Protein AF-I7JB20-F1 (afdb_monomer_lite)

Sequence (602 aa):
MRIFLTYCSWQKNDSFKKSNEAVTPDKLYTSERIQKFIKACKEAGAFWAIFSDEYGVWFPGERRGWYDKPPDEVTPAEFEQLVSRAEKSLEKYEIFFYGDTGDSKFHPLHQNLIERLKDAGLKITLFNDLGDIASLAHGIDDVYNPQSGVLFLTICSFGKAEEGFPYYNEDNTICARYLPDRRDQIVSRRKEVLKALHQGDILFDKADQRNHPYNQNLVRGRDFGGFEEGFYLPALWRYEGRFYQNLKVRGKRVVLNSGHHFLILSGLYGAIIPVDPVQLYSIPLYDDDPVQRIWRDDDFLTEVLFDYVKSLSIRRIFDFTGIYYYRD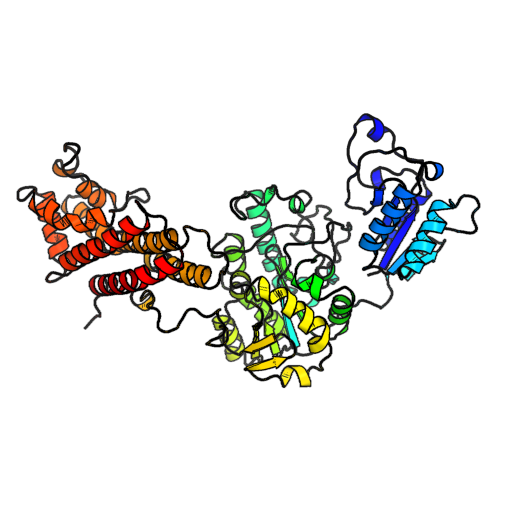LINWQCFKGMVAENGVECDVLHVFSPVGAGDNALPAFGESIAQQLIHYTEEQLCSINPEDSIGNVYFRAIHGAREGLVSDFPTDEPMIALEKITDPDAKKILASADRATIHSYRNPNNPPDAGSSLIWQYGKGLEKLLHQEITRKVGGQLRRAYGGGIPQSVRYRPREEGRLWKSFWYSHQVSAKQITLGQWARLSDDLIKYPENPFAIKLRQLLGQGSSGRYIEVMEKCGLVEEIRNEAVHPKVISFEIGMEERKKIVPTINATIDLIYPESS

Secondary structure (DSSP, 8-state):
-EEEEEE--S-B-THHHHH---B-HHHHB--HHHHHHHHHHHHTT-EEEEEETTTEEE-TT--B------GGG--HHHHHHHHHHHHHHHTTSEEEEE--TTSTTS-HHHHHHHHHHHHTT--EEEE--TTHHHHHHT-STT-----SSEEEEEE--SSB----BS---GGGSHHHHT-GGGHHHHHHHHHHHHHHHHHT--EETTEEGGGSGGGTT----GGGTS-S---EEEHHHHB-SHHHHHHHHHHHHHHHHSS-EEEEEETTTEEE-TT-EEE-------TT-HHHHHHHGGGHHHHHHHHHHHHTT--EEEE---SHHHHTTS-HHHHHHHHHHTT---EEEEEE-TT-SGGGTHHHHHHHHHHTGGGS-HHHHHTPPTT-EETTEEEESSSS--TTSS-SPPTTS----GGG---HHHHHHHHHHHHHHHHHHT-TT--TTHHHHHHHHHHHHHHHHHIIIIIHHHHHHHHHHTTTSPPHHHHS--TTS-HHHHHHHHTTSTTPPPPPHHHHHTHHHHHHS-TT-HHHHHHHHHHHTTSTTHHHHHHHHHHHHHHHHHHHHTT----HHHHHHHHHHHHHHHHHHHHHHS----

pLDDT: mean 88.2, std 10.9, range [34.19, 98.75]

Structure (mmCIF, N/CA/C/O backbone):
data_AF-I7JB20-F1
#
_entry.id   AF-I7JB20-F1
#
loop_
_atom_site.group_PDB
_atom_site.id
_atom_site.type_symbol
_atom_site.label_atom_id
_atom_site.label_alt_id
_atom_site.label_comp_id
_atom_site.label_asym_id
_atom_site.label_entity_id
_atom_site.label_seq_id
_atom_site.pdbx_PDB_ins_code
_atom_site.Cartn_x
_atom_site.Cartn_y
_atom_site.Cartn_z
_atom_site.occupancy
_atom_site.B_iso_or_equiv
_atom_site.auth_seq_id
_atom_site.auth_comp_id
_atom_site.auth_asym_id
_atom_site.auth_atom_id
_atom_site.pdbx_PDB_model_num
ATOM 1 N N . MET A 1 1 ? -16.513 1.531 10.791 1.00 86.81 1 MET A N 1
ATOM 2 C CA . MET A 1 1 ? -15.932 0.683 11.853 1.00 86.81 1 MET A CA 1
ATOM 3 C C . MET A 1 1 ? -16.564 1.051 13.180 1.00 86.81 1 MET A C 1
ATOM 5 O O . MET A 1 1 ? -16.816 2.232 13.387 1.00 86.81 1 MET A O 1
ATOM 9 N N . ARG A 1 2 ? -16.773 0.088 14.080 1.00 91.75 2 ARG A N 1
ATOM 10 C CA . ARG A 1 2 ? -17.261 0.331 15.447 1.00 91.75 2 ARG A CA 1
ATOM 11 C C . ARG A 1 2 ? -16.129 0.154 16.448 1.00 91.75 2 ARG A C 1
ATOM 13 O O . ARG A 1 2 ? -15.327 -0.756 16.267 1.00 91.75 2 ARG A O 1
ATOM 20 N N . ILE A 1 3 ? -16.055 1.001 17.468 1.00 94.94 3 ILE A N 1
ATOM 21 C CA . ILE A 1 3 ? -15.070 0.895 18.548 1.00 94.94 3 ILE A CA 1
ATOM 22 C C . ILE A 1 3 ? -15.742 1.036 19.907 1.00 94.94 3 ILE A C 1
ATOM 24 O O . ILE A 1 3 ? -16.621 1.875 20.096 1.00 94.94 3 ILE A O 1
ATOM 28 N N . PHE A 1 4 ? -15.296 0.227 20.857 1.00 97.25 4 PHE A N 1
ATOM 29 C CA . PHE A 1 4 ? -15.743 0.258 22.236 1.00 97.25 4 PHE A CA 1
ATOM 30 C C . PHE A 1 4 ? -14.724 1.015 23.082 1.00 97.25 4 PHE A C 1
ATOM 32 O O . PHE A 1 4 ? -13.530 0.723 23.053 1.00 97.25 4 PHE A O 1
ATOM 39 N N . LEU A 1 5 ? -15.174 2.000 23.847 1.00 97.06 5 LEU A N 1
ATOM 40 C CA . LEU A 1 5 ? -14.318 2.787 24.725 1.00 97.06 5 LEU A CA 1
ATOM 41 C C . LEU A 1 5 ? -14.748 2.623 26.169 1.00 97.06 5 LEU A C 1
ATOM 43 O O . LEU A 1 5 ? -15.924 2.470 26.463 1.00 97.06 5 LEU A O 1
ATOM 47 N N . THR A 1 6 ? -13.790 2.708 27.079 1.00 95.94 6 THR A N 1
ATOM 48 C CA . THR A 1 6 ? -14.058 2.879 28.505 1.00 95.94 6 THR A CA 1
ATOM 49 C C . THR A 1 6 ? -13.049 3.857 29.089 1.00 95.94 6 THR A C 1
ATOM 51 O O . THR A 1 6 ? -11.962 4.026 28.541 1.00 95.94 6 THR A O 1
ATOM 54 N N . TYR A 1 7 ? -13.380 4.518 30.191 1.00 94.19 7 TYR A N 1
ATOM 55 C CA . TYR A 1 7 ? -12.480 5.467 30.852 1.00 94.19 7 TYR A CA 1
ATOM 56 C C . TYR A 1 7 ? -11.468 4.754 31.759 1.00 94.19 7 TYR A C 1
ATOM 58 O O . TYR A 1 7 ? -11.728 3.646 32.245 1.00 94.19 7 TYR A O 1
ATOM 66 N N . CYS A 1 8 ? -10.314 5.379 32.000 1.00 93.62 8 CYS A N 1
ATOM 67 C CA . CYS A 1 8 ? -9.231 4.814 32.799 1.00 93.62 8 CYS A CA 1
ATOM 68 C C . CYS A 1 8 ? -9.579 4.643 34.290 1.00 93.62 8 CYS A C 1
ATOM 70 O O . CYS A 1 8 ? -10.665 4.986 34.760 1.00 93.62 8 CYS A O 1
ATOM 72 N N . SER A 1 9 ? -8.654 4.057 35.054 1.00 91.50 9 SER A N 1
ATOM 73 C CA . SER A 1 9 ? -8.769 3.906 36.507 1.00 91.50 9 SER A CA 1
ATOM 74 C C . SER A 1 9 ? -7.457 4.232 37.209 1.00 91.50 9 SER A C 1
ATOM 76 O O . SER A 1 9 ? -6.380 4.012 36.653 1.00 91.50 9 SER A O 1
ATOM 78 N N . TRP A 1 10 ? -7.547 4.662 38.468 1.00 91.00 10 TRP A N 1
ATOM 79 C CA . TRP A 1 10 ? -6.377 4.846 39.331 1.00 91.00 10 TRP A CA 1
ATOM 80 C C . TRP A 1 10 ? -5.659 3.520 39.644 1.00 91.00 10 TRP A C 1
ATOM 82 O O . TRP A 1 10 ? -4.449 3.511 39.836 1.00 91.00 10 TRP A O 1
ATOM 92 N N . GLN A 1 11 ? -6.384 2.393 39.641 1.00 93.69 11 GLN A N 1
ATOM 93 C CA . GLN A 1 11 ? -5.822 1.058 39.870 1.00 93.69 11 GLN A CA 1
ATOM 94 C C . GLN A 1 11 ? -4.949 0.624 38.685 1.00 93.69 11 GLN A C 1
ATOM 96 O O . GLN A 1 11 ? -5.460 0.287 37.609 1.00 93.69 11 GLN A O 1
ATOM 101 N N . LYS A 1 12 ? -3.632 0.651 38.896 1.00 94.94 12 LYS A N 1
ATOM 102 C CA . LYS A 1 12 ? -2.595 0.280 37.929 1.00 94.94 12 LYS A CA 1
ATOM 103 C C . LYS A 1 12 ? -1.594 -0.677 38.569 1.00 94.94 12 LYS A C 1
ATOM 105 O O . LYS A 1 12 ? -1.499 -0.769 39.791 1.00 94.94 12 LYS A O 1
ATOM 110 N N . ASN A 1 13 ? -0.832 -1.389 37.750 1.00 94.44 13 ASN A N 1
ATOM 111 C CA . ASN A 1 13 ? 0.257 -2.220 38.235 1.00 94.44 13 ASN A CA 1
ATOM 112 C C . ASN A 1 13 ? 1.502 -1.368 38.546 1.00 94.44 13 ASN A C 1
ATOM 114 O O . ASN A 1 13 ? 2.249 -0.968 37.650 1.00 94.44 13 ASN A O 1
ATOM 118 N N . ASP A 1 14 ? 1.741 -1.123 39.834 1.00 93.81 14 ASP A N 1
ATOM 119 C CA . ASP A 1 14 ? 2.852 -0.302 40.329 1.00 93.81 14 ASP A CA 1
ATOM 120 C C . ASP A 1 14 ? 4.241 -0.926 40.135 1.00 93.81 14 ASP A C 1
ATOM 122 O O . ASP A 1 14 ? 5.248 -0.234 40.316 1.00 93.81 14 ASP A O 1
ATOM 126 N N . SER A 1 15 ? 4.348 -2.194 39.709 1.00 92.44 15 SER A N 1
ATOM 127 C CA . SER A 1 15 ? 5.649 -2.750 39.309 1.00 92.44 15 SER A CA 1
ATOM 128 C C . SER A 1 15 ? 6.276 -1.947 38.165 1.00 92.44 15 SER A C 1
ATOM 130 O O . SER A 1 15 ? 7.493 -1.762 38.142 1.00 92.44 15 SER A O 1
ATOM 132 N N . PHE A 1 16 ? 5.449 -1.404 37.261 1.00 92.69 16 PHE A N 1
ATOM 133 C CA . PHE A 1 16 ? 5.905 -0.603 36.121 1.00 92.69 16 PHE A CA 1
ATOM 134 C C . PHE A 1 16 ? 6.273 0.838 36.491 1.00 92.69 16 PHE A C 1
ATOM 136 O O . PHE A 1 16 ? 7.082 1.458 35.803 1.00 92.69 16 PHE A O 1
ATOM 143 N N . LYS A 1 17 ? 5.767 1.354 37.623 1.00 91.00 17 LYS A N 1
ATOM 144 C CA . LYS A 1 17 ? 6.135 2.681 38.149 1.00 91.00 17 LYS A CA 1
ATOM 145 C C . LYS A 1 17 ? 7.635 2.785 38.425 1.00 91.00 17 LYS A C 1
ATOM 147 O O . LYS A 1 17 ? 8.231 3.836 38.228 1.00 91.00 17 LYS A O 1
ATOM 152 N N . LYS A 1 18 ? 8.246 1.688 38.887 1.00 85.38 18 LYS A N 1
ATOM 153 C CA . LYS A 1 18 ? 9.676 1.635 39.231 1.00 85.38 18 LYS A CA 1
ATOM 154 C C . LYS A 1 18 ? 10.568 1.276 38.047 1.00 85.38 18 LYS A C 1
ATOM 156 O O . LYS A 1 18 ? 11.692 1.759 37.986 1.00 85.38 18 LYS A O 1
ATOM 161 N N . SER A 1 19 ? 10.100 0.416 37.140 1.00 87.12 19 SER A N 1
ATOM 162 C CA . SER A 1 19 ? 10.907 -0.041 36.002 1.00 87.12 19 SER A CA 1
ATOM 163 C C . SER A 1 19 ? 10.968 0.967 34.853 1.00 87.12 19 SER A C 1
ATOM 165 O O . SER A 1 19 ? 11.855 0.854 34.012 1.00 87.12 19 SER A O 1
ATOM 167 N N . ASN A 1 20 ? 10.042 1.935 34.810 1.00 83.50 20 ASN A N 1
ATOM 168 C CA . ASN A 1 20 ? 9.845 2.853 33.684 1.00 83.50 20 ASN A CA 1
ATOM 169 C C . ASN A 1 20 ? 9.634 2.122 32.341 1.00 83.50 20 ASN A C 1
ATOM 171 O O . ASN A 1 20 ? 9.945 2.637 31.267 1.00 83.50 20 ASN A O 1
ATOM 175 N N . GLU A 1 21 ? 9.130 0.889 32.404 1.00 92.25 21 GLU A N 1
ATOM 176 C CA . GLU A 1 21 ? 8.841 0.082 31.227 1.00 92.25 21 GLU A CA 1
ATOM 177 C C . GLU A 1 21 ? 7.534 0.547 30.578 1.00 92.25 21 GLU A C 1
ATOM 179 O O . GLU A 1 21 ? 6.505 0.674 31.244 1.00 92.25 21 GLU A O 1
ATOM 184 N N . ALA A 1 22 ? 7.560 0.763 29.261 1.00 92.94 22 ALA A N 1
ATOM 185 C CA . ALA A 1 22 ? 6.350 1.029 28.499 1.00 92.94 22 ALA A CA 1
ATOM 186 C C . ALA A 1 22 ? 5.561 -0.272 28.274 1.00 92.94 22 ALA A C 1
ATOM 188 O O . ALA A 1 22 ? 6.085 -1.244 27.720 1.00 92.94 22 ALA A O 1
ATOM 189 N N . VAL A 1 23 ? 4.287 -0.294 28.655 1.00 94.06 23 VAL A N 1
ATOM 190 C CA . VAL A 1 23 ? 3.417 -1.482 28.589 1.00 94.06 23 VAL A CA 1
ATOM 191 C C . VAL A 1 23 ? 2.106 -1.168 27.878 1.00 94.06 23 VAL A C 1
ATOM 193 O O . VAL A 1 23 ? 1.782 -0.004 27.682 1.00 94.06 23 VAL A O 1
ATOM 196 N N . THR A 1 24 ? 1.372 -2.196 27.460 1.00 93.81 24 THR A N 1
ATOM 197 C CA . THR A 1 24 ? 0.036 -2.082 26.855 1.00 93.81 24 THR A CA 1
ATOM 198 C C . THR A 1 24 ? -1.035 -1.807 27.922 1.00 93.81 24 THR A C 1
ATOM 200 O O . THR A 1 24 ? -0.821 -2.121 29.103 1.00 93.81 24 THR A O 1
ATOM 203 N N . PRO A 1 25 ? -2.202 -1.242 27.555 1.00 95.00 25 PRO A N 1
ATOM 204 C CA . PRO A 1 25 ? -3.210 -0.842 28.538 1.00 95.00 25 PRO A CA 1
ATOM 205 C C . PRO A 1 25 ? -3.788 -2.033 29.317 1.00 95.00 25 PRO A C 1
ATOM 207 O O . PRO A 1 25 ? -4.099 -1.896 30.500 1.00 95.00 25 PRO A O 1
ATOM 210 N N . ASP A 1 26 ? -3.869 -3.217 28.703 1.00 94.50 26 ASP A N 1
ATOM 211 C CA . ASP A 1 26 ? -4.337 -4.445 29.355 1.00 94.50 26 ASP A CA 1
ATOM 212 C C . ASP A 1 26 ? -3.370 -4.985 30.420 1.00 94.50 26 ASP A C 1
ATOM 214 O O . ASP A 1 26 ? -3.801 -5.684 31.336 1.00 94.50 26 ASP A O 1
ATOM 218 N N . LYS A 1 27 ? -2.084 -4.620 30.338 1.00 95.25 27 LYS A N 1
ATOM 219 C CA . LYS A 1 27 ? -1.071 -4.918 31.361 1.00 95.25 27 LYS A CA 1
ATOM 220 C C . LYS A 1 27 ? -0.984 -3.838 32.436 1.00 95.25 27 LYS A C 1
ATOM 222 O O . LYS A 1 27 ? -0.657 -4.157 33.579 1.00 95.25 27 LYS A O 1
ATOM 227 N N . LEU A 1 28 ? -1.233 -2.573 32.083 1.00 96.81 28 LEU A N 1
ATOM 228 C CA . LEU A 1 28 ? -1.124 -1.467 33.034 1.00 96.81 28 LEU A CA 1
ATOM 229 C C . LEU A 1 28 ? -2.304 -1.421 34.006 1.00 96.81 28 LEU A C 1
ATOM 231 O O . LEU A 1 28 ? -2.080 -1.369 35.214 1.00 96.81 28 LEU A O 1
ATOM 235 N N . TYR A 1 29 ? -3.541 -1.376 33.506 1.00 96.81 29 TYR A N 1
ATOM 236 C CA . TYR A 1 29 ? -4.717 -1.173 34.356 1.00 96.81 29 TYR A CA 1
ATOM 237 C C . TYR A 1 29 ? -5.134 -2.474 35.031 1.00 96.81 29 TYR A C 1
ATOM 239 O O . TYR A 1 29 ? -5.353 -3.474 34.362 1.00 96.81 29 TYR A O 1
ATOM 247 N N . THR A 1 30 ? -5.312 -2.460 36.349 1.00 96.50 30 THR A N 1
ATOM 248 C CA . THR A 1 30 ? -5.651 -3.665 37.129 1.00 96.50 30 THR A CA 1
ATOM 249 C C . THR A 1 30 ? -7.088 -3.671 37.641 1.00 96.50 30 THR A C 1
ATOM 251 O O . THR A 1 30 ? -7.507 -4.648 38.260 1.00 96.50 30 THR A O 1
ATOM 254 N N . SER A 1 31 ? -7.865 -2.612 37.380 1.00 95.19 31 SER A N 1
ATOM 255 C CA . SER A 1 31 ? -9.253 -2.553 37.840 1.00 95.19 31 SER A CA 1
ATOM 256 C C . SER A 1 31 ? -10.126 -3.625 37.202 1.00 95.19 31 SER A C 1
ATOM 258 O O . SER A 1 31 ? -10.076 -3.873 35.995 1.00 95.19 31 SER A O 1
ATOM 260 N N . GLU A 1 32 ? -10.998 -4.218 38.017 1.00 95.00 32 GLU A N 1
ATOM 261 C CA . GLU A 1 32 ? -11.917 -5.269 37.579 1.00 95.00 32 GLU A CA 1
ATOM 262 C C . GLU A 1 32 ? -12.827 -4.792 36.436 1.00 95.00 32 GLU A C 1
ATOM 264 O O . GLU A 1 32 ? -13.062 -5.535 35.486 1.00 95.00 32 GLU A O 1
ATOM 269 N N . ARG A 1 33 ? -13.279 -3.530 36.481 1.00 94.06 33 ARG A N 1
ATOM 270 C CA . ARG A 1 33 ? -14.088 -2.904 35.422 1.00 94.06 33 ARG A CA 1
ATOM 271 C C . ARG A 1 33 ? -13.371 -2.927 34.071 1.00 94.06 33 ARG A C 1
ATOM 273 O O . ARG A 1 33 ? -13.951 -3.380 33.088 1.00 94.06 33 ARG A O 1
ATOM 280 N N . ILE A 1 34 ? -12.127 -2.446 34.022 1.00 95.75 34 ILE A N 1
ATOM 281 C CA . ILE A 1 34 ? -11.353 -2.372 32.776 1.00 95.75 34 ILE A CA 1
ATOM 282 C C . ILE A 1 34 ? -10.991 -3.777 32.293 1.00 95.75 34 ILE A C 1
ATOM 284 O O . ILE A 1 34 ? -11.152 -4.071 31.114 1.00 95.75 34 ILE A O 1
ATOM 288 N N . GLN A 1 35 ? -10.577 -4.670 33.193 1.00 97.44 35 GLN A N 1
ATOM 289 C CA . GLN A 1 35 ? -10.216 -6.041 32.828 1.00 97.44 35 GLN A CA 1
ATOM 290 C C . GLN A 1 35 ? -11.414 -6.834 32.279 1.00 97.44 35 GLN A C 1
ATOM 292 O O . GLN A 1 35 ? -11.281 -7.508 31.257 1.00 97.44 35 GLN A O 1
ATOM 297 N N . LYS A 1 36 ? -12.607 -6.704 32.881 1.00 96.88 36 LYS A N 1
ATOM 298 C CA . LYS A 1 36 ? -13.844 -7.302 32.346 1.00 96.88 36 LYS A CA 1
ATOM 299 C C . LYS A 1 36 ? -14.228 -6.716 30.990 1.00 96.88 36 LYS A C 1
ATOM 301 O O . LYS A 1 36 ? -14.580 -7.475 30.094 1.00 96.88 36 LYS A O 1
ATOM 306 N N . PHE A 1 37 ? -14.122 -5.397 30.827 1.00 97.06 37 PHE A N 1
ATOM 307 C CA . PHE A 1 37 ? -14.379 -4.727 29.551 1.00 97.06 37 PHE A CA 1
ATOM 308 C C . PHE A 1 37 ? -13.444 -5.231 28.442 1.00 97.06 37 PHE A C 1
ATOM 310 O O . PHE A 1 37 ? -13.910 -5.649 27.385 1.00 97.06 37 PHE A O 1
ATOM 317 N N . ILE A 1 38 ? -12.131 -5.267 28.697 1.00 96.38 38 ILE A N 1
ATOM 318 C CA . ILE A 1 38 ? -11.136 -5.761 27.735 1.00 96.38 38 ILE A CA 1
ATOM 319 C C . ILE A 1 38 ? -11.415 -7.223 27.385 1.00 96.38 38 ILE A C 1
ATOM 321 O O . ILE A 1 38 ? -11.368 -7.587 26.212 1.00 96.38 38 ILE A O 1
ATOM 325 N N . LYS A 1 39 ? -11.724 -8.058 28.384 1.00 96.06 39 LYS A N 1
ATOM 326 C CA . LYS A 1 39 ? -12.064 -9.466 28.167 1.00 96.06 39 LYS A CA 1
ATOM 327 C C . LYS A 1 39 ? -13.284 -9.617 27.253 1.00 96.06 39 LYS A C 1
ATOM 329 O O . LYS A 1 39 ? -13.187 -10.339 26.267 1.00 96.06 39 LYS A O 1
ATOM 334 N N . ALA A 1 40 ? -14.374 -8.900 27.529 1.00 96.12 40 ALA A N 1
ATOM 335 C CA . ALA A 1 40 ? -15.587 -8.944 26.713 1.00 96.12 40 ALA A CA 1
ATOM 336 C C . ALA A 1 40 ? -15.323 -8.490 25.264 1.00 96.12 40 ALA A C 1
ATOM 338 O O . ALA A 1 40 ? -15.747 -9.149 24.318 1.00 96.12 40 ALA A O 1
ATOM 339 N N . CYS A 1 41 ? -14.542 -7.421 25.072 1.00 95.38 41 CYS A N 1
ATOM 340 C CA . CYS A 1 41 ? -14.129 -6.980 23.739 1.00 95.38 41 CYS A CA 1
ATOM 341 C C . CYS A 1 41 ? -13.259 -8.022 23.016 1.00 95.38 41 CYS A C 1
ATOM 343 O O . CYS A 1 41 ? -13.447 -8.237 21.820 1.00 95.38 41 CYS A O 1
ATOM 345 N N . LYS A 1 42 ? -12.325 -8.681 23.722 1.00 92.50 42 LYS A N 1
ATOM 346 C CA . LYS A 1 42 ? -11.477 -9.748 23.161 1.00 92.50 42 LYS A CA 1
ATOM 347 C C . LYS A 1 42 ? -12.299 -10.964 22.734 1.00 92.50 42 LYS A C 1
ATOM 349 O O . LYS A 1 42 ? -12.079 -11.475 21.641 1.00 92.50 42 LYS A O 1
ATOM 354 N N . GLU A 1 43 ? -13.258 -11.386 23.552 1.00 92.44 43 GLU A N 1
ATOM 355 C CA . GLU A 1 43 ? -14.161 -12.505 23.248 1.00 92.44 43 GLU A CA 1
ATOM 356 C C . GLU A 1 43 ? -15.079 -12.204 22.053 1.00 92.44 43 GLU A C 1
ATOM 358 O O . GLU A 1 43 ? -15.339 -13.092 21.245 1.00 92.44 43 GLU A O 1
ATOM 363 N N . ALA A 1 44 ? -15.506 -10.948 21.892 1.00 90.75 44 ALA A N 1
ATOM 364 C CA . ALA A 1 44 ? -16.316 -10.501 20.759 1.00 90.75 44 ALA A CA 1
ATOM 365 C C . ALA A 1 44 ? -15.504 -10.160 19.490 1.00 90.75 44 ALA A C 1
ATOM 367 O O . ALA A 1 44 ? -16.090 -9.830 18.460 1.00 90.75 44 ALA A O 1
ATOM 368 N N . GLY A 1 45 ? -14.165 -10.162 19.548 1.00 89.12 45 GLY A N 1
ATOM 369 C CA . GLY A 1 45 ? -13.317 -9.662 18.455 1.00 89.12 45 GLY A CA 1
ATOM 370 C C . GLY A 1 45 ? -13.543 -8.177 18.133 1.00 89.12 45 GLY A C 1
ATOM 371 O O . GLY A 1 45 ? -13.321 -7.736 17.005 1.00 89.12 45 GLY A O 1
ATOM 372 N N . ALA A 1 46 ? -14.024 -7.404 19.108 1.00 91.56 46 ALA A N 1
ATOM 373 C CA . ALA A 1 46 ? -14.422 -6.017 18.938 1.00 91.56 46 ALA A CA 1
ATOM 374 C C . ALA A 1 46 ? -13.221 -5.070 19.056 1.00 91.56 46 ALA A C 1
ATOM 376 O O . ALA A 1 46 ? -12.363 -5.248 19.924 1.00 91.56 46 ALA A O 1
ATOM 377 N N . PHE A 1 47 ? -13.171 -4.021 18.232 1.00 94.12 47 PHE A N 1
ATOM 378 C CA . PHE A 1 47 ? -12.179 -2.956 18.395 1.00 94.12 47 PHE A CA 1
ATOM 379 C C . PHE A 1 47 ? -12.435 -2.204 19.699 1.00 94.12 47 PHE A C 1
ATOM 381 O O . PHE A 1 47 ? -13.569 -1.819 19.972 1.00 94.12 47 PHE A O 1
ATOM 388 N N . TRP A 1 48 ? -11.395 -1.970 20.499 1.00 96.38 48 TRP A N 1
ATOM 389 C CA . TRP A 1 48 ? -11.536 -1.298 21.789 1.00 96.38 48 TRP A CA 1
ATOM 390 C C . TRP A 1 48 ? -10.368 -0.379 22.130 1.00 96.38 48 TRP A C 1
ATOM 392 O O . TRP A 1 48 ? -9.245 -0.601 21.690 1.00 96.38 48 TRP A O 1
ATOM 402 N N . ALA A 1 49 ? -10.616 0.628 22.959 1.00 97.56 49 ALA A N 1
ATOM 403 C CA . ALA A 1 49 ? -9.581 1.497 23.508 1.00 97.56 49 ALA A CA 1
ATOM 404 C C . ALA A 1 49 ? -9.931 1.946 24.934 1.00 97.56 49 ALA A C 1
ATOM 406 O O . ALA A 1 49 ? -11.082 1.856 25.368 1.00 97.56 49 ALA A O 1
ATOM 407 N N . ILE A 1 50 ? -8.932 2.445 25.663 1.00 97.06 50 ILE A N 1
ATOM 408 C CA . ILE A 1 50 ? -9.126 3.093 26.965 1.00 97.06 50 ILE A CA 1
ATOM 409 C C . ILE A 1 50 ? -8.953 4.599 26.789 1.00 97.06 50 ILE A C 1
ATOM 411 O O . ILE A 1 50 ? -7.954 5.039 26.230 1.00 97.06 50 ILE A O 1
ATOM 415 N N . PHE A 1 51 ? -9.891 5.403 27.282 1.00 96.31 51 PHE A N 1
ATOM 416 C CA . PHE A 1 51 ? -9.683 6.839 27.410 1.00 96.31 51 PHE A CA 1
ATOM 417 C C . PHE A 1 51 ? -8.884 7.130 28.685 1.00 96.31 51 PHE A C 1
ATOM 419 O O . PHE A 1 51 ? -9.353 6.873 29.794 1.00 96.31 51 PHE A O 1
ATOM 426 N N . SER A 1 52 ? -7.667 7.635 28.517 1.00 95.25 52 SER A N 1
ATOM 427 C CA . SER A 1 52 ? -6.743 8.013 29.578 1.00 95.25 52 SER A CA 1
ATOM 428 C C . SER A 1 52 ? -6.732 9.523 29.795 1.00 95.25 52 SER A C 1
ATOM 430 O O . SER A 1 52 ? -6.525 10.277 28.849 1.00 95.25 52 SER A O 1
ATOM 432 N N . ASP A 1 53 ? -6.748 9.935 31.062 1.00 93.69 53 ASP A N 1
ATOM 433 C CA . ASP A 1 53 ? -6.680 11.349 31.465 1.00 93.69 53 ASP A CA 1
ATOM 434 C C . ASP A 1 53 ? -5.347 12.040 31.087 1.00 93.69 53 ASP A C 1
ATOM 436 O O . ASP A 1 53 ? -5.315 13.244 30.877 1.00 93.69 53 ASP A O 1
ATOM 440 N N . GLU A 1 54 ? -4.247 11.288 30.946 1.00 93.88 54 GLU A N 1
ATOM 441 C CA . GLU A 1 54 ? -2.950 11.799 30.447 1.00 93.88 54 GLU A CA 1
ATOM 442 C C . GLU A 1 54 ? -2.816 11.698 28.915 1.00 93.88 54 GLU A C 1
ATOM 444 O O . GLU A 1 54 ? -2.380 12.605 28.205 1.00 93.88 54 GLU A O 1
ATOM 449 N N . TYR A 1 55 ? -3.157 10.523 28.395 1.00 93.25 55 TYR A N 1
ATOM 450 C CA . TYR A 1 55 ? -2.737 10.058 27.082 1.00 93.25 55 TYR A CA 1
ATOM 451 C C . TYR A 1 55 ? -3.801 10.181 25.988 1.00 93.25 55 TYR A C 1
ATOM 453 O O . TYR A 1 55 ? -3.462 10.019 24.811 1.00 93.25 55 TYR A O 1
ATOM 461 N N . GLY A 1 56 ? -5.047 10.490 26.353 1.00 95.06 56 GLY A N 1
ATOM 462 C CA . GLY A 1 56 ? -6.197 10.455 25.455 1.00 95.06 56 GLY A CA 1
ATOM 463 C C . GLY A 1 56 ? -6.608 9.021 25.133 1.00 95.06 56 GLY A C 1
ATOM 464 O O . GLY A 1 56 ? -6.585 8.147 25.998 1.00 95.06 56 GLY A O 1
ATOM 465 N N . VAL A 1 57 ? -6.992 8.764 23.885 1.00 96.50 57 VAL A N 1
ATOM 466 C CA . VAL A 1 57 ? -7.364 7.417 23.432 1.00 96.50 57 VAL A CA 1
ATOM 467 C C . VAL A 1 57 ? -6.121 6.531 23.385 1.00 96.50 57 VAL A C 1
ATOM 469 O O . VAL A 1 57 ? -5.161 6.834 22.681 1.00 96.50 57 VAL A O 1
ATOM 472 N N . TRP A 1 58 ? -6.150 5.437 24.141 1.00 96.19 58 TRP A N 1
ATOM 473 C CA . TRP A 1 58 ? -5.069 4.470 24.241 1.00 96.19 58 TRP A CA 1
ATOM 474 C C . TRP A 1 58 ? -5.503 3.123 23.654 1.00 96.19 58 TRP A C 1
ATOM 476 O O . TRP A 1 58 ? -6.326 2.405 24.233 1.00 96.19 58 TRP A O 1
ATOM 486 N N . PHE A 1 59 ? -4.943 2.793 22.489 1.00 95.88 59 PHE A N 1
ATOM 487 C CA . PHE A 1 59 ? -5.246 1.568 21.750 1.00 95.88 59 PHE A CA 1
ATOM 488 C C . PHE A 1 59 ? -4.470 0.339 22.268 1.00 95.88 59 PHE A C 1
ATOM 490 O O . PHE A 1 59 ? -3.422 0.487 22.898 1.00 95.88 59 PHE A O 1
ATOM 497 N N . PRO A 1 60 ? -4.932 -0.894 21.975 1.00 94.00 60 PRO A N 1
ATOM 498 C CA . PRO A 1 60 ? -4.398 -2.118 22.581 1.00 94.00 60 PRO A CA 1
ATOM 499 C C . PRO A 1 60 ? -2.921 -2.389 22.289 1.00 94.00 60 PRO A C 1
ATOM 501 O O . PRO A 1 60 ? -2.216 -2.904 23.152 1.00 94.00 60 PRO A O 1
ATOM 504 N N . GLY A 1 61 ? -2.455 -2.049 21.083 1.00 89.31 61 GLY A N 1
ATOM 505 C CA . GLY A 1 61 ? -1.063 -2.254 20.667 1.00 89.31 61 GLY A CA 1
ATOM 506 C C . GLY A 1 61 ? -0.092 -1.154 21.086 1.00 89.31 61 GLY A C 1
ATOM 507 O O . GLY A 1 61 ? 1.116 -1.308 20.918 1.00 89.31 61 GLY A O 1
ATOM 508 N N . GLU A 1 62 ? -0.583 -0.045 21.637 1.00 91.62 62 GLU A N 1
ATOM 509 C CA . GLU A 1 62 ? 0.276 1.065 22.036 1.00 91.62 62 GLU A CA 1
ATOM 510 C C . GLU A 1 62 ? 0.926 0.796 23.391 1.00 91.62 62 GLU A C 1
ATOM 512 O O . GLU A 1 62 ? 0.255 0.465 24.373 1.00 91.62 62 GLU A O 1
ATOM 517 N N . ARG A 1 63 ? 2.238 1.020 23.471 1.00 91.62 63 ARG A N 1
ATOM 518 C CA . ARG A 1 63 ? 3.000 0.914 24.717 1.00 91.62 63 ARG A CA 1
ATOM 519 C C . ARG A 1 63 ? 3.270 2.303 25.277 1.00 91.62 63 ARG A C 1
ATOM 521 O O . ARG A 1 63 ? 3.880 3.124 24.599 1.00 91.62 63 ARG A O 1
ATOM 528 N N . ARG A 1 64 ? 2.861 2.556 26.520 1.00 93.56 64 ARG A N 1
ATOM 529 C CA . ARG A 1 64 ? 3.117 3.826 27.221 1.00 93.56 64 ARG A CA 1
ATOM 530 C C . ARG A 1 64 ? 3.657 3.569 28.623 1.00 93.56 64 ARG A C 1
ATOM 532 O O . ARG A 1 64 ? 3.480 2.479 29.169 1.00 93.56 64 ARG A O 1
ATOM 539 N N . GLY A 1 65 ? 4.365 4.553 29.170 1.00 94.12 65 GLY A N 1
ATOM 540 C CA . GLY A 1 65 ? 4.905 4.488 30.527 1.00 94.12 65 GLY A CA 1
ATOM 541 C C . GLY A 1 65 ? 3.807 4.519 31.591 1.00 94.12 65 GLY A C 1
ATOM 542 O O . GLY A 1 65 ? 2.666 4.910 31.333 1.00 94.12 65 GLY A O 1
ATOM 543 N N . TRP A 1 66 ? 4.158 4.106 32.807 1.00 95.25 66 TRP A N 1
ATOM 544 C CA . TRP A 1 66 ? 3.288 4.284 33.968 1.00 95.25 66 TRP A CA 1
ATOM 545 C C . TRP A 1 66 ? 3.097 5.787 34.248 1.00 95.25 66 TRP A C 1
ATOM 547 O O . TRP A 1 66 ? 4.056 6.552 34.164 1.00 95.25 66 TRP A O 1
ATOM 557 N N . TYR A 1 67 ? 1.881 6.211 34.604 1.00 94.25 67 TYR A N 1
ATOM 558 C CA . TYR A 1 67 ? 1.554 7.621 34.849 1.00 94.25 67 TYR A CA 1
ATOM 559 C C . TYR A 1 67 ? 0.598 7.803 36.042 1.00 94.25 67 TYR A C 1
ATOM 561 O O . TYR A 1 67 ? -0.245 6.938 36.320 1.00 94.25 67 TYR A O 1
ATOM 569 N N . ASP A 1 68 ? 0.692 8.963 36.697 1.00 93.31 68 ASP A N 1
ATOM 570 C CA . ASP A 1 68 ? -0.197 9.412 37.778 1.00 93.31 68 ASP A CA 1
ATOM 571 C C . ASP A 1 68 ? -0.815 10.757 37.392 1.00 93.31 68 ASP A C 1
ATOM 573 O O . ASP A 1 68 ? -0.241 11.810 37.642 1.00 93.31 68 ASP A O 1
ATOM 577 N N . LYS A 1 69 ? -1.950 10.710 36.695 1.00 93.06 69 LYS A N 1
ATOM 578 C CA . LYS A 1 69 ? -2.722 11.897 36.322 1.00 93.06 69 LYS A CA 1
ATOM 579 C C . LYS A 1 69 ? -4.173 11.645 36.720 1.00 93.06 69 LYS A C 1
ATOM 581 O O . LYS A 1 69 ? -4.835 10.855 36.038 1.00 93.06 69 LYS A O 1
ATOM 586 N N . PRO A 1 70 ? -4.645 12.200 37.848 1.00 90.88 70 PRO A N 1
ATOM 587 C CA . PRO A 1 70 ? -6.049 12.132 38.215 1.00 90.88 70 PRO A CA 1
ATOM 588 C C . PRO A 1 70 ? -6.863 13.124 37.368 1.00 90.88 70 PRO A C 1
ATOM 590 O O . PRO A 1 70 ? -6.335 14.155 36.941 1.00 90.88 70 PRO A O 1
ATOM 593 N N . PRO A 1 71 ? -8.155 12.850 37.137 1.00 91.38 71 PRO A N 1
ATOM 594 C CA . PRO A 1 71 ? -8.982 13.687 36.273 1.00 91.38 71 PRO A CA 1
ATOM 595 C C . PRO A 1 71 ? -9.194 15.105 36.837 1.00 91.38 71 PRO A C 1
ATOM 597 O O . PRO A 1 71 ? -9.347 16.042 36.060 1.00 91.38 71 PRO A O 1
ATOM 600 N N . ASP A 1 72 ? -9.128 15.288 38.160 1.00 92.69 72 ASP A N 1
ATOM 601 C CA . ASP A 1 72 ? -9.204 16.602 38.824 1.00 92.69 72 ASP A CA 1
ATOM 602 C C . ASP A 1 72 ? -7.981 17.501 38.564 1.00 92.69 72 ASP A C 1
ATOM 604 O O . ASP A 1 72 ? -8.054 18.718 38.728 1.00 92.69 72 ASP A O 1
ATOM 608 N N . GLU A 1 73 ? -6.848 16.926 38.150 1.00 94.69 73 GLU A N 1
ATOM 609 C CA . GLU A 1 73 ? -5.620 17.672 37.842 1.00 94.69 73 GLU A CA 1
ATOM 610 C C . GLU A 1 73 ? -5.494 18.022 36.355 1.00 94.69 73 GLU A C 1
ATOM 612 O O . GLU A 1 73 ? -4.500 18.625 35.938 1.00 94.69 73 GLU A O 1
ATOM 617 N N . VAL A 1 74 ? -6.470 17.638 35.529 1.00 95.06 74 VAL A N 1
ATOM 618 C CA . VAL A 1 74 ? -6.485 18.002 34.113 1.00 95.06 74 VAL A CA 1
ATOM 619 C C . VAL A 1 74 ? -6.899 19.464 33.983 1.00 95.06 74 VAL A C 1
ATOM 621 O O . VAL A 1 74 ? -8.031 19.857 34.262 1.00 95.06 74 VAL A O 1
ATOM 624 N N . THR A 1 75 ? -5.962 20.289 33.537 1.00 96.12 75 THR A N 1
ATOM 625 C CA . THR A 1 75 ? -6.201 21.708 33.276 1.00 96.12 75 THR A CA 1
ATOM 626 C C . THR A 1 75 ? -7.099 21.900 32.046 1.00 96.12 75 THR A C 1
ATOM 628 O O . THR A 1 75 ? -7.137 21.036 31.168 1.00 96.12 75 THR A O 1
ATOM 631 N N . PRO A 1 76 ? -7.765 23.060 31.891 1.00 96.12 76 PRO A N 1
ATOM 632 C CA . PRO A 1 76 ? -8.569 23.339 30.697 1.00 96.12 76 PRO A CA 1
ATOM 633 C C . PRO A 1 76 ? -7.787 23.207 29.380 1.00 96.12 76 PRO A C 1
ATOM 635 O O . PRO A 1 76 ? -8.315 22.714 28.389 1.00 96.12 76 PRO A O 1
ATOM 638 N N . ALA A 1 77 ? -6.509 23.602 29.369 1.00 96.31 77 ALA A N 1
ATOM 639 C CA . ALA A 1 77 ? -5.659 23.482 28.185 1.00 96.31 77 ALA A CA 1
ATOM 640 C C . ALA A 1 77 ? -5.327 22.018 27.852 1.00 96.31 77 ALA A C 1
ATOM 642 O O . ALA A 1 77 ? -5.344 21.638 26.683 1.00 96.31 77 ALA A O 1
ATOM 643 N N . GLU A 1 78 ? -5.043 21.192 28.863 1.00 96.62 78 GLU A N 1
ATOM 644 C CA . GLU A 1 78 ? -4.840 19.750 28.678 1.00 96.62 78 GLU A CA 1
ATOM 645 C C . GLU A 1 78 ? -6.130 19.072 28.207 1.00 96.62 78 GLU A C 1
ATOM 647 O O . GLU A 1 78 ? -6.087 18.245 27.299 1.00 96.62 78 GLU A O 1
ATOM 652 N N . PHE A 1 79 ? -7.283 19.465 28.752 1.00 97.00 79 PHE A N 1
ATOM 653 C CA . PHE A 1 79 ? -8.578 18.942 28.327 1.00 97.00 79 PHE A CA 1
ATOM 654 C C . PHE A 1 79 ? -8.848 19.201 26.838 1.00 97.00 79 PHE A C 1
ATOM 656 O O . PHE A 1 79 ? -9.188 18.268 26.114 1.00 97.00 79 PHE A O 1
ATOM 663 N N . GLU A 1 80 ? -8.614 20.417 26.336 1.00 96.44 80 GLU A N 1
ATOM 664 C CA . GLU A 1 80 ? -8.768 20.701 24.899 1.00 96.44 80 GLU A CA 1
ATOM 665 C C . GLU A 1 80 ? -7.779 19.894 24.034 1.00 96.44 80 GLU A C 1
ATOM 667 O O . GLU A 1 80 ? -8.117 19.475 22.925 1.00 96.44 80 GLU A O 1
ATOM 672 N N . GLN A 1 81 ? -6.577 19.592 24.542 1.00 95.88 81 GLN A N 1
ATOM 673 C CA . GLN A 1 81 ? -5.662 18.672 23.855 1.00 95.88 81 GLN A CA 1
ATOM 674 C C . GLN A 1 81 ? -6.197 17.236 23.827 1.00 95.88 81 GLN A C 1
ATOM 676 O O . GLN A 1 81 ? -6.053 16.560 22.805 1.00 95.88 81 GLN A O 1
ATOM 681 N N . LEU A 1 82 ? -6.809 16.757 24.916 1.00 96.12 82 LEU A N 1
ATOM 682 C CA . LEU A 1 82 ? -7.441 15.437 24.961 1.00 96.12 82 LEU A CA 1
ATOM 683 C C . LEU A 1 82 ? -8.607 15.349 23.973 1.00 96.12 82 LEU A C 1
ATOM 685 O O . LEU A 1 82 ? -8.688 14.361 23.246 1.00 96.12 82 LEU A O 1
ATOM 689 N N . VAL A 1 83 ? -9.453 16.384 23.906 1.00 96.25 83 VAL A N 1
ATOM 690 C CA . VAL A 1 83 ? -10.559 16.489 22.940 1.00 96.25 83 VAL A CA 1
ATOM 691 C C . VAL A 1 83 ? -10.012 16.431 21.516 1.00 96.25 83 VAL A C 1
ATOM 693 O O . VAL A 1 83 ? -10.358 15.516 20.777 1.00 96.25 83 VAL A O 1
ATOM 696 N N . SER A 1 84 ? -9.074 17.312 21.155 1.00 94.81 84 SER A N 1
ATOM 697 C CA . SER A 1 84 ? -8.511 17.365 19.797 1.00 94.81 84 SER A CA 1
ATOM 698 C C . SER A 1 84 ? -7.850 16.045 19.369 1.00 94.81 84 SER A C 1
ATOM 700 O O . SER A 1 84 ? -8.021 15.590 18.234 1.00 94.81 84 SER A O 1
ATOM 702 N N . ARG A 1 85 ? -7.115 15.387 20.277 1.00 93.88 85 ARG A N 1
ATOM 703 C CA . ARG A 1 85 ? -6.523 14.066 20.008 1.00 93.88 85 ARG A CA 1
ATOM 704 C C . ARG A 1 85 ? -7.598 12.995 19.843 1.00 93.88 85 ARG A C 1
ATOM 706 O O . ARG A 1 85 ? -7.502 12.194 18.918 1.00 93.88 85 ARG A O 1
ATOM 713 N N . ALA A 1 86 ? -8.609 12.980 20.711 1.00 95.50 86 ALA A N 1
ATOM 714 C CA . ALA A 1 86 ? -9.693 12.009 20.651 1.00 95.50 86 ALA A CA 1
ATOM 715 C C . ALA A 1 86 ? -10.543 12.171 19.384 1.00 95.50 86 ALA A C 1
ATOM 717 O O . ALA A 1 86 ? -10.824 11.165 18.741 1.00 95.50 86 ALA A O 1
ATOM 718 N N . GLU A 1 87 ? -10.876 13.398 18.974 1.00 94.81 87 GLU A N 1
ATOM 719 C CA . GLU A 1 87 ? -11.562 13.678 17.704 1.00 94.81 87 GLU A CA 1
ATOM 720 C C . GLU A 1 87 ? -10.807 13.047 16.534 1.00 94.81 87 GLU A C 1
ATOM 722 O O . GLU A 1 87 ? -11.359 12.223 15.805 1.00 94.81 87 GLU A O 1
ATOM 727 N N . LYS A 1 88 ? -9.508 13.349 16.417 1.00 90.69 88 LYS A N 1
ATOM 728 C CA . LYS A 1 88 ? -8.661 12.821 15.344 1.00 90.69 88 LYS A CA 1
ATOM 729 C C . LYS A 1 88 ? -8.543 11.294 15.381 1.00 90.69 88 LYS A C 1
ATOM 731 O O . LYS A 1 88 ? -8.602 10.649 14.340 1.00 90.69 88 LYS A O 1
ATOM 736 N N . SER A 1 89 ? -8.361 10.699 16.559 1.00 92.31 89 SER A N 1
ATOM 737 C CA . SER A 1 89 ? -8.222 9.243 16.698 1.00 92.31 89 SER A CA 1
ATOM 738 C C . SER A 1 89 ? -9.532 8.490 16.459 1.00 92.31 89 SER A C 1
ATOM 740 O O . SER A 1 89 ? -9.499 7.320 16.073 1.00 92.31 89 SER A O 1
ATOM 742 N N . LEU A 1 90 ? -10.679 9.131 16.702 1.00 94.38 90 LEU A N 1
ATOM 743 C CA . LEU A 1 90 ? -11.984 8.476 16.699 1.00 94.38 90 LEU A CA 1
ATOM 744 C C . LEU A 1 90 ? -12.863 8.818 15.488 1.00 94.38 90 LEU A C 1
ATOM 746 O O . LEU A 1 90 ? -13.851 8.121 15.278 1.00 94.38 90 LEU A O 1
ATOM 750 N N . GLU A 1 91 ? -12.506 9.801 14.651 1.00 91.06 91 GLU A N 1
ATOM 751 C CA . GLU A 1 91 ? -13.337 10.282 13.526 1.00 91.06 91 GLU A CA 1
ATOM 752 C C . GLU A 1 91 ? -13.809 9.182 12.556 1.00 91.06 91 GLU A C 1
ATOM 754 O O . GLU A 1 91 ? -14.876 9.277 11.943 1.00 91.06 91 GLU A O 1
ATOM 759 N N . LYS A 1 92 ? -13.024 8.108 12.405 1.00 89.75 92 LYS A N 1
ATOM 760 C CA . LYS A 1 92 ? -13.347 6.990 11.506 1.00 89.75 92 LYS A CA 1
ATOM 761 C C . LYS A 1 92 ? -14.288 5.956 12.121 1.00 89.75 92 LYS A C 1
ATOM 763 O O . LYS A 1 92 ? -14.855 5.138 11.385 1.00 89.75 92 LYS A O 1
ATOM 768 N N . TYR A 1 93 ? -14.492 6.008 13.433 1.00 92.38 93 TYR A N 1
ATOM 769 C CA . TYR A 1 93 ? -15.271 5.033 14.175 1.00 92.38 93 TYR A CA 1
ATOM 770 C C . TYR A 1 93 ? -16.669 5.551 14.542 1.00 92.38 93 TYR A C 1
ATOM 772 O O . TYR A 1 93 ? -16.900 6.733 14.769 1.00 92.38 93 TYR A O 1
ATOM 780 N N . GLU A 1 94 ? -17.620 4.629 14.616 1.00 93.06 94 GLU A N 1
ATOM 781 C CA . GLU A 1 94 ? -18.796 4.757 15.471 1.00 93.06 94 GLU A CA 1
ATOM 782 C C . GLU A 1 94 ? -18.415 4.265 16.871 1.00 93.06 94 GLU A C 1
ATOM 784 O O . GLU A 1 94 ? -17.792 3.210 17.006 1.00 93.06 94 GLU A O 1
ATOM 789 N N . ILE A 1 95 ? -18.739 5.038 17.903 1.00 96.00 95 ILE A N 1
ATOM 790 C CA . ILE A 1 95 ? -18.182 4.856 19.242 1.00 96.00 95 ILE A CA 1
ATOM 791 C C . ILE A 1 95 ? -19.264 4.360 20.193 1.00 96.00 95 ILE A C 1
ATOM 793 O O . ILE A 1 95 ? -20.299 5.001 20.365 1.00 96.00 95 ILE A O 1
ATOM 797 N N . PHE A 1 96 ? -18.976 3.257 20.870 1.00 96.56 96 PHE A N 1
ATOM 798 C CA . PHE A 1 96 ? -19.764 2.733 21.976 1.00 96.56 96 PHE A CA 1
ATOM 799 C C . PHE A 1 96 ? -18.982 2.959 23.263 1.00 96.56 96 PHE A C 1
ATOM 801 O O . PHE A 1 96 ? -17.944 2.340 23.485 1.00 96.56 96 PHE A O 1
ATOM 808 N N . PHE A 1 97 ? -19.435 3.884 24.102 1.00 96.38 97 PHE A N 1
ATOM 809 C CA . PHE A 1 97 ? -18.728 4.262 25.319 1.00 96.38 97 PHE A CA 1
ATOM 810 C C . PHE A 1 97 ? -19.345 3.555 26.529 1.00 96.38 97 PHE A C 1
ATOM 812 O O . PHE A 1 97 ? -20.503 3.787 26.873 1.00 96.38 97 PHE A O 1
ATOM 819 N N . TYR A 1 98 ? -18.558 2.696 27.168 1.00 95.19 98 TYR A N 1
ATOM 820 C CA . TYR A 1 98 ? -18.925 1.961 28.367 1.00 95.19 98 TYR A CA 1
ATOM 821 C C . TYR A 1 98 ? -18.796 2.855 29.597 1.00 95.19 98 TYR A C 1
ATOM 823 O O . TYR A 1 98 ? -17.693 3.209 30.033 1.00 95.19 98 TYR A O 1
ATOM 831 N N . GLY A 1 99 ? -19.938 3.216 30.163 1.00 87.25 99 GLY A N 1
ATOM 832 C CA . GLY A 1 99 ? -20.027 4.072 31.331 1.00 87.25 99 GLY A CA 1
ATOM 833 C C . GLY A 1 99 ? -21.475 4.385 31.667 1.00 87.25 99 GLY A C 1
ATOM 834 O O . GLY A 1 99 ? -22.344 4.366 30.799 1.00 87.25 99 GLY A O 1
ATOM 835 N N . ASP A 1 100 ? -21.719 4.682 32.936 1.00 82.00 100 ASP A N 1
ATOM 836 C CA . ASP A 1 100 ? -23.026 5.102 33.419 1.00 82.00 100 ASP A CA 1
ATOM 837 C C . ASP A 1 100 ? -22.931 6.553 33.888 1.00 82.00 100 ASP A C 1
ATOM 839 O O . ASP A 1 100 ? -22.362 6.831 34.939 1.00 82.00 100 ASP A O 1
ATOM 843 N N . THR A 1 101 ? -23.474 7.490 33.108 1.00 74.69 101 THR A N 1
ATOM 844 C CA . THR A 1 101 ? -23.508 8.916 33.479 1.00 74.69 101 THR A CA 1
ATOM 845 C C . THR A 1 101 ? -24.430 9.192 34.671 1.00 74.69 101 THR A C 1
ATOM 847 O O . THR A 1 101 ? -24.392 10.286 35.224 1.00 74.69 101 THR A O 1
ATOM 850 N N . GLY A 1 102 ? -25.276 8.231 35.058 1.00 72.56 102 GLY A N 1
ATOM 851 C CA . GLY A 1 102 ? -26.068 8.271 36.285 1.00 72.56 102 GLY A CA 1
ATOM 852 C C . GLY A 1 102 ? -25.308 7.781 37.523 1.00 72.56 102 GLY A C 1
ATOM 853 O O . GLY A 1 102 ? -25.778 7.998 38.642 1.00 72.56 102 GLY A O 1
ATOM 854 N N . ASP A 1 103 ? -24.138 7.152 37.359 1.00 77.19 103 ASP A N 1
ATOM 855 C CA . ASP A 1 103 ? -23.282 6.762 38.477 1.00 77.19 103 ASP A CA 1
ATOM 856 C C . ASP A 1 103 ? -22.553 7.994 39.027 1.00 77.19 103 ASP A C 1
ATOM 858 O O . ASP A 1 103 ? -21.771 8.646 38.340 1.00 77.19 103 ASP A O 1
ATOM 862 N N . SER A 1 104 ? -22.741 8.261 40.319 1.00 72.75 104 SER A N 1
ATOM 863 C CA . SER A 1 104 ? -22.002 9.273 41.090 1.00 72.75 104 SER A CA 1
ATOM 864 C C . SER A 1 104 ? -20.470 9.189 40.980 1.00 72.75 104 SER A C 1
ATOM 866 O O . SER A 1 104 ? -19.778 10.146 41.318 1.00 72.75 104 SER A O 1
ATOM 868 N N . LYS A 1 105 ? -19.927 8.043 40.550 1.00 74.19 105 LYS A N 1
ATOM 869 C CA . LYS A 1 105 ? -18.492 7.807 40.340 1.00 74.19 105 LYS A CA 1
ATOM 870 C C . LYS A 1 105 ? -18.031 8.111 38.913 1.00 74.19 105 LYS A C 1
ATOM 872 O O . LYS A 1 105 ? -16.832 8.010 38.642 1.00 74.19 105 LYS A O 1
ATOM 877 N N . PHE A 1 106 ? -18.942 8.433 37.997 1.00 85.81 106 PHE A N 1
ATOM 878 C CA . PHE A 1 106 ? -18.597 8.849 36.645 1.00 85.81 106 PHE A CA 1
ATOM 879 C C . PHE A 1 106 ? -18.111 10.297 36.674 1.00 85.81 106 PHE A C 1
ATOM 881 O O . PHE A 1 106 ? -18.839 11.212 37.053 1.00 85.81 106 PHE A O 1
ATOM 888 N N . HIS A 1 107 ? -16.838 10.501 36.342 1.00 91.19 107 HIS A N 1
ATOM 889 C CA . HIS A 1 107 ? -16.199 11.790 36.557 1.00 91.19 107 HIS A CA 1
ATOM 890 C C . HIS A 1 107 ? -16.711 12.846 35.555 1.00 91.19 107 HIS A C 1
ATOM 892 O O . HIS A 1 107 ? -16.787 12.543 34.359 1.00 91.19 107 HIS A O 1
ATOM 898 N N . PRO A 1 108 ? -16.961 14.104 35.980 1.00 91.81 108 PRO A N 1
ATOM 899 C CA . PRO A 1 108 ? -17.412 15.176 35.084 1.00 91.81 108 PRO A CA 1
ATOM 900 C C . PRO A 1 108 ? -16.504 15.395 33.868 1.00 91.81 108 PRO A C 1
ATOM 902 O O . PRO A 1 108 ? -16.982 15.699 32.783 1.00 91.81 108 PRO A O 1
ATOM 905 N N . LEU A 1 109 ? -15.193 15.179 34.020 1.00 93.44 109 LEU A N 1
ATOM 906 C CA . LEU A 1 109 ? -14.234 15.231 32.909 1.00 93.44 109 LEU A CA 1
ATOM 907 C C . LEU A 1 109 ? -14.611 14.288 31.752 1.00 93.44 109 LEU A C 1
ATOM 909 O O . LEU A 1 109 ? -14.561 14.693 30.593 1.00 93.44 109 LEU A O 1
ATOM 913 N N . HIS A 1 110 ? -15.004 13.045 32.049 1.00 93.12 110 HIS A N 1
ATOM 914 C CA . HIS A 1 110 ? -15.381 12.066 31.022 1.00 93.12 110 HIS A CA 1
ATOM 915 C C . HIS A 1 110 ? -16.731 12.412 30.393 1.00 93.12 110 HIS A C 1
ATOM 917 O O . HIS A 1 110 ? -16.893 12.249 29.186 1.00 93.12 110 HIS A O 1
ATOM 923 N N . GLN A 1 111 ? -17.672 12.945 31.179 1.00 92.38 111 GLN A N 1
ATOM 924 C CA . GLN A 1 111 ? -18.945 13.445 30.658 1.00 92.38 111 GLN A CA 1
ATOM 925 C C . GLN A 1 111 ? -18.729 14.619 29.693 1.00 92.38 111 GLN A C 1
ATOM 927 O O . GLN A 1 111 ? -19.187 14.562 28.553 1.00 92.38 111 GLN A O 1
ATOM 932 N N . ASN A 1 112 ? -17.959 15.625 30.113 1.00 94.31 112 ASN A N 1
ATOM 933 C CA . ASN A 1 112 ? -17.633 16.791 29.296 1.00 94.31 112 ASN A CA 1
ATOM 934 C C . ASN A 1 112 ? -16.909 16.386 28.008 1.00 94.31 112 ASN A C 1
ATOM 936 O O . ASN A 1 112 ? -17.198 16.929 26.947 1.00 94.31 112 ASN A O 1
ATOM 940 N N . LEU A 1 113 ? -15.987 15.417 28.069 1.00 95.06 113 LEU A N 1
ATOM 941 C CA . LEU A 1 113 ? -15.342 14.875 26.872 1.00 95.06 113 LEU A CA 1
ATOM 942 C C . LEU A 1 113 ? -16.383 14.306 25.900 1.00 95.06 113 LEU A C 1
ATOM 944 O O . LEU A 1 113 ? -16.362 14.644 24.722 1.00 95.06 113 LEU A O 1
ATOM 948 N N . ILE A 1 114 ? -17.281 13.437 26.374 1.00 95.00 114 ILE A N 1
ATOM 949 C CA . ILE A 1 114 ? -18.302 12.807 25.525 1.00 95.00 114 ILE A CA 1
ATOM 950 C C . ILE A 1 114 ? -19.199 13.866 24.881 1.00 95.00 114 ILE A C 1
ATOM 952 O O . ILE A 1 114 ? -19.494 13.761 23.692 1.00 95.00 114 ILE A O 1
ATOM 956 N N . GLU A 1 115 ? -19.618 14.875 25.644 1.00 95.06 115 GLU A N 1
ATOM 957 C CA . GLU A 1 115 ? -20.418 15.995 25.141 1.00 95.06 115 GLU A CA 1
ATOM 958 C C . GLU A 1 115 ? -19.657 16.774 24.060 1.00 95.06 115 GLU A C 1
ATOM 960 O O . GLU A 1 115 ? -20.167 16.926 22.953 1.00 95.06 115 GLU A O 1
ATOM 965 N N . ARG A 1 116 ? -18.391 17.136 24.306 1.00 96.44 116 ARG A N 1
ATOM 966 C CA . ARG A 1 116 ? -17.545 17.842 23.327 1.00 96.44 116 ARG A CA 1
ATOM 967 C C . ARG A 1 116 ? -17.337 17.045 22.043 1.00 96.44 116 ARG A C 1
ATOM 969 O O . ARG A 1 116 ? -17.442 17.599 20.954 1.00 96.44 116 ARG A O 1
ATOM 976 N N . LEU A 1 117 ? -17.090 15.740 22.148 1.00 96.19 117 LEU A N 1
ATOM 977 C CA . LEU A 1 117 ? -16.930 14.879 20.975 1.00 96.19 117 LEU A CA 1
ATOM 978 C C . LEU A 1 117 ? -18.245 14.727 20.191 1.00 96.19 117 LEU A C 1
ATOM 980 O O . LEU A 1 117 ? -18.224 14.689 18.961 1.00 96.19 117 LEU A O 1
ATOM 984 N N . LYS A 1 118 ? -19.396 14.671 20.876 1.00 95.75 118 LYS A N 1
ATOM 985 C CA . LYS A 1 118 ? -20.714 14.701 20.219 1.00 95.75 118 LYS A CA 1
ATOM 986 C C . LYS A 1 118 ? -20.953 16.031 19.505 1.00 95.75 118 LYS A C 1
ATOM 988 O O . LYS A 1 118 ? -21.414 16.011 18.365 1.00 95.75 118 LYS A O 1
ATOM 993 N N . ASP A 1 119 ? -20.592 17.153 20.126 1.00 95.81 119 ASP A N 1
ATOM 994 C CA . ASP A 1 119 ? -20.682 18.489 19.523 1.00 95.81 119 ASP A CA 1
ATOM 995 C C . ASP A 1 119 ? -19.790 18.617 18.277 1.00 95.81 119 ASP A C 1
ATOM 997 O O . ASP A 1 119 ? -20.172 19.259 17.299 1.00 95.81 119 ASP A O 1
ATOM 1001 N N . ALA A 1 120 ? -18.638 17.938 18.267 1.00 93.75 120 ALA A N 1
ATOM 1002 C CA . ALA A 1 120 ? -17.757 17.811 17.104 1.00 93.75 120 ALA A CA 1
ATOM 1003 C C . ALA A 1 120 ? -18.296 16.862 16.009 1.00 93.75 120 ALA A C 1
ATOM 1005 O O . ALA A 1 120 ? -17.673 16.693 14.959 1.00 93.75 120 ALA A O 1
ATOM 1006 N N . GLY A 1 121 ? -19.465 16.250 16.219 1.00 94.00 121 GLY A N 1
ATOM 1007 C CA . GLY A 1 121 ? -20.158 15.413 15.241 1.00 94.00 121 GLY A CA 1
ATOM 1008 C C . GLY A 1 121 ? -19.822 13.921 15.309 1.00 94.00 121 GLY A C 1
ATOM 1009 O O . GLY A 1 121 ? -20.230 13.170 14.416 1.00 94.00 121 GLY A O 1
ATOM 1010 N N . LEU A 1 122 ? -19.107 13.459 16.341 1.00 94.69 122 LEU A N 1
ATOM 1011 C CA . LEU A 1 122 ? -18.822 12.034 16.513 1.00 94.69 122 LEU A CA 1
ATOM 1012 C C . LEU A 1 122 ? -20.078 11.291 16.992 1.00 94.69 122 LEU A C 1
ATOM 1014 O O . LEU A 1 122 ? -20.800 11.723 17.893 1.00 94.69 122 LEU A O 1
ATOM 1018 N N . LYS A 1 123 ? -20.325 10.116 16.404 1.00 93.75 123 LYS A N 1
ATOM 1019 C CA . LYS A 1 123 ? -21.439 9.241 16.789 1.00 93.75 123 LYS A CA 1
ATOM 1020 C C . LYS A 1 123 ? -21.057 8.437 18.029 1.00 93.75 123 LYS A C 1
ATOM 1022 O O . LYS A 1 123 ? -20.351 7.438 17.904 1.00 93.75 123 LYS A O 1
ATOM 1027 N N . ILE A 1 124 ? -21.515 8.884 19.200 1.00 95.75 124 ILE A N 1
ATOM 1028 C CA . ILE A 1 124 ? -21.244 8.235 20.489 1.00 95.75 124 ILE A CA 1
ATOM 1029 C C . ILE A 1 124 ? -22.537 7.711 21.117 1.00 95.75 124 ILE A C 1
ATOM 1031 O O . ILE A 1 124 ? -23.420 8.492 21.485 1.00 95.75 124 ILE A O 1
ATOM 1035 N N . THR A 1 125 ? -22.589 6.399 21.321 1.00 95.06 125 THR A N 1
ATOM 1036 C CA . THR A 1 125 ? -23.649 5.690 22.044 1.00 95.06 125 THR A CA 1
ATOM 1037 C C . THR A 1 125 ? -23.117 5.242 23.401 1.00 95.06 125 THR A C 1
ATOM 1039 O O . THR A 1 125 ? -22.084 4.581 23.472 1.00 95.06 125 THR A O 1
ATOM 1042 N N . LEU A 1 126 ? -23.801 5.607 24.486 1.00 93.94 126 LEU A N 1
ATOM 1043 C CA . LEU A 1 126 ? -23.471 5.118 25.828 1.00 93.94 126 LEU A CA 1
ATOM 1044 C C . LEU A 1 126 ? -24.101 3.742 26.049 1.00 93.94 126 LEU A C 1
ATOM 1046 O O . LEU A 1 126 ? -25.230 3.513 25.617 1.00 93.94 126 LEU A O 1
ATOM 1050 N N . PHE A 1 127 ? -23.393 2.856 26.742 1.00 94.19 127 PHE A N 1
ATOM 1051 C CA . PHE A 1 127 ? -23.926 1.569 27.186 1.00 94.19 127 PHE A CA 1
ATOM 1052 C C . PHE A 1 127 ? -23.309 1.167 28.533 1.00 94.19 127 PHE A C 1
ATOM 1054 O O . PHE A 1 127 ? -22.217 1.619 28.884 1.00 94.19 127 PHE A O 1
ATOM 1061 N N . ASN A 1 128 ? -24.008 0.331 29.300 1.00 92.19 128 ASN A N 1
ATOM 1062 C CA . ASN A 1 128 ? -23.618 -0.042 30.664 1.00 92.19 128 ASN A CA 1
ATOM 1063 C C . ASN A 1 128 ? -23.651 -1.557 30.940 1.00 92.19 128 ASN A C 1
ATOM 1065 O O . ASN A 1 128 ? -23.227 -1.968 32.019 1.00 92.19 128 ASN A O 1
ATOM 1069 N N . ASP A 1 129 ? -24.064 -2.385 29.976 1.00 93.38 129 ASP A N 1
ATOM 1070 C CA . ASP A 1 129 ? -23.958 -3.844 30.056 1.00 93.38 129 ASP A CA 1
ATOM 1071 C C . ASP A 1 129 ? -22.853 -4.367 29.124 1.00 93.38 129 ASP A C 1
ATOM 1073 O O . ASP A 1 129 ? -22.878 -4.182 27.909 1.00 93.38 129 ASP A O 1
ATOM 1077 N N . LEU A 1 130 ? -21.861 -5.055 29.694 1.00 94.56 130 LEU A N 1
ATOM 1078 C CA . LEU A 1 130 ? -20.795 -5.691 28.914 1.00 94.56 130 LEU A CA 1
ATOM 1079 C C . LEU A 1 130 ? -21.316 -6.838 28.032 1.00 94.56 130 LEU A C 1
ATOM 1081 O O . LEU A 1 130 ? -20.673 -7.156 27.031 1.00 94.56 130 LEU A O 1
ATOM 1085 N N . GLY A 1 131 ? -22.462 -7.439 28.374 1.00 93.81 131 GLY A N 1
ATOM 1086 C CA . GLY A 1 131 ? -23.123 -8.465 27.566 1.00 93.81 131 GLY A CA 1
ATOM 1087 C C . GLY A 1 131 ? -23.563 -7.962 26.189 1.00 93.81 131 GLY A C 1
ATOM 1088 O O . GLY A 1 131 ? -23.589 -8.738 25.231 1.00 93.81 131 GLY A O 1
ATOM 1089 N N . ASP A 1 132 ? -23.804 -6.657 26.051 1.00 93.62 132 ASP A N 1
ATOM 1090 C CA . ASP A 1 132 ? -24.245 -6.058 24.792 1.00 93.62 132 ASP A CA 1
ATOM 1091 C C . ASP A 1 132 ? -23.128 -5.992 23.743 1.00 93.62 132 ASP A C 1
ATOM 1093 O O . ASP A 1 132 ? -23.424 -5.952 22.547 1.00 93.62 132 ASP A O 1
ATOM 1097 N N . ILE A 1 133 ? -21.850 -6.027 24.154 1.00 94.62 133 ILE A N 1
ATOM 1098 C CA . ILE A 1 133 ? -20.688 -5.818 23.268 1.00 94.62 133 ILE A CA 1
ATOM 1099 C C . ILE A 1 133 ? -20.727 -6.751 22.059 1.00 94.62 133 ILE A C 1
ATOM 1101 O O . ILE A 1 133 ? -20.537 -6.288 20.937 1.00 94.62 133 ILE A O 1
ATOM 1105 N N . ALA A 1 134 ? -21.016 -8.039 22.258 1.00 91.19 134 ALA A N 1
ATOM 1106 C CA . ALA A 1 134 ? -21.075 -9.001 21.159 1.00 91.19 134 ALA A CA 1
ATOM 1107 C C . ALA A 1 134 ? -22.155 -8.623 20.129 1.00 91.19 134 ALA A C 1
ATOM 1109 O O . ALA A 1 134 ? -21.889 -8.583 18.929 1.00 91.19 134 ALA A O 1
ATOM 1110 N N . SER A 1 135 ? -23.360 -8.269 20.585 1.00 90.19 135 SER A N 1
ATOM 1111 C CA . SER A 1 135 ? -24.455 -7.867 19.691 1.00 90.19 135 SER A CA 1
ATOM 1112 C C . SER A 1 135 ? -24.166 -6.546 18.966 1.00 90.19 135 SER A C 1
ATOM 1114 O O . SER A 1 135 ? -24.437 -6.410 17.772 1.00 90.19 135 SER A O 1
ATOM 1116 N N . LEU A 1 136 ? -23.545 -5.590 19.662 1.00 89.88 136 LEU A N 1
ATOM 1117 C CA . LEU A 1 136 ? -23.200 -4.273 19.133 1.00 89.88 136 LEU A CA 1
ATOM 1118 C C . LEU A 1 136 ? -22.005 -4.327 18.170 1.00 89.88 136 LEU A C 1
ATOM 1120 O O . LEU A 1 136 ? -21.927 -3.515 17.246 1.00 89.88 136 LEU A O 1
ATOM 1124 N N . ALA A 1 137 ? -21.085 -5.276 18.344 1.00 85.50 137 ALA A N 1
ATOM 1125 C CA . ALA A 1 137 ? -19.917 -5.434 17.482 1.00 85.50 137 ALA A CA 1
ATOM 1126 C C . ALA A 1 137 ? -20.284 -5.951 16.080 1.00 85.50 137 ALA A C 1
ATOM 1128 O O . ALA A 1 137 ? -19.636 -5.575 15.105 1.00 85.50 137 ALA A O 1
ATOM 1129 N N . HIS A 1 138 ? -21.342 -6.760 15.962 1.00 73.44 138 HIS A N 1
ATOM 1130 C CA . HIS A 1 138 ? -21.722 -7.459 14.727 1.00 73.44 138 HIS A CA 1
ATOM 1131 C C . HIS A 1 138 ? -22.798 -6.757 13.875 1.00 73.44 138 HIS A C 1
ATOM 1133 O O . HIS A 1 138 ? -23.450 -7.405 13.057 1.00 73.44 138 HIS A O 1
ATOM 1139 N N . GLY A 1 139 ? -23.022 -5.448 14.032 1.00 62.59 139 GLY A N 1
ATOM 1140 C CA . GLY A 1 139 ? -23.986 -4.753 13.167 1.00 62.59 139 GLY A CA 1
ATOM 1141 C C . GLY A 1 139 ? -23.521 -4.577 11.716 1.00 62.59 139 GLY A C 1
ATOM 1142 O O . GLY A 1 139 ? -22.337 -4.637 11.400 1.00 62.59 139 GLY A O 1
ATOM 1143 N N . ILE A 1 140 ? -24.500 -4.353 10.841 1.00 54.06 140 ILE A N 1
ATOM 1144 C CA . ILE A 1 140 ? -24.487 -4.648 9.395 1.00 54.06 140 ILE A CA 1
ATOM 1145 C C . ILE A 1 140 ? -23.646 -3.673 8.530 1.00 54.06 140 ILE A C 1
ATOM 1147 O O . ILE A 1 140 ? -23.454 -3.913 7.343 1.00 54.06 140 ILE A O 1
ATOM 1151 N N . ASP A 1 141 ? -23.093 -2.589 9.074 1.00 55.78 141 ASP A N 1
ATOM 1152 C CA . ASP A 1 141 ? -22.877 -1.375 8.262 1.00 55.78 141 ASP A CA 1
ATOM 1153 C C . ASP A 1 141 ? -21.589 -1.286 7.406 1.00 55.78 141 ASP A C 1
ATOM 1155 O O . ASP A 1 141 ? -21.444 -0.324 6.653 1.00 55.78 141 ASP A O 1
ATOM 1159 N N . ASP A 1 142 ? -20.666 -2.257 7.455 1.00 62.97 142 ASP A N 1
ATOM 1160 C CA . ASP A 1 142 ? -19.394 -2.211 6.695 1.00 62.97 142 ASP A CA 1
ATOM 1161 C C . ASP A 1 142 ? -18.990 -3.583 6.093 1.00 62.97 142 ASP A C 1
ATOM 1163 O O . ASP A 1 142 ? -17.829 -4.004 6.169 1.00 62.97 142 ASP A O 1
ATOM 1167 N N . VAL A 1 143 ? -19.936 -4.328 5.508 1.00 78.00 143 VAL A N 1
ATOM 1168 C CA . VAL A 1 143 ? -19.633 -5.626 4.875 1.00 78.00 143 VAL A CA 1
ATOM 1169 C C . VAL A 1 143 ? -19.150 -5.422 3.439 1.00 78.00 143 VAL A C 1
ATOM 1171 O O . VAL A 1 143 ? -19.939 -5.171 2.534 1.00 78.00 143 VAL A O 1
ATOM 1174 N N . TYR A 1 144 ? -17.848 -5.606 3.209 1.00 91.81 144 TYR A N 1
ATOM 1175 C CA . TYR A 1 144 ? -17.301 -5.645 1.853 1.00 91.81 144 TYR A CA 1
ATOM 1176 C C . TYR A 1 144 ? -17.777 -6.898 1.110 1.00 91.81 144 TYR A C 1
ATOM 1178 O O . TYR A 1 144 ? -17.280 -7.996 1.372 1.00 91.81 144 TYR A O 1
ATOM 1186 N N . ASN A 1 145 ? -18.737 -6.725 0.202 1.00 92.56 145 ASN A N 1
ATOM 1187 C CA . ASN A 1 145 ? -19.321 -7.794 -0.607 1.00 92.56 145 ASN A CA 1
ATOM 1188 C C . ASN A 1 145 ? -19.541 -7.326 -2.060 1.00 92.56 145 ASN A C 1
ATOM 1190 O O . ASN A 1 145 ? -20.675 -7.039 -2.450 1.00 92.56 145 ASN A O 1
ATOM 1194 N N . PRO A 1 146 ? -18.468 -7.174 -2.849 1.00 96.06 146 PRO A N 1
ATOM 1195 C CA . PRO A 1 146 ? -18.576 -6.776 -4.244 1.00 96.06 146 PRO A CA 1
ATOM 1196 C C . PRO A 1 146 ? -19.237 -7.871 -5.094 1.00 96.06 146 PRO A C 1
ATOM 1198 O O . PRO A 1 146 ? -19.065 -9.056 -4.821 1.00 96.06 146 PRO A O 1
ATOM 1201 N N . GLN A 1 147 ? -20.017 -7.459 -6.093 1.00 95.06 147 GLN A N 1
ATOM 1202 C CA . GLN A 1 147 ? -20.798 -8.335 -6.979 1.00 95.06 147 GLN A CA 1
ATOM 1203 C C . GLN A 1 147 ? -20.760 -7.900 -8.454 1.00 95.06 147 GLN A C 1
ATOM 1205 O O . GLN A 1 147 ? -21.182 -8.658 -9.320 1.00 95.06 147 GLN A O 1
ATOM 1210 N N . SER A 1 148 ? -20.306 -6.679 -8.753 1.00 97.00 148 SER A N 1
ATOM 1211 C CA . SER A 1 148 ? -20.232 -6.187 -10.134 1.00 97.00 148 SER A CA 1
ATOM 1212 C C . SER A 1 148 ? -19.027 -6.763 -10.878 1.00 97.00 148 SER A C 1
ATOM 1214 O O . SER A 1 148 ? -17.987 -6.972 -10.265 1.00 97.00 148 SER A O 1
ATOM 1216 N N . GLY A 1 149 ? -19.057 -6.809 -12.203 1.00 98.00 149 GLY A N 1
ATOM 1217 C CA . GLY A 1 149 ? -17.887 -7.093 -13.041 1.00 98.00 149 GLY A CA 1
ATOM 1218 C C . GLY A 1 149 ? -16.856 -5.954 -13.149 1.00 98.00 149 GLY A C 1
ATOM 1219 O O . GLY A 1 149 ? -16.091 -5.928 -14.109 1.00 98.00 149 GLY A O 1
ATOM 1220 N N . VAL A 1 150 ? -16.805 -4.989 -12.224 1.00 98.56 150 VAL A N 1
ATOM 1221 C CA . VAL A 1 150 ? -15.831 -3.877 -12.249 1.00 98.56 150 VAL A CA 1
ATOM 1222 C C . VAL A 1 150 ? -14.826 -3.993 -11.109 1.00 98.56 150 VAL A C 1
ATOM 1224 O O . VAL A 1 150 ? -15.209 -4.183 -9.954 1.00 98.56 150 VAL A O 1
ATOM 1227 N N . LEU A 1 151 ? -13.544 -3.803 -11.435 1.00 98.75 151 LEU A N 1
ATOM 1228 C CA . LEU A 1 151 ? -12.426 -3.767 -10.499 1.00 98.75 151 LEU A CA 1
ATOM 1229 C C . LEU A 1 151 ? -11.692 -2.420 -10.537 1.00 98.75 151 LEU A C 1
ATOM 1231 O O . LEU A 1 151 ? -11.137 -2.021 -11.560 1.00 98.75 151 LEU A O 1
ATOM 1235 N N . PHE A 1 152 ? -11.590 -1.771 -9.380 1.00 98.62 152 PHE A N 1
ATOM 1236 C CA . PHE A 1 152 ? -10.645 -0.686 -9.132 1.00 98.62 152 PHE A CA 1
ATOM 1237 C C . PHE A 1 152 ? -9.341 -1.255 -8.560 1.00 98.62 152 PHE A C 1
ATOM 1239 O O . PHE A 1 152 ? -9.322 -1.792 -7.452 1.00 98.62 152 PHE A O 1
ATOM 1246 N N . LEU A 1 153 ? -8.240 -1.134 -9.300 1.00 98.56 153 LEU A N 1
ATOM 1247 C CA . LEU A 1 153 ? -6.914 -1.558 -8.855 1.00 98.56 153 LEU A CA 1
ATOM 1248 C C . LEU A 1 153 ? -6.109 -0.340 -8.402 1.00 98.56 153 LEU A C 1
ATOM 1250 O O . LEU A 1 153 ? -5.882 0.579 -9.180 1.00 98.56 153 LEU A O 1
ATOM 1254 N N . THR A 1 154 ? -5.650 -0.326 -7.156 1.00 97.56 154 THR A N 1
ATOM 1255 C CA . THR A 1 154 ? -4.827 0.758 -6.604 1.00 97.56 154 THR A CA 1
ATOM 1256 C C . THR A 1 154 ? -3.640 0.204 -5.816 1.00 97.56 154 THR A C 1
ATOM 1258 O O . THR A 1 154 ? -3.336 -0.986 -5.874 1.00 97.56 154 THR A O 1
ATOM 1261 N N . ILE A 1 155 ? -2.940 1.068 -5.089 1.00 97.06 155 ILE A N 1
ATOM 1262 C CA . ILE A 1 155 ? -1.725 0.745 -4.346 1.00 97.06 155 ILE A CA 1
ATOM 1263 C C . ILE A 1 155 ? -1.884 1.025 -2.858 1.00 97.06 155 ILE A C 1
ATOM 1265 O O . ILE A 1 155 ? -2.736 1.804 -2.420 1.00 97.06 155 ILE A O 1
ATOM 1269 N N . CYS A 1 156 ? -1.043 0.377 -2.062 1.00 96.50 156 CYS A N 1
ATOM 1270 C CA . CYS A 1 156 ? -0.930 0.639 -0.642 1.00 96.50 156 CYS A CA 1
ATOM 1271 C C . CYS A 1 156 ? -0.395 2.058 -0.387 1.00 96.50 156 CYS A C 1
ATOM 1273 O O . CYS A 1 156 ? -0.195 2.864 -1.295 1.00 96.50 156 CYS A O 1
ATOM 1275 N N . SER A 1 157 ? -0.179 2.391 0.879 1.00 94.31 157 SER A N 1
ATOM 1276 C CA . SER A 1 157 ? 0.256 3.727 1.271 1.00 94.31 157 SER A CA 1
ATOM 1277 C C . SER A 1 157 ? 1.555 3.697 2.056 1.00 94.31 157 SER A C 1
ATOM 1279 O O . SER A 1 157 ? 1.755 2.802 2.875 1.00 94.31 157 SER A O 1
ATOM 1281 N N . PHE A 1 158 ? 2.393 4.722 1.879 1.00 90.19 158 PHE A N 1
ATOM 1282 C CA . PHE A 1 158 ? 3.474 5.021 2.815 1.00 90.19 158 PHE A CA 1
ATOM 1283 C C . PHE A 1 158 ? 2.903 5.385 4.195 1.00 90.19 158 PHE A C 1
ATOM 1285 O O . PHE A 1 158 ? 3.098 4.628 5.145 1.00 90.19 158 PHE A O 1
ATOM 1292 N N . GLY A 1 159 ? 2.115 6.467 4.272 1.00 93.06 159 GLY A N 1
ATOM 1293 C CA . GLY A 1 159 ? 1.439 6.904 5.499 1.00 93.06 159 GLY A CA 1
ATOM 1294 C C . GLY A 1 159 ? 0.383 5.899 5.955 1.00 93.06 159 GLY A C 1
ATOM 1295 O O . GLY A 1 159 ? -0.445 5.454 5.147 1.00 93.06 159 GLY A O 1
ATOM 1296 N N . LYS A 1 160 ? 0.426 5.518 7.230 1.00 94.94 160 LYS A N 1
ATOM 1297 C CA . LYS A 1 160 ? -0.473 4.525 7.813 1.00 94.94 160 LYS A CA 1
ATOM 1298 C C . LYS A 1 160 ? -0.938 4.974 9.188 1.00 94.94 160 LYS A C 1
ATOM 1300 O O . LYS A 1 160 ? -0.153 5.542 9.938 1.00 94.94 160 LYS A O 1
ATOM 1305 N N . ALA A 1 161 ? -2.182 4.638 9.503 1.00 93.56 161 ALA A N 1
ATOM 1306 C CA . ALA A 1 161 ? -2.696 4.665 10.861 1.00 93.56 161 ALA A CA 1
ATOM 1307 C C . ALA A 1 161 ? -1.797 3.779 11.735 1.00 93.56 161 ALA A C 1
ATOM 1309 O O . ALA A 1 161 ? -1.420 2.696 11.281 1.00 93.56 161 ALA A O 1
ATOM 1310 N N . GLU A 1 162 ? -1.424 4.217 12.933 1.00 92.06 162 GLU A N 1
ATOM 1311 C CA . GLU A 1 162 ? -0.459 3.501 13.782 1.00 92.06 162 GLU A CA 1
ATOM 1312 C C . GLU A 1 162 ? -1.129 2.527 14.755 1.00 92.06 162 GLU A C 1
ATOM 1314 O O . GLU A 1 162 ? -0.511 1.547 15.172 1.00 92.06 162 GLU A O 1
ATOM 1319 N N . GLU A 1 163 ? -2.406 2.734 15.074 1.00 91.25 163 GLU A N 1
ATOM 1320 C CA . GLU A 1 163 ? -3.131 1.876 15.999 1.00 91.25 163 GLU A CA 1
ATOM 1321 C C . GLU A 1 163 ? -3.354 0.467 15.440 1.00 91.25 163 GLU A C 1
ATOM 1323 O O . GLU A 1 163 ? -3.272 0.208 14.240 1.00 91.25 163 GLU A O 1
ATOM 1328 N N . GLY A 1 164 ? -3.685 -0.489 16.296 1.00 91.62 164 GLY A N 1
ATOM 1329 C CA . GLY A 1 164 ? -4.036 -1.820 15.831 1.00 91.62 164 GLY A CA 1
ATOM 1330 C C . GLY A 1 164 ? -4.596 -2.687 16.936 1.00 91.62 164 GLY A C 1
ATOM 1331 O O . GLY A 1 164 ? -4.483 -2.377 18.124 1.00 91.62 164 GLY A O 1
ATOM 1332 N N . PHE A 1 165 ? -5.209 -3.786 16.513 1.00 92.69 165 PHE A N 1
ATOM 1333 C CA . PHE A 1 165 ? -5.945 -4.682 17.391 1.00 92.69 165 PHE A CA 1
ATOM 1334 C C . PHE A 1 165 ? -5.440 -6.117 17.225 1.00 92.69 165 PHE A C 1
ATOM 1336 O O . PHE A 1 165 ? -5.106 -6.505 16.104 1.00 92.69 165 PHE A O 1
ATOM 1343 N N . PRO A 1 166 ? -5.407 -6.926 18.295 1.00 90.31 166 PRO A N 1
ATOM 1344 C CA . PRO A 1 166 ? -4.852 -8.282 18.272 1.00 90.31 166 PRO A CA 1
ATOM 1345 C C . PRO A 1 166 ? -5.784 -9.302 17.586 1.00 90.31 166 PRO A C 1
ATOM 1347 O O . PRO A 1 166 ? -5.822 -10.475 17.948 1.00 90.31 166 PRO A O 1
ATOM 1350 N N . TYR A 1 167 ? -6.583 -8.862 16.611 1.00 85.31 167 TYR A N 1
ATOM 1351 C CA . TYR A 1 167 ? -7.591 -9.677 15.942 1.00 85.31 167 TYR A CA 1
ATOM 1352 C C . TYR A 1 167 ? -7.227 -9.865 14.478 1.00 85.31 167 TYR A C 1
ATOM 1354 O O . TYR A 1 167 ? -7.183 -8.912 13.699 1.00 85.31 167 TYR A O 1
ATOM 1362 N N . TYR A 1 168 ? -7.010 -11.121 14.107 1.00 90.69 168 TYR A N 1
ATOM 1363 C CA . TYR A 1 168 ? -6.828 -11.543 12.729 1.00 90.69 168 TYR A CA 1
ATOM 1364 C C . TYR A 1 168 ? -8.035 -12.379 12.312 1.00 90.69 168 TYR A C 1
ATOM 1366 O O . TYR A 1 168 ? -8.172 -13.525 12.743 1.00 90.69 168 TYR A O 1
ATOM 1374 N N . ASN A 1 169 ? -8.914 -11.798 11.497 1.00 89.38 169 ASN A N 1
ATOM 1375 C CA . ASN A 1 169 ? -10.037 -12.524 10.917 1.00 89.38 169 ASN A CA 1
ATOM 1376 C C . ASN A 1 169 ? -9.629 -13.085 9.550 1.00 89.38 169 ASN A C 1
ATOM 1378 O O . ASN A 1 169 ? -9.498 -12.340 8.579 1.00 89.38 169 ASN A O 1
ATOM 1382 N N . GLU A 1 170 ? -9.424 -14.398 9.495 1.00 90.75 170 GLU A N 1
ATOM 1383 C CA . GLU A 1 170 ? -9.007 -15.108 8.287 1.00 90.75 170 GLU A CA 1
ATOM 1384 C C . GLU A 1 170 ? -10.074 -15.060 7.188 1.00 90.75 170 GLU A C 1
ATOM 1386 O O . GLU A 1 170 ? -9.729 -14.878 6.020 1.00 90.75 170 GLU A O 1
ATOM 1391 N N . ASP A 1 171 ? -11.355 -15.085 7.564 1.00 91.06 171 ASP A N 1
ATOM 1392 C CA . ASP A 1 171 ? -12.493 -15.016 6.640 1.00 91.06 171 ASP A CA 1
ATOM 1393 C C . ASP A 1 171 ? -12.584 -13.661 5.931 1.00 91.06 171 ASP A C 1
ATOM 1395 O O . ASP A 1 171 ? -13.282 -13.524 4.931 1.00 91.06 171 ASP A O 1
ATOM 1399 N N . ASN A 1 172 ? -11.878 -12.638 6.422 1.00 90.56 172 ASN A N 1
ATOM 1400 C CA . ASN A 1 172 ? -11.789 -11.328 5.778 1.00 90.56 172 ASN A CA 1
ATOM 1401 C C . ASN A 1 172 ? -10.640 -11.224 4.771 1.00 90.56 172 ASN A C 1
ATOM 1403 O O . ASN A 1 172 ? -10.456 -10.160 4.183 1.00 90.56 172 ASN A O 1
ATOM 1407 N N . THR A 1 173 ? -9.863 -12.286 4.568 1.00 95.69 173 THR A N 1
ATOM 1408 C CA . THR A 1 173 ? -8.706 -12.229 3.676 1.00 95.69 173 THR A CA 1
ATOM 1409 C C . THR A 1 173 ? -9.076 -12.475 2.220 1.00 95.69 173 THR A C 1
ATOM 1411 O O . THR A 1 173 ? -9.996 -13.242 1.923 1.00 95.69 173 THR A O 1
ATOM 1414 N N . ILE A 1 174 ? -8.319 -11.886 1.287 1.00 96.75 174 ILE A N 1
ATOM 1415 C CA . ILE A 1 174 ? -8.454 -12.203 -0.145 1.00 96.75 174 ILE A CA 1
ATOM 1416 C C . ILE A 1 174 ? -8.308 -13.709 -0.410 1.00 96.75 174 ILE A C 1
ATOM 1418 O O . ILE A 1 174 ? -9.056 -14.272 -1.210 1.00 96.75 174 ILE A O 1
ATOM 1422 N N . CYS A 1 175 ? -7.387 -14.368 0.300 1.00 96.38 175 CYS A N 1
ATOM 1423 C CA . CYS A 1 175 ? -7.142 -15.797 0.162 1.00 96.38 175 CYS A CA 1
ATOM 1424 C C . CYS A 1 175 ? -8.365 -16.609 0.598 1.00 96.38 175 CYS A C 1
ATOM 1426 O O . CYS A 1 175 ? -8.789 -17.485 -0.136 1.00 96.38 175 CYS A O 1
ATOM 1428 N N . ALA A 1 176 ? -8.971 -16.314 1.750 1.00 95.31 176 ALA A N 1
ATOM 1429 C CA . ALA A 1 176 ? -10.138 -17.072 2.203 1.00 95.31 176 ALA A CA 1
ATOM 1430 C C . ALA A 1 176 ? -11.369 -16.848 1.314 1.00 95.31 176 ALA A C 1
ATOM 1432 O O . ALA A 1 176 ? -12.119 -17.785 1.056 1.00 95.31 176 ALA A O 1
ATOM 1433 N N . ARG A 1 177 ? -11.581 -15.612 0.843 1.00 94.62 177 ARG A N 1
ATOM 1434 C CA . ARG A 1 177 ? -12.812 -15.244 0.129 1.00 94.62 177 ARG A CA 1
ATOM 1435 C C . ARG A 1 177 ? -12.794 -15.563 -1.357 1.00 94.62 177 ARG A C 1
ATOM 1437 O O . ARG A 1 177 ? -13.819 -15.964 -1.896 1.00 94.62 177 ARG A O 1
ATOM 1444 N N . TYR A 1 178 ? -11.667 -15.318 -2.021 1.00 96.19 178 TYR A N 1
ATOM 1445 C CA . TYR A 1 178 ? -11.627 -15.246 -3.484 1.00 96.19 178 TYR A CA 1
ATOM 1446 C C . TYR A 1 178 ? -10.512 -16.081 -4.109 1.00 96.19 178 TYR A C 1
ATOM 1448 O O . TYR A 1 178 ? -10.630 -16.463 -5.268 1.00 96.19 178 TYR A O 1
ATOM 1456 N N . LEU A 1 179 ? -9.436 -16.358 -3.367 1.00 96.62 179 LEU A N 1
ATOM 1457 C CA . LEU A 1 179 ? -8.251 -17.051 -3.880 1.00 96.62 179 LEU A CA 1
ATOM 1458 C C . LEU A 1 179 ? -7.732 -18.142 -2.917 1.00 96.62 179 LEU A C 1
ATOM 1460 O O . LEU A 1 179 ? -6.554 -18.103 -2.536 1.00 96.62 179 LEU A O 1
ATOM 1464 N N . PRO A 1 180 ? -8.567 -19.117 -2.503 1.00 96.38 180 PRO A N 1
ATOM 1465 C CA . PRO A 1 180 ? -8.162 -20.130 -1.524 1.00 96.38 180 PRO A CA 1
ATOM 1466 C C . PRO A 1 180 ? -7.000 -20.985 -2.033 1.00 96.38 180 PRO A C 1
ATOM 1468 O O . PRO A 1 180 ? -6.061 -21.252 -1.283 1.00 96.38 180 PRO A O 1
ATOM 1471 N N . ASP A 1 181 ? -6.996 -21.306 -3.327 1.00 96.62 181 ASP A N 1
ATOM 1472 C CA . ASP A 1 181 ? -5.969 -22.143 -3.959 1.00 96.62 181 ASP A CA 1
ATOM 1473 C C . ASP A 1 181 ? -4.598 -21.450 -4.048 1.00 96.62 181 ASP A C 1
ATOM 1475 O O . ASP A 1 181 ? -3.559 -22.107 -4.100 1.00 96.62 181 ASP A O 1
ATOM 1479 N N . ARG A 1 182 ? -4.564 -20.110 -4.004 1.00 96.25 182 ARG A N 1
ATOM 1480 C CA . ARG A 1 182 ? -3.322 -19.314 -4.018 1.00 96.25 182 ARG A CA 1
ATOM 1481 C C . ARG A 1 182 ? -2.787 -19.018 -2.617 1.00 96.25 182 ARG A C 1
ATOM 1483 O O . ARG A 1 182 ? -1.713 -18.422 -2.497 1.00 96.25 182 ARG A O 1
ATOM 1490 N N . ARG A 1 183 ? -3.501 -19.410 -1.552 1.00 96.06 183 ARG A N 1
ATOM 1491 C CA . ARG A 1 183 ? -3.184 -19.031 -0.164 1.00 96.06 183 ARG A CA 1
ATOM 1492 C C . ARG A 1 183 ? -1.726 -19.300 0.194 1.00 96.06 183 ARG A C 1
ATOM 1494 O O . ARG A 1 183 ? -1.037 -18.390 0.653 1.00 96.06 183 ARG A O 1
ATOM 1501 N N . ASP A 1 184 ? -1.264 -20.530 -0.006 1.00 97.12 184 ASP A N 1
ATOM 1502 C CA . ASP A 1 184 ? 0.071 -20.944 0.429 1.00 97.12 184 ASP A CA 1
ATOM 1503 C C . ASP A 1 184 ? 1.173 -20.218 -0.344 1.00 97.12 184 ASP A C 1
ATOM 1505 O O . ASP A 1 184 ? 2.171 -19.804 0.248 1.00 97.12 184 ASP A O 1
ATOM 1509 N N . GLN A 1 185 ? 0.963 -19.984 -1.642 1.00 97.88 185 GLN A N 1
ATOM 1510 C CA . GLN A 1 185 ? 1.900 -19.251 -2.492 1.00 97.88 185 GLN A CA 1
ATOM 1511 C C . GLN A 1 185 ? 1.986 -17.776 -2.077 1.00 97.88 185 GLN A C 1
ATOM 1513 O O . GLN A 1 185 ? 3.084 -17.263 -1.860 1.00 97.88 185 GLN A O 1
ATOM 1518 N N . ILE A 1 186 ? 0.842 -17.109 -1.870 1.00 98.06 186 ILE A N 1
ATOM 1519 C CA . ILE A 1 186 ? 0.796 -15.713 -1.404 1.00 98.06 186 ILE A CA 1
ATOM 1520 C C . ILE A 1 186 ? 1.477 -15.594 -0.037 1.00 98.06 186 ILE A C 1
ATOM 1522 O O . ILE A 1 186 ? 2.344 -14.742 0.155 1.00 98.06 186 ILE A O 1
ATOM 1526 N N . VAL A 1 187 ? 1.136 -16.468 0.914 1.00 97.75 187 VAL A N 1
ATOM 1527 C CA . VAL A 1 187 ? 1.745 -16.467 2.252 1.00 97.75 187 VAL A CA 1
ATOM 1528 C C . VAL A 1 187 ? 3.247 -16.768 2.182 1.00 97.75 187 VAL A C 1
ATOM 1530 O O . VAL A 1 187 ? 4.014 -16.182 2.947 1.00 97.75 187 VAL A O 1
ATOM 1533 N N . SER A 1 188 ? 3.698 -17.630 1.265 1.00 97.81 188 SER A N 1
ATOM 1534 C CA . SER A 1 188 ? 5.128 -17.878 1.038 1.00 97.81 188 SER A CA 1
ATOM 1535 C C . SER A 1 188 ? 5.857 -16.614 0.584 1.00 97.81 188 SER A C 1
ATOM 1537 O O . SER A 1 188 ? 6.843 -16.228 1.212 1.00 97.81 188 SER A O 1
ATOM 1539 N N . ARG A 1 189 ? 5.332 -15.900 -0.419 1.00 98.19 189 ARG A N 1
ATOM 1540 C CA . ARG A 1 189 ? 5.931 -14.641 -0.893 1.00 98.19 189 ARG A CA 1
ATOM 1541 C C . ARG A 1 189 ? 5.943 -13.564 0.194 1.00 98.19 189 ARG A C 1
ATOM 1543 O O . ARG A 1 189 ? 6.954 -12.896 0.389 1.00 98.19 189 ARG A O 1
ATOM 1550 N N . ARG A 1 190 ? 4.884 -13.464 1.008 1.00 98.19 190 ARG A N 1
ATOM 1551 C CA . ARG A 1 190 ? 4.868 -12.579 2.192 1.00 98.19 190 ARG A CA 1
ATOM 1552 C C . ARG A 1 190 ? 5.987 -12.919 3.184 1.00 98.19 190 ARG A C 1
ATOM 1554 O O . ARG A 1 190 ? 6.643 -12.015 3.700 1.00 98.19 190 ARG A O 1
ATOM 1561 N N . LYS A 1 191 ? 6.242 -14.211 3.440 1.00 97.88 191 LYS A N 1
ATOM 1562 C CA . LYS A 1 191 ? 7.362 -14.664 4.291 1.00 97.88 191 LYS A CA 1
ATOM 1563 C C . LYS A 1 191 ? 8.718 -14.299 3.687 1.00 97.88 191 LYS A C 1
ATOM 1565 O O . LYS A 1 191 ? 9.620 -13.939 4.438 1.00 97.88 191 LYS A O 1
ATOM 1570 N N . GLU A 1 192 ? 8.873 -14.392 2.369 1.00 97.88 192 GLU A N 1
ATOM 1571 C CA . GLU A 1 192 ? 10.099 -13.990 1.668 1.00 97.88 192 GLU A CA 1
ATOM 1572 C C . GLU A 1 192 ? 10.368 -12.492 1.827 1.00 97.88 192 GLU A C 1
ATOM 1574 O O . GLU A 1 192 ? 11.479 -12.118 2.206 1.00 97.88 192 GLU A O 1
ATOM 1579 N N . VAL A 1 193 ? 9.348 -11.642 1.652 1.00 98.00 193 VAL A N 1
ATOM 1580 C CA . VAL A 1 193 ? 9.480 -10.194 1.881 1.00 98.00 193 VAL A CA 1
ATOM 1581 C C . VAL A 1 193 ? 9.821 -9.897 3.342 1.00 98.00 193 VAL A C 1
ATOM 1583 O O . VAL A 1 193 ? 10.748 -9.136 3.616 1.00 98.00 193 VAL A O 1
ATOM 1586 N N . LEU A 1 194 ? 9.131 -10.530 4.298 1.00 97.38 194 LEU A N 1
ATOM 1587 C CA . LEU A 1 194 ? 9.415 -10.357 5.728 1.00 97.38 194 LEU A CA 1
ATOM 1588 C C . LEU A 1 194 ? 10.839 -10.814 6.090 1.00 97.38 194 LEU A C 1
ATOM 1590 O O . LEU A 1 194 ? 11.514 -10.200 6.915 1.00 97.38 194 LEU A O 1
ATOM 1594 N N . LYS A 1 195 ? 11.325 -11.887 5.461 1.00 96.81 195 LYS A N 1
ATOM 1595 C CA . LYS A 1 195 ? 12.699 -12.363 5.631 1.00 96.81 195 LYS A CA 1
ATOM 1596 C C . LYS A 1 195 ? 13.708 -11.352 5.079 1.00 96.81 195 LYS A C 1
ATOM 1598 O O . LYS A 1 195 ? 14.645 -11.017 5.799 1.00 96.81 195 LYS A O 1
ATOM 1603 N N . ALA A 1 196 ? 13.498 -10.847 3.863 1.00 96.38 196 ALA A N 1
ATOM 1604 C CA . ALA A 1 196 ? 14.350 -9.824 3.256 1.00 96.38 196 ALA A CA 1
ATOM 1605 C C . ALA A 1 196 ? 14.384 -8.542 4.105 1.00 96.38 196 ALA A C 1
ATOM 1607 O O . ALA A 1 196 ? 15.451 -7.957 4.301 1.00 96.38 196 ALA A O 1
ATOM 1608 N N . LEU A 1 197 ? 13.240 -8.157 4.695 1.00 96.50 197 LEU A N 1
ATOM 1609 C CA . LEU A 1 197 ? 13.186 -7.089 5.688 1.00 96.50 197 LEU A CA 1
ATOM 1610 C C . LEU A 1 197 ? 14.137 -7.405 6.837 1.00 96.50 197 LEU A C 1
ATOM 1612 O O . LEU A 1 197 ? 15.086 -6.664 7.022 1.00 96.50 197 LEU A O 1
ATOM 1616 N N . HIS A 1 198 ? 13.954 -8.510 7.565 1.00 94.81 198 HIS A N 1
ATOM 1617 C CA . HIS A 1 198 ? 14.781 -8.850 8.734 1.00 94.81 198 HIS A CA 1
ATOM 1618 C C . HIS A 1 198 ? 16.281 -9.019 8.431 1.00 94.81 198 HIS A C 1
ATOM 1620 O O . HIS A 1 198 ? 17.120 -8.790 9.310 1.00 94.81 198 HIS A O 1
ATOM 1626 N N . GLN A 1 199 ? 16.642 -9.362 7.195 1.00 95.12 199 GLN A N 1
ATOM 1627 C CA . GLN A 1 199 ? 18.034 -9.441 6.746 1.00 95.12 199 GLN A CA 1
ATOM 1628 C C . GLN A 1 199 ? 18.669 -8.063 6.488 1.00 95.12 199 GLN A C 1
ATOM 1630 O O . GLN A 1 199 ? 19.892 -7.947 6.543 1.00 95.12 199 GLN A O 1
ATOM 1635 N N . GLY A 1 200 ? 17.862 -7.005 6.354 1.00 92.69 200 GLY A N 1
ATOM 1636 C CA . GLY A 1 200 ? 18.325 -5.645 6.057 1.00 92.69 200 GLY A CA 1
ATOM 1637 C C . GLY A 1 200 ? 18.521 -5.394 4.568 1.00 92.69 200 GLY A C 1
ATOM 1638 O O . GLY A 1 200 ? 19.222 -4.458 4.193 1.00 92.69 200 GLY A O 1
ATOM 1639 N N . ASP A 1 201 ? 17.913 -6.230 3.725 1.00 91.50 201 ASP A N 1
ATOM 1640 C CA . ASP A 1 201 ? 18.061 -6.163 2.270 1.00 91.50 201 ASP A CA 1
ATOM 1641 C C . ASP A 1 201 ? 17.134 -5.107 1.645 1.00 91.50 201 ASP A C 1
ATOM 1643 O O . ASP A 1 201 ? 17.317 -4.710 0.495 1.00 91.50 201 ASP A O 1
ATOM 1647 N N . ILE A 1 202 ? 16.135 -4.635 2.401 1.00 92.06 202 ILE A N 1
ATOM 1648 C CA . ILE A 1 202 ? 15.155 -3.645 1.950 1.00 92.06 202 ILE A CA 1
ATOM 1649 C C . ILE A 1 202 ? 15.586 -2.255 2.423 1.00 92.06 202 ILE A C 1
ATOM 1651 O O . ILE A 1 202 ? 15.546 -1.942 3.616 1.00 92.06 202 ILE A O 1
ATOM 1655 N N . LEU A 1 203 ? 15.969 -1.408 1.467 1.00 86.06 203 LEU A N 1
ATOM 1656 C CA . LEU A 1 203 ? 16.416 -0.037 1.704 1.00 86.06 203 LEU A CA 1
ATOM 1657 C C . LEU A 1 203 ? 15.436 0.975 1.099 1.00 86.06 203 LEU A C 1
ATOM 1659 O O . LEU A 1 203 ? 14.879 0.751 0.028 1.00 86.06 203 LEU A O 1
ATOM 1663 N N . PHE A 1 204 ? 15.293 2.126 1.752 1.00 81.38 204 PHE A N 1
ATOM 1664 C CA . PHE A 1 204 ? 14.610 3.303 1.212 1.00 81.38 204 PHE A CA 1
ATOM 1665 C C . PHE A 1 204 ? 15.531 4.504 1.325 1.00 81.38 204 PHE A C 1
ATOM 1667 O O . PHE A 1 204 ? 15.927 4.846 2.435 1.00 81.38 204 PHE A O 1
ATOM 1674 N N . ASP A 1 205 ? 15.935 5.106 0.209 1.00 76.44 205 ASP A N 1
ATOM 1675 C CA . ASP A 1 205 ? 16.879 6.234 0.198 1.00 76.44 205 ASP A CA 1
ATOM 1676 C C . ASP A 1 205 ? 18.135 5.969 1.049 1.00 76.44 205 ASP A C 1
ATOM 1678 O O . ASP A 1 205 ? 18.632 6.830 1.774 1.00 76.44 205 ASP A O 1
ATOM 1682 N N . LYS A 1 206 ? 18.657 4.735 0.951 1.00 78.31 206 LYS A N 1
ATOM 1683 C CA . LYS A 1 206 ? 19.796 4.189 1.722 1.00 78.31 206 LYS A CA 1
ATOM 1684 C C . LYS A 1 206 ? 19.516 3.920 3.209 1.00 78.31 206 LYS A C 1
ATOM 1686 O O . LYS A 1 206 ? 20.404 3.416 3.893 1.00 78.31 206 LYS A O 1
ATOM 1691 N N . ALA A 1 207 ? 18.313 4.193 3.709 1.00 82.69 207 ALA A N 1
ATOM 1692 C CA . ALA A 1 207 ? 17.893 3.833 5.058 1.00 82.69 207 ALA A CA 1
ATOM 1693 C C . ALA A 1 207 ? 17.373 2.389 5.117 1.00 82.69 207 ALA A C 1
ATOM 1695 O O . ALA A 1 207 ? 16.459 2.007 4.381 1.00 82.69 207 ALA A O 1
ATOM 1696 N N . ASP A 1 208 ? 17.937 1.602 6.032 1.00 91.12 208 ASP A N 1
ATOM 1697 C CA . ASP A 1 208 ? 17.507 0.232 6.321 1.00 91.12 208 ASP A CA 1
ATOM 1698 C C . ASP A 1 208 ? 16.089 0.220 6.903 1.00 91.12 208 ASP A C 1
ATOM 1700 O O . ASP A 1 208 ? 15.840 0.764 7.986 1.00 91.12 208 ASP A O 1
ATOM 1704 N N . GLN A 1 209 ? 15.159 -0.416 6.185 1.00 92.88 209 GLN A N 1
ATOM 1705 C CA . GLN A 1 209 ? 13.754 -0.441 6.575 1.00 92.88 209 GLN A CA 1
ATOM 1706 C C . GLN A 1 209 ? 13.492 -1.217 7.862 1.00 92.88 209 GLN A C 1
ATOM 1708 O O . GLN A 1 209 ? 12.478 -0.953 8.505 1.00 92.88 209 GLN A O 1
ATOM 1713 N N . ARG A 1 210 ? 14.397 -2.087 8.327 1.00 94.25 210 ARG A N 1
ATOM 1714 C CA . ARG A 1 210 ? 14.252 -2.730 9.648 1.00 94.25 210 ARG A CA 1
ATOM 1715 C C . ARG A 1 210 ? 14.129 -1.730 10.784 1.00 94.25 210 ARG A C 1
ATOM 1717 O O . ARG A 1 210 ? 13.423 -1.981 11.752 1.00 94.25 210 ARG A O 1
ATOM 1724 N N . ASN A 1 211 ? 14.814 -0.597 10.652 1.00 94.00 211 ASN A N 1
ATOM 1725 C CA . ASN A 1 211 ? 14.872 0.429 11.686 1.00 94.00 211 ASN A CA 1
ATOM 1726 C C . ASN A 1 211 ? 13.718 1.435 11.579 1.00 94.00 211 ASN A C 1
ATOM 1728 O O . ASN A 1 211 ? 13.616 2.340 12.408 1.00 94.00 211 ASN A O 1
ATOM 1732 N N . HIS A 1 212 ? 12.854 1.306 10.568 1.00 94.62 212 HIS A N 1
ATOM 1733 C CA . HIS A 1 212 ? 11.708 2.188 10.415 1.00 94.62 212 HIS A CA 1
ATOM 1734 C C . HIS A 1 212 ? 10.731 1.986 11.590 1.00 94.62 212 HIS A C 1
ATOM 1736 O O . HIS A 1 212 ? 10.390 0.838 11.886 1.00 94.62 212 HIS A O 1
ATOM 1742 N N . PRO A 1 213 ? 10.210 3.056 12.227 1.00 93.44 213 PRO A N 1
ATOM 1743 C CA . PRO A 1 213 ? 9.300 2.944 13.373 1.00 93.44 213 PRO A CA 1
ATOM 1744 C C . PRO A 1 213 ? 8.118 1.992 13.141 1.00 93.44 213 PRO A C 1
ATOM 1746 O O . PRO A 1 213 ? 7.811 1.158 13.985 1.00 93.44 213 PRO A O 1
ATOM 1749 N N . TYR A 1 214 ? 7.520 2.039 11.948 1.00 94.94 214 TYR A N 1
ATOM 1750 C CA . TYR A 1 214 ? 6.406 1.157 11.570 1.00 94.94 214 TYR A CA 1
ATOM 1751 C C . TYR A 1 214 ? 6.735 -0.339 11.556 1.00 94.94 214 TYR A C 1
ATOM 1753 O O . TYR A 1 214 ? 5.815 -1.141 11.640 1.00 94.94 214 TYR A O 1
ATOM 1761 N N . ASN A 1 215 ? 8.006 -0.726 11.443 1.00 95.75 215 ASN A N 1
ATOM 1762 C CA . ASN A 1 215 ? 8.412 -2.130 11.394 1.00 95.75 215 ASN A CA 1
ATOM 1763 C C . ASN A 1 215 ? 8.835 -2.678 12.767 1.00 95.75 215 ASN A C 1
ATOM 1765 O O . ASN A 1 215 ? 9.050 -3.878 12.887 1.00 95.75 215 ASN A O 1
ATOM 1769 N N . GLN A 1 216 ? 8.926 -1.841 13.811 1.00 90.25 216 GLN A N 1
ATOM 1770 C CA . GLN A 1 216 ? 9.435 -2.257 15.130 1.00 90.25 216 GLN A CA 1
ATOM 1771 C C . GLN A 1 216 ? 8.582 -3.337 15.806 1.00 90.25 216 GLN A C 1
ATOM 1773 O O . GLN A 1 216 ? 9.117 -4.176 16.524 1.00 90.25 216 GLN A O 1
ATOM 1778 N N . ASN A 1 217 ? 7.268 -3.312 15.571 1.00 89.94 217 ASN A N 1
ATOM 1779 C CA . ASN A 1 217 ? 6.311 -4.270 16.129 1.00 89.94 217 ASN A CA 1
ATOM 1780 C C . ASN A 1 217 ? 5.731 -5.207 15.055 1.00 89.94 217 ASN A C 1
ATOM 1782 O O . ASN A 1 217 ? 4.710 -5.848 15.297 1.00 89.94 217 ASN A O 1
ATOM 1786 N N . LEU A 1 218 ? 6.333 -5.255 13.861 1.00 95.56 218 LEU A N 1
ATOM 1787 C CA . LEU A 1 218 ? 5.915 -6.181 12.814 1.00 95.56 218 LEU A CA 1
ATOM 1788 C C . LEU A 1 218 ? 6.381 -7.587 13.196 1.00 95.56 218 LEU A C 1
ATOM 1790 O O . LEU A 1 218 ? 7.578 -7.840 13.312 1.00 95.56 218 LEU A O 1
ATOM 1794 N N . VAL A 1 219 ? 5.433 -8.499 13.383 1.00 95.62 219 VAL A N 1
ATOM 1795 C CA . VAL A 1 219 ? 5.712 -9.864 13.843 1.00 95.62 219 VAL A CA 1
ATOM 1796 C C . VAL A 1 219 ? 5.304 -10.894 12.803 1.00 95.62 219 VAL A C 1
ATOM 1798 O O . VAL A 1 219 ? 4.482 -10.629 11.920 1.00 95.62 219 VAL A O 1
ATOM 1801 N N . ARG A 1 220 ? 5.831 -12.117 12.929 1.00 96.62 220 ARG A N 1
ATOM 1802 C CA . ARG A 1 220 ? 5.425 -13.246 12.085 1.00 96.62 220 ARG A CA 1
ATOM 1803 C C . ARG A 1 220 ? 4.088 -13.827 12.566 1.00 96.62 220 ARG A C 1
ATOM 1805 O O . ARG A 1 220 ? 4.018 -14.924 13.128 1.00 96.62 220 ARG A O 1
ATOM 1812 N N . GLY A 1 221 ? 3.028 -13.062 12.336 1.00 96.12 221 GLY A N 1
ATOM 1813 C CA . GLY A 1 221 ? 1.652 -13.429 12.635 1.00 96.12 221 GLY A CA 1
ATOM 1814 C C . GLY A 1 221 ? 1.042 -14.416 11.642 1.00 96.12 221 GLY A C 1
ATOM 1815 O O . GLY A 1 221 ? 1.721 -14.987 10.780 1.00 96.12 221 GLY A O 1
ATOM 1816 N N . ARG A 1 222 ? -0.270 -14.642 11.779 1.00 94.50 222 ARG A N 1
ATOM 1817 C CA . ARG A 1 222 ? -1.037 -15.588 10.944 1.00 94.50 222 ARG A CA 1
ATOM 1818 C C . ARG A 1 222 ? -1.056 -15.194 9.465 1.00 94.50 222 ARG A C 1
ATOM 1820 O O . ARG A 1 222 ? -1.039 -16.066 8.600 1.00 94.50 222 ARG A O 1
ATOM 1827 N N . ASP A 1 223 ? -1.004 -13.899 9.183 1.00 95.50 223 ASP A N 1
ATOM 1828 C CA . ASP A 1 223 ? -0.827 -13.302 7.855 1.00 95.50 223 ASP A CA 1
ATOM 1829 C C . ASP A 1 223 ? 0.454 -13.744 7.129 1.00 95.50 223 ASP A C 1
ATOM 1831 O O . ASP A 1 223 ? 0.475 -13.806 5.896 1.00 95.50 223 ASP A O 1
ATOM 1835 N N . PHE A 1 224 ? 1.487 -14.102 7.893 1.00 96.56 224 PHE A N 1
ATOM 1836 C CA . PHE A 1 224 ? 2.749 -14.681 7.426 1.00 96.56 224 PHE A CA 1
ATOM 1837 C C . PHE A 1 224 ? 2.853 -16.181 7.729 1.00 96.56 224 PHE A C 1
ATOM 1839 O O . PHE A 1 224 ? 3.957 -16.731 7.769 1.00 96.56 224 PHE A O 1
ATOM 1846 N N . GLY A 1 225 ? 1.735 -16.865 7.999 1.00 93.31 225 GLY A N 1
ATOM 1847 C CA . GLY A 1 225 ? 1.710 -18.281 8.379 1.00 93.31 225 GLY A CA 1
ATOM 1848 C C . GLY A 1 225 ? 2.552 -18.599 9.621 1.00 93.31 225 GLY A C 1
ATOM 1849 O O . GLY A 1 225 ? 3.219 -19.635 9.655 1.00 93.31 225 GLY A O 1
ATOM 1850 N N . GLY A 1 226 ? 2.616 -17.671 10.576 1.00 94.88 226 GLY A N 1
ATOM 1851 C CA . GLY A 1 226 ? 3.175 -17.862 11.912 1.00 94.88 226 GLY A CA 1
ATOM 1852 C C . GLY A 1 226 ? 2.103 -17.768 13.001 1.00 94.88 226 GLY A C 1
ATOM 1853 O O . GLY A 1 226 ? 0.905 -17.813 12.722 1.00 94.88 226 GLY A O 1
ATOM 1854 N N . PHE A 1 227 ? 2.548 -17.668 14.254 1.00 93.94 227 PHE A N 1
ATOM 1855 C CA . PHE A 1 227 ? 1.686 -17.748 15.442 1.00 93.94 227 PHE A CA 1
ATOM 1856 C C . PHE A 1 227 ? 1.843 -16.552 16.388 1.00 93.94 227 PHE A C 1
ATOM 1858 O O . PHE A 1 227 ? 1.209 -16.529 17.440 1.00 93.94 227 PHE A O 1
ATOM 1865 N N . GLU A 1 228 ? 2.690 -15.580 16.041 1.00 94.56 228 GLU A N 1
ATOM 1866 C CA . GLU A 1 228 ? 2.903 -14.396 16.873 1.00 94.56 228 GLU A CA 1
ATOM 1867 C C . GLU A 1 228 ? 1.662 -13.487 16.852 1.00 94.56 228 GLU A C 1
ATOM 1869 O O . GLU A 1 228 ? 0.961 -13.372 15.841 1.00 94.56 228 GLU A O 1
ATOM 1874 N N . GLU A 1 229 ? 1.365 -12.851 17.985 1.00 90.94 229 GLU A N 1
ATOM 1875 C CA . GLU A 1 229 ? 0.233 -11.931 18.103 1.00 90.94 229 GLU A CA 1
ATOM 1876 C C . GLU A 1 229 ? 0.594 -10.580 17.471 1.00 90.94 229 GLU A C 1
ATOM 1878 O O . GLU A 1 229 ? 1.328 -9.782 18.050 1.00 90.94 229 GLU A O 1
ATOM 1883 N N . GLY A 1 230 ? 0.104 -10.349 16.251 1.00 93.81 230 GLY A N 1
ATOM 1884 C CA . GLY A 1 230 ? 0.236 -9.074 15.541 1.00 93.81 230 GLY A CA 1
ATOM 1885 C C . GLY A 1 230 ? -0.922 -8.114 15.821 1.00 93.81 230 GLY A C 1
ATOM 1886 O O . GLY A 1 230 ? -1.984 -8.523 16.290 1.00 93.81 230 GLY A O 1
ATOM 1887 N N . PHE A 1 231 ? -0.736 -6.837 15.477 1.00 94.62 231 PHE A N 1
ATOM 1888 C CA . PHE A 1 231 ? -1.760 -5.797 15.616 1.00 94.62 231 PHE A CA 1
ATOM 1889 C C . PHE A 1 231 ? -2.260 -5.332 14.252 1.00 94.62 231 PHE A C 1
ATOM 1891 O O . PHE A 1 231 ? -1.525 -4.715 13.483 1.00 94.62 231 PHE A O 1
ATOM 1898 N N . TYR A 1 232 ? -3.532 -5.585 13.967 1.00 95.50 232 TYR A N 1
ATOM 1899 C CA . TYR A 1 232 ? -4.113 -5.440 12.639 1.00 95.50 232 TYR A CA 1
ATOM 1900 C C . TYR A 1 232 ? -5.122 -4.293 12.559 1.00 95.50 232 TYR A C 1
ATOM 1902 O O . TYR A 1 232 ? -5.752 -3.909 13.546 1.00 95.50 232 TYR A O 1
ATOM 1910 N N . LEU A 1 233 ? -5.284 -3.779 11.343 1.00 94.62 233 LEU A N 1
ATOM 1911 C CA . LEU A 1 233 ? -6.415 -2.970 10.891 1.00 94.62 233 LEU A CA 1
ATOM 1912 C C . LEU A 1 233 ? -6.839 -3.484 9.513 1.00 94.62 233 LEU A C 1
ATOM 1914 O O . LEU A 1 233 ? -5.978 -3.978 8.786 1.00 94.62 233 LEU A O 1
ATOM 1918 N N . PRO A 1 234 ? -8.106 -3.329 9.099 1.00 95.12 234 PRO A N 1
ATOM 1919 C CA . PRO A 1 234 ? -8.469 -3.562 7.707 1.00 95.12 234 PRO A CA 1
ATOM 1920 C C . PRO A 1 234 ? -7.667 -2.633 6.781 1.00 95.12 234 PRO A C 1
ATOM 1922 O O . PRO A 1 234 ? -7.495 -1.450 7.094 1.00 95.12 234 PRO A O 1
ATOM 1925 N N . ALA A 1 235 ? -7.191 -3.143 5.645 1.00 97.12 235 ALA A N 1
ATOM 1926 C CA . ALA A 1 235 ? -6.293 -2.443 4.722 1.00 97.12 235 ALA A CA 1
ATOM 1927 C C . ALA A 1 235 ? -6.741 -1.012 4.384 1.00 97.12 235 ALA A C 1
ATOM 1929 O O . ALA A 1 235 ? -5.971 -0.059 4.523 1.00 97.12 235 ALA A O 1
ATOM 1930 N N . LEU A 1 236 ? -8.017 -0.834 4.036 1.00 96.19 236 LEU A N 1
ATOM 1931 C CA . LEU A 1 236 ? -8.579 0.471 3.681 1.00 96.19 236 LEU A CA 1
ATOM 1932 C C . LEU A 1 236 ? -8.500 1.495 4.828 1.00 96.19 236 LEU A C 1
ATOM 1934 O O . LEU A 1 236 ? -8.372 2.700 4.593 1.00 96.19 236 LEU A O 1
ATOM 1938 N N . TRP A 1 237 ? -8.553 1.028 6.074 1.00 94.69 237 TRP A N 1
ATOM 1939 C CA . TRP A 1 237 ? -8.486 1.854 7.280 1.00 94.69 237 TRP A CA 1
ATOM 1940 C C . TRP A 1 237 ? -7.068 2.004 7.837 1.00 94.69 237 TRP A C 1
ATOM 1942 O O . TRP A 1 237 ? -6.807 2.989 8.526 1.00 94.69 237 TRP A O 1
ATOM 1952 N N . ARG A 1 238 ? -6.149 1.092 7.490 1.00 96.12 238 ARG A N 1
ATOM 1953 C CA . ARG A 1 238 ? -4.709 1.223 7.754 1.00 96.12 238 ARG A CA 1
ATOM 1954 C C . ARG A 1 238 ? -4.082 2.326 6.912 1.00 96.12 238 ARG A C 1
ATOM 1956 O O . ARG A 1 238 ? -3.208 3.030 7.399 1.00 96.12 238 ARG A O 1
ATOM 1963 N N . TYR A 1 239 ? -4.460 2.447 5.643 1.00 97.00 239 TYR A N 1
ATOM 1964 C CA . TYR A 1 239 ? -3.781 3.342 4.708 1.00 97.00 239 TYR A CA 1
ATOM 1965 C C . TYR A 1 239 ? -4.288 4.792 4.794 1.00 97.00 239 TYR A C 1
ATOM 1967 O O . TYR A 1 239 ? -5.489 5.055 4.705 1.00 97.00 239 TYR A O 1
ATOM 1975 N N . GLU A 1 240 ? -3.360 5.745 4.938 1.00 94.31 240 GLU A N 1
ATOM 1976 C CA . GLU A 1 240 ? -3.640 7.176 5.181 1.00 94.31 240 GLU A CA 1
ATOM 1977 C C . GLU A 1 240 ? -2.755 8.121 4.346 1.00 94.31 240 GLU A C 1
ATOM 1979 O O . GLU A 1 240 ? -2.533 9.274 4.702 1.00 94.31 240 GLU A O 1
ATOM 1984 N N . GLY A 1 241 ? -2.207 7.647 3.229 1.00 93.06 241 GLY A N 1
ATOM 1985 C CA . GLY A 1 241 ? -1.409 8.470 2.316 1.00 93.06 241 GLY A CA 1
ATOM 1986 C C . GLY A 1 241 ? -2.263 9.283 1.352 1.00 93.06 241 GLY A C 1
ATOM 1987 O O . GLY A 1 241 ? -3.490 9.249 1.406 1.00 93.06 241 GLY A O 1
ATOM 1988 N N . ARG A 1 242 ? -1.600 9.967 0.413 1.00 93.94 242 ARG A N 1
ATOM 1989 C CA . ARG A 1 242 ? -2.202 10.910 -0.550 1.00 93.94 242 ARG A CA 1
ATOM 1990 C C . ARG A 1 242 ? -3.510 10.430 -1.185 1.00 93.94 242 ARG A C 1
ATOM 1992 O O . ARG A 1 242 ? -4.485 11.175 -1.175 1.00 93.94 242 ARG A O 1
ATOM 1999 N N . PHE A 1 243 ? -3.551 9.194 -1.688 1.00 96.31 243 PHE A N 1
ATOM 2000 C CA . PHE A 1 243 ? -4.772 8.602 -2.245 1.00 96.31 243 PHE A CA 1
ATOM 2001 C C . PHE A 1 243 ? -5.891 8.514 -1.196 1.00 96.31 243 PHE A C 1
ATOM 2003 O O . PHE A 1 243 ? -6.984 9.039 -1.383 1.00 96.31 243 PHE A O 1
ATOM 2010 N N . TYR A 1 244 ? -5.603 7.907 -0.046 1.00 96.75 244 TYR A N 1
ATOM 2011 C CA . TYR A 1 244 ? -6.586 7.610 0.997 1.00 96.75 244 TYR A CA 1
ATOM 2012 C C . TYR A 1 244 ? -7.056 8.849 1.774 1.00 96.75 244 TYR A C 1
ATOM 2014 O O . TYR A 1 244 ? -8.201 8.884 2.223 1.00 96.75 244 TYR A O 1
ATOM 2022 N N . GLN A 1 245 ? -6.211 9.876 1.902 1.00 94.25 245 GLN A N 1
ATOM 2023 C CA . GLN A 1 245 ? -6.591 11.182 2.452 1.00 94.25 245 GLN A CA 1
ATOM 2024 C C . GLN A 1 245 ? -7.620 11.880 1.564 1.00 94.25 245 GLN A C 1
ATOM 2026 O O . GLN A 1 245 ? -8.578 12.456 2.071 1.00 94.25 245 GLN A O 1
ATOM 2031 N N . ASN A 1 246 ? -7.459 11.780 0.241 1.00 95.19 246 ASN A N 1
ATOM 2032 C CA . ASN A 1 246 ? -8.408 12.349 -0.715 1.00 95.19 246 ASN A CA 1
ATOM 2033 C C . ASN A 1 246 ? -9.642 11.463 -0.921 1.00 95.19 246 ASN A C 1
ATOM 2035 O O . ASN A 1 246 ? -10.714 11.985 -1.220 1.00 95.19 246 ASN A O 1
ATOM 2039 N N . LEU A 1 247 ? -9.532 10.157 -0.648 1.00 94.88 247 LEU A N 1
ATOM 2040 C CA . LEU A 1 247 ? -10.684 9.261 -0.547 1.00 94.88 247 LEU A CA 1
ATOM 2041 C C . LEU A 1 247 ? -11.592 9.628 0.646 1.00 94.88 247 LEU A C 1
ATOM 2043 O O . LEU A 1 247 ? -12.816 9.553 0.542 1.00 94.88 247 LEU A O 1
ATOM 2047 N N . LYS A 1 248 ? -10.996 10.081 1.762 1.00 92.00 248 LYS A N 1
ATOM 2048 C CA . LYS A 1 248 ? -11.664 10.473 3.022 1.00 92.00 248 LYS A CA 1
ATOM 2049 C C . LYS A 1 248 ? -12.458 9.327 3.673 1.00 92.00 248 LYS A C 1
ATOM 2051 O O . LYS A 1 248 ? -12.703 8.278 3.081 1.00 92.00 248 LYS A O 1
ATOM 2056 N N . VAL A 1 249 ? -12.912 9.527 4.914 1.00 90.44 249 VAL A N 1
ATOM 2057 C CA . VAL A 1 249 ? -13.729 8.533 5.648 1.00 90.44 249 VAL A CA 1
ATOM 2058 C C . VAL A 1 249 ? -14.994 8.158 4.867 1.00 90.44 249 VAL A C 1
ATOM 2060 O O . VAL A 1 249 ? -15.341 6.982 4.780 1.00 90.44 249 VAL A O 1
ATOM 2063 N N . ARG A 1 250 ? -15.661 9.143 4.248 1.00 89.56 250 ARG A N 1
ATOM 2064 C CA . ARG A 1 250 ? -16.866 8.907 3.442 1.00 89.56 250 ARG A CA 1
ATOM 2065 C C . ARG A 1 250 ? -16.577 8.029 2.223 1.00 89.56 250 ARG A C 1
ATOM 2067 O O . ARG A 1 250 ? -17.277 7.040 2.046 1.00 89.56 250 ARG A O 1
ATOM 2074 N N . GLY A 1 251 ? -15.556 8.343 1.422 1.00 93.44 251 GLY A N 1
ATOM 2075 C CA . GLY A 1 251 ? -15.226 7.541 0.241 1.00 93.44 251 GLY A CA 1
ATOM 2076 C C . GLY A 1 251 ? -14.786 6.128 0.612 1.00 93.44 251 GLY A C 1
ATOM 2077 O O . GLY A 1 251 ? -15.207 5.181 -0.040 1.00 93.44 251 GLY A O 1
ATOM 2078 N N . LYS A 1 252 ? -14.054 5.953 1.724 1.00 94.25 252 LYS A N 1
ATOM 2079 C CA . LYS A 1 252 ? -13.712 4.619 2.247 1.00 94.25 252 LYS A CA 1
ATOM 2080 C C . LYS A 1 252 ? -14.963 3.780 2.547 1.00 94.25 252 LYS A C 1
ATOM 2082 O O . LYS A 1 252 ? -15.038 2.630 2.131 1.00 94.25 252 LYS A O 1
ATOM 2087 N N . ARG A 1 253 ? -15.973 4.353 3.211 1.00 91.62 253 ARG A N 1
ATOM 2088 C CA . ARG A 1 253 ? -17.247 3.649 3.468 1.00 91.62 253 ARG A CA 1
ATOM 2089 C C . ARG A 1 253 ? -17.992 3.308 2.180 1.00 91.62 253 ARG A C 1
ATOM 2091 O O . ARG A 1 253 ? -18.550 2.224 2.069 1.00 91.62 253 ARG A O 1
ATOM 2098 N N . VAL A 1 254 ? -17.981 4.207 1.197 1.00 91.75 254 VAL A N 1
ATOM 2099 C CA . VAL A 1 254 ? -18.630 3.936 -0.092 1.00 91.75 254 VAL A CA 1
ATOM 2100 C C . VAL A 1 254 ? -17.900 2.830 -0.856 1.00 91.75 254 VAL A C 1
ATOM 2102 O O . VAL A 1 254 ? -18.569 1.969 -1.404 1.00 91.75 254 VAL A O 1
ATOM 2105 N N . VAL A 1 255 ? -16.563 2.770 -0.821 1.00 94.69 255 VAL A N 1
ATOM 2106 C CA . VAL A 1 255 ? -15.800 1.649 -1.406 1.00 94.69 255 VAL A CA 1
ATOM 2107 C C . VAL A 1 255 ? -16.280 0.308 -0.852 1.00 94.69 255 VAL A C 1
ATOM 2109 O O . VAL A 1 255 ? -16.528 -0.608 -1.632 1.00 94.69 255 VAL A O 1
ATOM 2112 N N . LEU A 1 256 ? -16.481 0.207 0.468 1.00 93.38 256 LEU A N 1
ATOM 2113 C CA . LEU A 1 256 ? -16.954 -1.029 1.102 1.00 93.38 256 LEU A CA 1
ATOM 2114 C C . LEU A 1 256 ? -18.360 -1.444 0.634 1.00 93.38 256 LEU A C 1
ATOM 2116 O O . LEU A 1 256 ? -18.617 -2.635 0.494 1.00 93.38 256 LEU A O 1
ATOM 2120 N N . ASN A 1 257 ? -19.225 -0.469 0.344 1.00 90.88 257 ASN A N 1
ATOM 2121 C CA . ASN A 1 257 ? -20.652 -0.677 0.078 1.00 90.88 257 ASN A CA 1
ATOM 2122 C C . ASN A 1 257 ? -21.055 -0.502 -1.400 1.00 90.88 257 ASN A C 1
ATOM 2124 O O . ASN A 1 257 ? -22.233 -0.594 -1.729 1.00 90.88 257 ASN A O 1
ATOM 2128 N N . SER A 1 258 ? -20.099 -0.228 -2.291 1.00 92.75 258 SER A N 1
ATOM 2129 C CA . SER A 1 258 ? -20.363 0.103 -3.701 1.00 92.75 258 SER A CA 1
ATOM 2130 C C . SER A 1 258 ? -20.853 -1.073 -4.544 1.00 92.75 258 SER A C 1
ATOM 2132 O O . SER A 1 258 ? -21.426 -0.871 -5.606 1.00 92.75 258 SER A O 1
ATOM 2134 N N . GLY A 1 259 ? -20.591 -2.305 -4.103 1.00 93.94 259 GLY A N 1
ATOM 2135 C CA . GLY A 1 259 ? -20.756 -3.496 -4.936 1.00 93.94 259 GLY A CA 1
ATOM 2136 C C . GLY A 1 259 ? -19.631 -3.692 -5.963 1.00 93.94 259 GLY A C 1
ATOM 2137 O O . GLY A 1 259 ? -19.616 -4.725 -6.629 1.00 93.94 259 GLY A O 1
ATOM 2138 N N . HIS A 1 260 ? -18.665 -2.771 -6.062 1.00 97.44 260 HIS A N 1
ATOM 2139 C CA . HIS A 1 260 ? -17.517 -2.880 -6.963 1.00 97.44 260 HIS A CA 1
ATOM 2140 C C . HIS A 1 260 ? -16.302 -3.529 -6.308 1.00 97.44 260 HIS A C 1
ATOM 2142 O O . HIS A 1 260 ? -16.017 -3.329 -5.121 1.00 97.44 260 HIS A O 1
ATOM 2148 N N . HIS A 1 261 ? -15.544 -4.289 -7.099 1.00 98.31 261 HIS A N 1
ATOM 2149 C CA . HIS A 1 261 ? -14.298 -4.876 -6.633 1.00 98.31 261 HIS A CA 1
ATOM 2150 C C . HIS A 1 261 ? -13.234 -3.795 -6.481 1.00 98.31 261 HIS A C 1
ATOM 2152 O O . HIS A 1 261 ? -13.176 -2.808 -7.216 1.00 98.31 261 HIS A O 1
ATOM 2158 N N . PHE A 1 262 ? -12.369 -3.999 -5.499 1.00 97.94 262 PHE A N 1
ATOM 2159 C CA . PHE A 1 262 ? -11.301 -3.091 -5.144 1.00 97.94 262 PHE A CA 1
ATOM 2160 C C . PHE A 1 262 ? -10.116 -3.944 -4.705 1.00 97.94 262 PHE A C 1
ATOM 2162 O O . PHE A 1 262 ? -10.232 -4.727 -3.761 1.00 97.94 262 PHE A O 1
ATOM 2169 N N . LEU A 1 263 ? -8.987 -3.814 -5.393 1.00 98.44 263 LEU A N 1
ATOM 2170 C CA . LEU A 1 263 ? -7.742 -4.489 -5.036 1.00 98.44 263 LEU A CA 1
ATOM 2171 C C . LEU A 1 263 ? -6.651 -3.463 -4.776 1.00 98.44 263 LEU A C 1
ATOM 2173 O O . LEU A 1 263 ? -6.544 -2.445 -5.458 1.00 98.44 263 LEU A O 1
ATOM 2177 N N . ILE A 1 264 ? -5.830 -3.751 -3.775 1.00 98.62 264 ILE A N 1
ATOM 2178 C CA . ILE A 1 264 ? -4.726 -2.906 -3.344 1.00 98.62 264 ILE A CA 1
ATOM 2179 C C . ILE A 1 264 ? -3.435 -3.707 -3.504 1.00 98.62 264 ILE A C 1
ATOM 2181 O O . ILE A 1 264 ? -3.260 -4.742 -2.862 1.00 98.62 264 ILE A O 1
ATOM 2185 N N . LEU A 1 265 ? -2.521 -3.219 -4.339 1.00 98.19 265 LEU A N 1
ATOM 2186 C CA . LEU A 1 265 ? -1.171 -3.760 -4.468 1.00 98.19 265 LEU A CA 1
ATOM 2187 C C . LEU A 1 265 ? -0.278 -3.230 -3.345 1.00 98.19 265 LEU A C 1
ATOM 2189 O O . LEU A 1 265 ? -0.190 -2.027 -3.103 1.00 98.19 265 LEU A O 1
ATOM 2193 N N . SER A 1 266 ? 0.408 -4.128 -2.653 1.00 97.75 266 SER A N 1
ATOM 2194 C CA . SER A 1 266 ? 1.153 -3.866 -1.429 1.00 97.75 266 SER A CA 1
ATOM 2195 C C . SER A 1 266 ? 2.541 -4.486 -1.488 1.00 97.75 266 SER A C 1
ATOM 2197 O O . SER A 1 266 ? 2.673 -5.679 -1.746 1.00 97.75 266 SER A O 1
ATOM 2199 N N . GLY A 1 267 ? 3.571 -3.703 -1.148 1.00 96.06 267 GLY A N 1
ATOM 2200 C CA . GLY A 1 267 ? 4.946 -4.207 -1.081 1.00 96.06 267 GLY A CA 1
ATOM 2201 C C . GLY A 1 267 ? 5.121 -5.375 -0.104 1.00 96.06 267 GLY A C 1
ATOM 2202 O O . GLY A 1 267 ? 5.848 -6.313 -0.402 1.00 96.06 267 GLY A O 1
ATOM 2203 N N . LEU A 1 268 ? 4.416 -5.381 1.033 1.00 97.75 268 LEU A N 1
ATOM 2204 C CA . LEU A 1 268 ? 4.510 -6.481 2.005 1.00 97.75 268 LEU A CA 1
ATOM 2205 C C . LEU A 1 268 ? 3.511 -7.611 1.741 1.00 97.75 268 LEU A C 1
ATOM 2207 O O . LEU A 1 268 ? 3.830 -8.770 1.987 1.00 97.75 268 LEU A O 1
ATOM 2211 N N . TYR A 1 269 ? 2.303 -7.286 1.276 1.00 98.12 269 TYR A N 1
ATOM 2212 C CA . TYR A 1 269 ? 1.189 -8.242 1.248 1.00 98.12 269 TYR A CA 1
ATOM 2213 C C . TYR A 1 269 ? 0.823 -8.769 -0.147 1.00 98.12 269 TYR A C 1
ATOM 2215 O O . TYR A 1 269 ? 0.021 -9.704 -0.219 1.00 98.12 269 TYR A O 1
ATOM 2223 N N . GLY A 1 270 ? 1.394 -8.216 -1.222 1.00 97.62 270 GLY A N 1
ATOM 2224 C CA . GLY A 1 270 ? 1.028 -8.549 -2.599 1.00 97.62 270 GLY A CA 1
ATOM 2225 C C . GLY A 1 270 ? -0.302 -7.900 -2.974 1.00 97.62 270 GLY A C 1
ATOM 2226 O O . GLY A 1 270 ? -0.486 -6.710 -2.739 1.00 97.62 270 GLY A O 1
ATOM 2227 N N . ALA A 1 271 ? -1.245 -8.664 -3.522 1.00 97.75 271 ALA A N 1
ATOM 2228 C CA . ALA A 1 271 ? -2.619 -8.200 -3.725 1.00 97.75 271 ALA A CA 1
ATOM 2229 C C . ALA A 1 271 ? -3.475 -8.462 -2.474 1.00 97.75 271 ALA A C 1
ATOM 2231 O O . ALA A 1 271 ? -3.439 -9.559 -1.917 1.00 97.75 271 ALA A O 1
ATOM 2232 N N . ILE A 1 272 ? -4.243 -7.460 -2.040 1.00 98.38 272 ILE A N 1
ATOM 2233 C CA . ILE A 1 272 ? -5.179 -7.546 -0.907 1.00 98.38 272 ILE A CA 1
ATOM 2234 C C . ILE A 1 272 ? -6.477 -6.778 -1.186 1.00 98.38 272 ILE A C 1
ATOM 2236 O O . ILE A 1 272 ? -6.505 -5.869 -2.017 1.00 98.38 272 ILE A O 1
ATOM 2240 N N . ILE A 1 273 ? -7.548 -7.124 -0.473 1.00 97.88 273 ILE A N 1
ATOM 2241 C CA . ILE A 1 273 ? -8.855 -6.451 -0.515 1.00 97.88 273 ILE A CA 1
ATOM 2242 C C . ILE A 1 273 ? -8.994 -5.415 0.621 1.00 97.88 273 ILE A C 1
ATOM 2244 O O . ILE A 1 273 ? -8.267 -5.482 1.612 1.00 97.88 273 ILE A O 1
ATOM 2248 N N . PRO A 1 274 ? -9.948 -4.463 0.544 1.00 97.31 274 PRO A N 1
ATOM 2249 C CA . PRO A 1 274 ? -10.163 -3.424 1.556 1.00 97.31 274 PRO A CA 1
ATOM 2250 C C . PRO A 1 274 ? -10.248 -3.894 3.011 1.00 97.31 274 PRO A C 1
ATOM 2252 O O . PRO A 1 274 ? -9.880 -3.143 3.918 1.00 97.31 274 PRO A O 1
ATOM 2255 N N . VAL A 1 275 ? -10.752 -5.112 3.227 1.00 95.56 275 VAL A N 1
ATOM 2256 C CA . VAL A 1 275 ? -10.994 -5.691 4.554 1.00 95.56 275 VAL A CA 1
ATOM 2257 C C . VAL A 1 275 ? -9.909 -6.659 5.025 1.00 95.56 275 VAL A C 1
ATOM 2259 O O . VAL A 1 275 ? -9.999 -7.124 6.161 1.00 95.56 275 VAL A O 1
ATOM 2262 N N . ASP A 1 276 ? -8.873 -6.921 4.213 1.00 97.12 276 ASP A N 1
ATOM 2263 C CA . ASP A 1 276 ? -7.738 -7.748 4.634 1.00 97.12 276 ASP A CA 1
ATOM 2264 C C . ASP A 1 276 ? -7.117 -7.156 5.915 1.00 97.12 276 ASP A C 1
ATOM 2266 O O . ASP A 1 276 ? -6.798 -5.960 5.943 1.00 97.12 276 ASP A O 1
ATOM 2270 N N . PRO A 1 277 ? -6.928 -7.954 6.981 1.00 96.00 277 PRO A N 1
ATOM 2271 C CA . PRO A 1 277 ? -6.245 -7.506 8.188 1.00 96.00 277 PRO A CA 1
ATOM 2272 C C . PRO A 1 277 ? -4.746 -7.322 7.920 1.00 96.00 277 PRO A C 1
ATOM 2274 O O . PRO A 1 277 ? -4.032 -8.277 7.618 1.00 96.00 277 PRO A O 1
ATOM 2277 N N . VAL A 1 278 ? -4.257 -6.090 8.075 1.00 97.19 278 VAL A N 1
ATOM 2278 C CA . VAL A 1 278 ? -2.854 -5.717 7.855 1.00 97.19 278 VAL A CA 1
ATOM 2279 C C . VAL A 1 278 ? -2.210 -5.142 9.116 1.00 97.19 278 VAL A C 1
ATOM 2281 O O . VAL A 1 278 ? -2.752 -4.247 9.782 1.00 97.19 278 VAL A O 1
ATOM 2284 N N . GLN A 1 279 ? -1.014 -5.639 9.428 1.00 97.56 279 GLN A N 1
ATOM 2285 C CA . GLN A 1 279 ? -0.149 -5.057 10.452 1.00 97.56 279 GLN A CA 1
ATOM 2286 C C . GLN A 1 279 ? 0.371 -3.677 10.029 1.00 97.56 279 GLN A C 1
ATOM 2288 O O . GLN A 1 279 ? 0.297 -3.301 8.856 1.00 97.56 279 GLN A O 1
ATOM 2293 N N . LEU A 1 280 ? 0.893 -2.905 10.982 1.00 96.81 280 LEU A N 1
ATOM 2294 C CA . LEU A 1 280 ? 1.664 -1.702 10.676 1.00 96.81 280 LEU A CA 1
ATOM 2295 C C . LEU A 1 280 ? 3.013 -2.108 10.057 1.00 96.81 280 LEU A C 1
ATOM 2297 O O . LEU A 1 280 ? 3.660 -3.030 10.542 1.00 96.81 280 LEU A O 1
ATOM 2301 N N . TYR A 1 281 ? 3.406 -1.459 8.958 1.00 97.19 281 TYR A N 1
ATOM 2302 C CA . TYR A 1 281 ? 4.677 -1.726 8.277 1.00 97.19 281 TYR A CA 1
ATOM 2303 C C . TYR A 1 281 ? 5.115 -0.549 7.395 1.00 97.19 281 TYR A C 1
ATOM 2305 O O . TYR A 1 281 ? 4.301 0.280 6.978 1.00 97.19 281 TYR A O 1
ATOM 2313 N N . SER A 1 282 ? 6.391 -0.514 7.027 1.00 95.25 282 SER A N 1
ATOM 2314 C CA . SER A 1 282 ? 6.942 0.300 5.940 1.00 95.25 282 SER A CA 1
ATOM 2315 C C . SER A 1 282 ? 7.807 -0.578 5.044 1.00 95.25 282 SER A C 1
ATOM 2317 O O . SER A 1 282 ? 8.920 -0.940 5.412 1.00 95.25 282 SER A O 1
ATOM 2319 N N . ILE A 1 283 ? 7.267 -0.942 3.881 1.00 94.69 283 ILE A N 1
ATOM 2320 C CA . ILE A 1 283 ? 7.967 -1.690 2.834 1.00 94.69 283 ILE A CA 1
ATOM 2321 C C . ILE A 1 283 ? 7.715 -0.949 1.518 1.00 94.69 283 ILE A C 1
ATOM 2323 O O . ILE A 1 283 ? 6.609 -1.048 0.977 1.00 94.69 283 ILE A O 1
ATOM 2327 N N . PRO A 1 284 ? 8.677 -0.136 1.058 1.00 86.12 284 PRO A N 1
ATOM 2328 C CA . PRO A 1 284 ? 8.578 0.568 -0.210 1.00 86.12 284 PRO A CA 1
ATOM 2329 C C . PRO A 1 284 ? 8.825 -0.378 -1.389 1.00 86.12 284 PRO A C 1
ATOM 2331 O O . PRO A 1 284 ? 9.256 -1.514 -1.209 1.00 86.12 284 PRO A O 1
ATOM 2334 N N . LEU A 1 285 ? 8.534 0.125 -2.588 1.00 85.69 285 LEU A N 1
ATOM 2335 C CA . LEU A 1 285 ? 8.778 -0.538 -3.865 1.00 85.69 285 LEU A CA 1
ATOM 2336 C C . LEU A 1 285 ? 9.545 0.416 -4.789 1.00 85.69 285 LEU A C 1
ATOM 2338 O O . LEU A 1 285 ? 9.133 1.560 -4.987 1.00 85.69 285 LEU A O 1
ATOM 2342 N N . TYR A 1 286 ? 10.624 -0.088 -5.367 1.00 79.19 286 TYR A N 1
ATOM 2343 C CA . TYR A 1 286 ? 11.547 0.537 -6.304 1.00 79.19 286 TYR A CA 1
ATOM 2344 C C . TYR A 1 286 ? 11.880 -0.426 -7.453 1.00 79.19 286 TYR A C 1
ATOM 2346 O O . TYR A 1 286 ? 11.617 -1.628 -7.382 1.00 79.19 286 TYR A O 1
ATOM 2354 N N . ASP A 1 287 ? 12.461 0.112 -8.530 1.00 68.88 287 ASP A N 1
ATOM 2355 C CA . ASP A 1 287 ? 12.879 -0.699 -9.678 1.00 68.88 287 ASP A CA 1
ATOM 2356 C C . ASP A 1 287 ? 13.937 -1.727 -9.279 1.00 68.88 287 ASP A C 1
ATOM 2358 O O . ASP A 1 287 ? 14.956 -1.374 -8.679 1.00 68.88 287 ASP A O 1
ATOM 2362 N N . ASP A 1 288 ? 13.724 -2.979 -9.681 1.00 69.62 288 ASP A N 1
ATOM 2363 C CA . ASP A 1 288 ? 14.665 -4.088 -9.510 1.00 69.62 288 ASP A CA 1
ATOM 2364 C C . ASP A 1 288 ? 15.140 -4.261 -8.050 1.00 69.62 288 ASP A C 1
ATOM 2366 O O . ASP A 1 288 ? 16.249 -4.743 -7.793 1.00 69.62 288 ASP A O 1
ATOM 2370 N N . ASP A 1 289 ? 14.306 -3.868 -7.082 1.00 84.00 289 ASP A N 1
ATOM 2371 C CA . ASP A 1 289 ? 14.552 -4.118 -5.665 1.00 84.00 289 ASP A CA 1
ATOM 2372 C C . ASP A 1 289 ? 14.143 -5.557 -5.272 1.00 84.00 289 ASP A C 1
ATOM 2374 O O . ASP A 1 289 ? 13.437 -6.243 -6.024 1.00 84.00 289 ASP A O 1
ATOM 2378 N N . PRO A 1 290 ? 14.592 -6.067 -4.108 1.00 91.00 290 PRO A N 1
ATOM 2379 C CA . PRO A 1 290 ? 14.255 -7.421 -3.670 1.00 91.00 290 PRO A CA 1
ATOM 2380 C C . PRO A 1 290 ? 12.748 -7.696 -3.577 1.00 91.00 290 PRO A C 1
ATOM 2382 O O . PRO A 1 290 ? 12.309 -8.780 -3.949 1.00 91.00 290 PRO A O 1
ATOM 2385 N N . VAL A 1 291 ? 11.955 -6.730 -3.115 1.00 94.50 291 VAL A N 1
ATOM 2386 C CA . VAL A 1 291 ? 10.497 -6.831 -2.964 1.00 94.50 291 VAL A CA 1
ATOM 2387 C C . VAL A 1 291 ? 9.831 -6.939 -4.331 1.00 94.50 291 VAL A C 1
ATOM 2389 O O . VAL A 1 291 ? 9.005 -7.827 -4.541 1.00 94.50 291 VAL A O 1
ATOM 2392 N N . GLN A 1 292 ? 10.217 -6.083 -5.280 1.00 90.50 292 GLN A N 1
ATOM 2393 C CA . GLN A 1 292 ? 9.686 -6.119 -6.639 1.00 90.50 292 GLN A CA 1
ATOM 2394 C C . GLN A 1 292 ? 10.017 -7.454 -7.315 1.00 90.50 292 GLN A C 1
ATOM 2396 O O . GLN A 1 292 ? 9.144 -8.054 -7.940 1.00 90.50 292 GLN A O 1
ATOM 2401 N N . ARG A 1 293 ? 11.246 -7.961 -7.144 1.00 92.38 293 ARG A N 1
ATOM 2402 C CA . ARG A 1 293 ? 11.646 -9.276 -7.669 1.00 92.38 293 ARG A CA 1
ATOM 2403 C C . ARG A 1 293 ? 10.810 -10.404 -7.080 1.00 92.38 293 ARG A C 1
ATOM 2405 O O . ARG A 1 293 ? 10.303 -11.202 -7.849 1.00 92.38 293 ARG A O 1
ATOM 2412 N N . ILE A 1 294 ? 10.623 -10.446 -5.758 1.00 96.38 294 ILE A N 1
ATOM 2413 C CA . ILE A 1 294 ? 9.834 -11.495 -5.086 1.00 96.38 294 ILE A CA 1
ATOM 2414 C C . ILE A 1 294 ? 8.411 -11.570 -5.653 1.00 96.38 294 ILE A C 1
ATOM 2416 O O . ILE A 1 294 ? 7.887 -12.658 -5.871 1.00 96.38 294 ILE A O 1
ATOM 2420 N N . TRP A 1 295 ? 7.781 -10.421 -5.904 1.00 96.94 295 TRP A N 1
ATOM 2421 C CA . TRP A 1 295 ? 6.404 -10.380 -6.397 1.00 96.94 295 TRP A CA 1
ATOM 2422 C C . TRP A 1 295 ? 6.254 -10.604 -7.906 1.00 96.94 295 TRP A C 1
ATOM 2424 O O . TRP A 1 295 ? 5.190 -11.046 -8.342 1.00 96.94 295 TRP A O 1
ATOM 2434 N N . ARG A 1 296 ? 7.290 -10.294 -8.692 1.00 94.25 296 ARG A N 1
ATOM 2435 C CA . ARG A 1 296 ? 7.311 -10.488 -10.153 1.00 94.25 296 ARG A CA 1
ATOM 2436 C C . ARG A 1 296 ? 7.860 -11.837 -10.592 1.00 94.25 296 ARG A C 1
ATOM 2438 O O . ARG A 1 296 ? 7.727 -12.178 -11.762 1.00 94.25 296 ARG A O 1
ATOM 2445 N N . ASP A 1 297 ? 8.525 -12.547 -9.691 1.00 93.94 297 ASP A N 1
ATOM 2446 C CA . ASP A 1 297 ? 9.106 -13.855 -9.957 1.00 93.94 297 ASP A CA 1
ATOM 2447 C C . ASP A 1 297 ? 8.042 -14.790 -10.546 1.00 93.94 297 ASP A C 1
ATOM 2449 O O . ASP A 1 297 ? 6.941 -14.899 -10.002 1.00 93.94 297 ASP A O 1
ATOM 2453 N N . ASP A 1 298 ? 8.362 -15.388 -11.694 1.00 91.94 298 ASP A N 1
ATOM 2454 C CA . ASP A 1 298 ? 7.458 -16.215 -12.504 1.00 91.94 298 ASP A CA 1
ATOM 2455 C C . ASP A 1 298 ? 6.091 -15.564 -12.809 1.00 91.94 298 ASP A C 1
ATOM 2457 O O . ASP A 1 298 ? 5.063 -16.233 -12.810 1.00 91.94 298 ASP A O 1
ATOM 2461 N N . ASP A 1 299 ? 6.058 -14.240 -13.023 1.00 93.94 299 ASP A N 1
ATOM 2462 C CA . ASP A 1 299 ? 4.834 -13.461 -13.271 1.00 93.94 299 ASP A CA 1
ATOM 2463 C C . ASP A 1 299 ? 3.754 -13.638 -12.172 1.00 93.94 299 ASP A C 1
ATOM 2465 O O . ASP A 1 299 ? 2.567 -13.405 -12.405 1.00 93.94 299 ASP A O 1
ATOM 2469 N N . PHE A 1 300 ? 4.149 -13.990 -10.941 1.00 97.62 300 PHE A N 1
ATOM 2470 C CA . PHE A 1 300 ? 3.231 -14.450 -9.894 1.00 97.62 300 PHE A CA 1
ATOM 2471 C C . PHE A 1 300 ? 2.049 -13.507 -9.605 1.00 97.62 300 PHE A C 1
ATOM 2473 O O . PHE A 1 300 ? 0.899 -13.949 -9.593 1.00 97.62 300 PHE A O 1
ATOM 2480 N N . LEU A 1 301 ? 2.280 -12.204 -9.379 1.00 97.69 301 LEU A N 1
ATOM 2481 C CA . LEU A 1 301 ? 1.164 -11.271 -9.145 1.00 97.69 301 LEU A CA 1
ATOM 2482 C C . LEU A 1 301 ? 0.272 -11.067 -10.379 1.00 97.69 301 LEU A C 1
ATOM 2484 O O . LEU A 1 301 ? -0.914 -10.771 -10.217 1.00 97.69 301 LEU A O 1
ATOM 2488 N N . THR A 1 302 ? 0.807 -11.255 -11.587 1.00 98.12 302 THR A N 1
ATOM 2489 C CA . THR A 1 302 ? 0.024 -11.246 -12.830 1.00 98.12 302 THR A CA 1
ATOM 2490 C C . THR A 1 302 ? -0.967 -12.406 -12.836 1.00 98.12 302 THR A C 1
ATOM 2492 O O . THR A 1 302 ? -2.151 -12.192 -13.097 1.00 98.12 302 THR A O 1
ATOM 2495 N N . GLU A 1 303 ? -0.516 -13.610 -12.475 1.00 98.19 303 GLU A N 1
ATOM 2496 C CA . GLU A 1 303 ? -1.390 -14.780 -12.366 1.00 98.19 303 GLU A CA 1
ATOM 2497 C C . GLU A 1 303 ? -2.436 -14.623 -11.258 1.00 98.19 303 GLU A C 1
ATOM 2499 O O . GLU A 1 303 ? -3.602 -14.951 -11.457 1.00 98.19 303 GLU A O 1
ATOM 2504 N N . VAL A 1 304 ? -2.044 -14.080 -10.100 1.00 98.50 304 VAL A N 1
ATOM 2505 C CA . VAL A 1 304 ? -2.966 -13.802 -8.985 1.00 98.50 304 VAL A CA 1
ATOM 2506 C C . VAL A 1 304 ? -4.081 -12.847 -9.420 1.00 98.50 304 VAL A C 1
ATOM 2508 O O . VAL A 1 304 ? -5.247 -13.075 -9.094 1.00 98.50 304 VAL A O 1
ATOM 2511 N N . LEU A 1 305 ? -3.745 -11.789 -10.168 1.00 98.62 305 LEU A N 1
ATOM 2512 C CA . LEU A 1 305 ? -4.741 -10.869 -10.718 1.00 98.62 305 LEU A CA 1
ATOM 2513 C C . LEU A 1 305 ? -5.638 -11.563 -11.751 1.00 98.62 305 LEU A C 1
ATOM 2515 O O . LEU A 1 305 ? -6.851 -11.367 -11.726 1.00 98.62 305 LEU A O 1
ATOM 2519 N N . PHE A 1 306 ? -5.064 -12.375 -12.642 1.00 98.56 306 PHE A N 1
ATOM 2520 C CA . PHE A 1 306 ? -5.824 -13.127 -13.639 1.00 98.56 306 PHE A CA 1
ATOM 2521 C C . PHE A 1 306 ? -6.824 -14.096 -12.999 1.00 98.56 306 PHE A C 1
ATOM 2523 O O . PHE A 1 306 ? -7.995 -14.095 -13.377 1.00 98.56 306 PHE A O 1
ATOM 2530 N N . ASP A 1 307 ? -6.406 -14.864 -11.995 1.00 98.31 307 ASP A N 1
ATOM 2531 C CA . ASP A 1 307 ? -7.289 -15.800 -11.300 1.00 98.31 307 ASP A CA 1
ATOM 2532 C C . ASP A 1 307 ? -8.432 -15.082 -10.589 1.00 98.31 307 ASP A C 1
ATOM 2534 O O . ASP A 1 307 ? -9.565 -15.559 -10.623 1.00 98.31 307 ASP A O 1
ATOM 2538 N N . TYR A 1 308 ? -8.160 -13.914 -10.000 1.00 98.50 308 TYR A N 1
ATOM 2539 C CA . TYR A 1 308 ? -9.191 -13.070 -9.396 1.00 98.50 308 TYR A CA 1
ATOM 2540 C C . TYR A 1 308 ? -10.202 -12.575 -10.439 1.00 98.50 308 TYR A C 1
ATOM 2542 O O . TYR A 1 308 ? -11.411 -12.637 -10.229 1.00 98.50 308 TYR A O 1
ATOM 2550 N N . VAL A 1 309 ? -9.707 -12.095 -11.583 1.00 98.44 309 VAL A N 1
ATOM 2551 C CA . VAL A 1 309 ? -10.531 -11.601 -12.696 1.00 98.44 309 VAL A CA 1
ATOM 2552 C C . VAL A 1 309 ? -11.411 -12.711 -13.256 1.00 98.44 309 VAL A C 1
ATOM 2554 O O . VAL A 1 309 ? -12.610 -12.514 -13.444 1.00 98.44 309 VAL A O 1
ATOM 2557 N N . LYS A 1 310 ? -10.834 -13.894 -13.469 1.00 97.56 310 LYS A N 1
ATOM 2558 C CA . LYS A 1 310 ? -11.536 -15.062 -13.996 1.00 97.56 310 LYS A CA 1
ATOM 2559 C C . LYS A 1 310 ? -12.580 -15.591 -13.015 1.00 97.56 310 LYS A C 1
ATOM 2561 O O . LYS A 1 310 ? -13.705 -15.858 -13.429 1.00 97.56 310 LYS A O 1
ATOM 2566 N N . SER A 1 311 ? -12.235 -15.740 -11.735 1.00 95.88 311 SER A N 1
ATOM 2567 C CA . SER A 1 311 ? -13.138 -16.330 -10.736 1.00 95.88 311 SER A CA 1
ATOM 2568 C C . SER A 1 311 ? -14.345 -15.445 -10.429 1.00 95.88 311 SER A C 1
ATOM 2570 O O . SER A 1 311 ? -15.427 -15.964 -10.165 1.00 95.88 311 SER A O 1
ATOM 2572 N N . LEU A 1 312 ? -14.181 -14.123 -10.520 1.00 96.94 312 LEU A N 1
ATOM 2573 C CA . LEU A 1 312 ? -15.233 -13.146 -10.225 1.00 96.94 312 LEU A CA 1
ATOM 2574 C C . LEU A 1 312 ? -15.855 -12.530 -11.482 1.00 96.94 312 LEU A C 1
ATOM 2576 O O . LEU A 1 312 ? -16.665 -11.616 -11.372 1.00 96.94 312 LEU A O 1
ATOM 2580 N N . SER A 1 313 ? -15.514 -13.046 -12.670 1.00 96.62 313 SER A N 1
ATOM 2581 C CA . SER A 1 313 ? -16.036 -12.568 -13.961 1.00 96.62 313 SER A CA 1
ATOM 2582 C C . SER A 1 313 ? -15.896 -11.050 -14.133 1.00 96.62 313 SER A C 1
ATOM 2584 O O . SER A 1 313 ? -16.819 -10.363 -14.575 1.00 96.62 313 SER A O 1
ATOM 2586 N N . ILE A 1 314 ? -14.732 -10.517 -13.757 1.00 98.50 314 ILE A N 1
ATOM 2587 C CA . ILE A 1 314 ? -14.429 -9.097 -13.919 1.00 98.50 314 ILE A CA 1
ATOM 2588 C C . ILE A 1 314 ? -14.345 -8.780 -15.412 1.00 98.50 314 ILE A C 1
ATOM 2590 O O . ILE A 1 314 ? -13.579 -9.394 -16.150 1.00 98.50 314 ILE A O 1
ATOM 2594 N N . ARG A 1 315 ? -15.131 -7.790 -15.829 1.00 98.00 315 ARG A N 1
ATOM 2595 C CA . ARG A 1 315 ? -15.249 -7.282 -17.197 1.00 98.00 315 ARG A CA 1
ATOM 2596 C C . ARG A 1 315 ? -14.376 -6.058 -17.445 1.00 98.00 315 ARG A C 1
ATOM 2598 O O . ARG A 1 315 ? -13.902 -5.859 -18.555 1.00 98.00 315 ARG A O 1
ATOM 2605 N N . ARG A 1 316 ? -14.163 -5.225 -16.421 1.00 98.19 316 ARG A N 1
ATOM 2606 C CA . ARG A 1 316 ? -13.445 -3.948 -16.542 1.00 98.19 316 ARG A CA 1
ATOM 2607 C C . ARG A 1 316 ? -12.493 -3.730 -15.379 1.00 98.19 316 ARG A C 1
ATOM 2609 O O . ARG A 1 316 ? -12.921 -3.735 -14.225 1.00 98.19 316 ARG A O 1
ATOM 2616 N N . ILE A 1 317 ? -11.229 -3.441 -15.681 1.00 98.62 317 ILE A N 1
ATOM 2617 C CA . ILE A 1 317 ? -10.238 -3.002 -14.692 1.00 98.62 317 ILE A CA 1
ATOM 2618 C C . ILE A 1 317 ? -9.920 -1.527 -14.910 1.00 98.62 317 ILE A C 1
ATOM 2620 O O . ILE A 1 317 ? -9.471 -1.137 -15.987 1.00 98.62 317 ILE A O 1
ATOM 2624 N N . PHE A 1 318 ? -10.075 -0.723 -13.862 1.00 98.38 318 PHE A N 1
ATOM 2625 C CA . PHE A 1 318 ? -9.509 0.618 -13.794 1.00 98.38 318 PHE A CA 1
ATOM 2626 C C . PHE A 1 318 ? -8.212 0.585 -12.992 1.00 98.38 318 PHE A C 1
ATOM 2628 O O . PHE A 1 318 ? -8.222 0.389 -11.774 1.00 98.38 318 PHE A O 1
ATOM 2635 N N . ASP A 1 319 ? -7.088 0.783 -13.675 1.00 97.62 319 ASP A N 1
ATOM 2636 C CA . ASP A 1 319 ? -5.763 0.772 -13.066 1.00 97.62 319 ASP A CA 1
ATOM 2637 C C . ASP A 1 319 ? -5.353 2.168 -12.560 1.00 97.62 319 ASP A C 1
ATOM 2639 O O . ASP A 1 319 ? -4.793 2.998 -13.285 1.00 97.62 319 ASP A O 1
ATOM 2643 N N . PHE A 1 320 ? -5.598 2.385 -11.268 1.00 97.00 320 PHE A N 1
ATOM 2644 C CA . PHE A 1 320 ? -5.235 3.562 -10.478 1.00 97.00 320 PHE A CA 1
ATOM 2645 C C . PHE A 1 320 ? -3.868 3.435 -9.791 1.00 97.00 320 PHE A C 1
ATOM 2647 O O . PHE A 1 320 ? -3.604 4.137 -8.812 1.00 97.00 320 PHE A O 1
ATOM 2654 N N . THR A 1 321 ? -2.979 2.548 -10.249 1.00 92.31 321 THR A N 1
ATOM 2655 C CA . THR A 1 321 ? -1.671 2.380 -9.594 1.00 92.31 321 THR A CA 1
ATOM 2656 C C . THR A 1 321 ? -0.827 3.649 -9.642 1.00 92.31 321 THR A C 1
ATOM 2658 O O . THR A 1 321 ? -0.241 4.020 -8.627 1.00 92.31 321 THR A O 1
ATOM 2661 N N . GLY A 1 322 ? -0.790 4.339 -10.788 1.00 79.19 322 GLY A N 1
ATOM 2662 C CA . GLY A 1 322 ? -0.173 5.660 -10.990 1.00 79.19 322 GLY A CA 1
ATOM 2663 C C . GLY A 1 322 ? 1.351 5.706 -10.894 1.00 79.19 322 GLY A C 1
ATOM 2664 O O . GLY A 1 322 ? 1.991 6.430 -11.652 1.00 79.19 322 GLY A O 1
ATOM 2665 N N . ILE A 1 323 ? 1.936 4.924 -9.990 1.00 83.81 323 ILE A N 1
ATOM 2666 C CA . ILE A 1 323 ? 3.364 4.784 -9.744 1.00 83.81 323 ILE A CA 1
ATOM 2667 C C . ILE A 1 323 ? 3.896 3.612 -10.562 1.00 83.81 323 ILE A C 1
ATOM 2669 O O . ILE A 1 323 ? 3.438 2.479 -10.417 1.00 83.81 323 ILE A O 1
ATOM 2673 N N . TYR A 1 324 ? 4.920 3.887 -11.369 1.00 80.81 324 TYR A N 1
ATOM 2674 C CA . TYR A 1 324 ? 5.499 2.923 -12.302 1.00 80.81 324 TYR A CA 1
ATOM 2675 C C . TYR A 1 324 ? 5.891 1.590 -11.639 1.00 80.81 324 TYR A C 1
ATOM 2677 O O . TYR A 1 324 ? 5.447 0.551 -12.107 1.00 80.81 324 TYR A O 1
ATOM 2685 N N . TYR A 1 325 ? 6.629 1.591 -10.521 1.00 82.88 325 TYR A N 1
ATOM 2686 C CA . TYR A 1 325 ? 7.101 0.339 -9.900 1.00 82.88 325 TYR A CA 1
ATOM 2687 C C . TYR A 1 325 ? 5.978 -0.550 -9.355 1.00 82.88 325 TYR A C 1
ATOM 2689 O O . TYR A 1 325 ? 6.137 -1.767 -9.325 1.00 82.88 325 TYR A O 1
ATOM 2697 N N . TYR A 1 326 ? 4.845 0.041 -8.958 1.00 90.19 326 TYR A N 1
ATOM 2698 C CA . TYR A 1 326 ? 3.646 -0.708 -8.579 1.00 90.19 326 TYR A CA 1
ATOM 2699 C C . TYR A 1 326 ? 2.893 -1.225 -9.801 1.00 90.19 326 TYR A C 1
ATOM 2701 O O . TYR A 1 326 ? 2.441 -2.364 -9.800 1.00 90.19 326 TYR A O 1
ATOM 2709 N N . ARG A 1 327 ? 2.764 -0.399 -10.844 1.00 88.81 327 ARG A N 1
ATOM 2710 C CA . ARG A 1 327 ? 2.124 -0.797 -12.102 1.00 88.81 327 ARG A CA 1
ATOM 2711 C C . ARG A 1 327 ? 2.865 -1.957 -12.770 1.00 88.81 327 ARG A C 1
ATOM 2713 O O . ARG A 1 327 ? 2.226 -2.841 -13.327 1.00 88.81 327 ARG A O 1
ATOM 2720 N N . ASP A 1 328 ? 4.190 -1.958 -12.654 1.00 87.44 328 ASP A N 1
ATOM 2721 C CA . ASP A 1 328 ? 5.122 -2.954 -13.195 1.00 87.44 328 ASP A CA 1
ATOM 2722 C C . ASP A 1 328 ? 5.219 -4.235 -12.335 1.00 87.44 328 ASP A C 1
ATOM 2724 O O . ASP A 1 328 ? 5.929 -5.172 -12.693 1.00 87.44 328 ASP A O 1
ATOM 2728 N N . LEU A 1 329 ? 4.487 -4.322 -11.212 1.00 92.81 329 LEU A N 1
ATOM 2729 C CA . LEU A 1 329 ? 4.258 -5.604 -10.528 1.00 92.81 329 LEU A CA 1
ATOM 2730 C C . LEU A 1 329 ? 3.393 -6.554 -11.360 1.00 92.81 329 LEU A C 1
ATOM 2732 O O . LEU A 1 329 ? 3.448 -7.763 -11.153 1.00 92.81 329 LEU A O 1
ATOM 2736 N N . ILE A 1 330 ? 2.590 -6.000 -12.270 1.00 94.75 330 ILE A N 1
ATOM 2737 C CA . ILE A 1 330 ? 1.743 -6.750 -13.188 1.00 94.75 330 ILE A CA 1
ATOM 2738 C C . ILE A 1 330 ? 2.363 -6.676 -14.577 1.00 94.75 330 ILE A C 1
ATOM 2740 O O . ILE A 1 330 ? 2.549 -5.599 -15.148 1.00 94.75 330 ILE A O 1
ATOM 2744 N N . ASN A 1 331 ? 2.636 -7.837 -15.157 1.00 90.88 331 ASN A N 1
ATOM 2745 C CA . ASN A 1 331 ? 3.020 -7.945 -16.552 1.00 90.88 331 ASN A CA 1
ATOM 2746 C C . ASN A 1 331 ? 1.763 -7.841 -17.426 1.00 90.88 331 ASN A C 1
ATOM 2748 O O . ASN A 1 331 ? 1.126 -8.834 -17.767 1.00 90.88 331 ASN A O 1
ATOM 2752 N N . TRP A 1 332 ? 1.383 -6.613 -17.782 1.00 90.38 332 TRP A N 1
ATOM 2753 C CA . TRP A 1 332 ? 0.147 -6.337 -18.525 1.00 90.38 332 TRP A CA 1
ATOM 2754 C C . TRP A 1 332 ? 0.084 -7.000 -19.904 1.00 90.38 332 TRP A C 1
ATOM 2756 O O . TRP A 1 332 ? -1.008 -7.293 -20.387 1.00 90.38 332 TRP A O 1
ATOM 2766 N N . GLN A 1 333 ? 1.229 -7.242 -20.548 1.00 86.62 333 GLN A N 1
ATOM 2767 C CA . GLN A 1 333 ? 1.265 -7.968 -21.815 1.00 86.62 333 GLN A CA 1
ATOM 2768 C C . GLN A 1 333 ? 0.937 -9.449 -21.601 1.00 86.62 333 GLN A C 1
ATOM 2770 O O . GLN A 1 333 ? 0.090 -9.983 -22.315 1.00 86.62 333 GLN A O 1
ATOM 2775 N N . CYS A 1 334 ? 1.552 -10.075 -20.593 1.00 87.38 334 CYS A N 1
ATOM 2776 C CA . CYS A 1 334 ? 1.239 -11.445 -20.187 1.00 87.38 334 CYS A CA 1
ATOM 2777 C C . CYS A 1 334 ? -0.236 -11.572 -19.776 1.00 87.38 334 CYS A C 1
ATOM 2779 O O . CYS A 1 334 ? -0.950 -12.401 -20.330 1.00 87.38 334 CYS A O 1
ATOM 2781 N N . PHE A 1 335 ? -0.738 -10.666 -18.928 1.00 93.62 335 PHE A N 1
ATOM 2782 C CA . PHE A 1 335 ? -2.147 -10.622 -18.522 1.00 93.62 335 PHE A CA 1
ATOM 2783 C C . PHE A 1 335 ? -3.106 -10.571 -19.723 1.00 93.62 335 PHE A C 1
ATOM 2785 O O . PHE A 1 335 ? -4.045 -11.361 -19.796 1.00 93.62 335 PHE A O 1
ATOM 2792 N N . LYS A 1 336 ? -2.857 -9.682 -20.698 1.00 92.12 336 LYS A N 1
ATOM 2793 C CA . LYS A 1 336 ? -3.666 -9.594 -21.929 1.00 92.12 336 LYS A CA 1
ATOM 2794 C C . LYS A 1 336 ? -3.635 -10.899 -22.732 1.00 92.12 336 LYS A C 1
ATOM 2796 O O . LYS A 1 336 ? -4.671 -11.298 -23.261 1.00 92.12 336 LYS A O 1
ATOM 2801 N N . GLY A 1 337 ? -2.479 -11.563 -22.796 1.00 90.44 337 GLY A N 1
ATOM 2802 C CA . GLY A 1 337 ? -2.339 -12.896 -23.388 1.00 90.44 337 GLY A CA 1
ATOM 2803 C C . GLY A 1 337 ? -3.213 -13.931 -22.680 1.00 90.44 337 GLY A C 1
ATOM 2804 O O . GLY A 1 337 ? -4.042 -14.564 -23.326 1.00 90.44 337 GLY A O 1
ATOM 2805 N N . MET A 1 338 ? -3.121 -14.024 -21.348 1.00 94.88 338 MET A N 1
ATOM 2806 C CA . MET A 1 338 ? -3.905 -14.970 -20.540 1.00 94.88 338 MET A CA 1
ATOM 2807 C C . MET A 1 338 ? -5.417 -14.777 -20.715 1.00 94.88 338 MET A C 1
ATOM 2809 O O . MET A 1 338 ? -6.150 -15.754 -20.874 1.00 94.88 338 MET A O 1
ATOM 2813 N N . VAL A 1 339 ? -5.880 -13.522 -20.710 1.00 95.06 339 VAL A N 1
ATOM 2814 C CA . VAL A 1 339 ? -7.287 -13.152 -20.933 1.00 95.06 339 VAL A CA 1
ATOM 2815 C C . VAL A 1 339 ? -7.765 -13.630 -22.307 1.00 95.06 339 VAL A C 1
ATOM 2817 O O . VAL A 1 339 ? -8.781 -14.323 -22.388 1.00 95.06 339 VAL A O 1
ATOM 2820 N N . ALA A 1 340 ? -7.003 -13.344 -23.367 1.00 92.50 340 ALA A N 1
ATOM 2821 C CA . ALA A 1 340 ? -7.339 -13.756 -24.729 1.00 92.50 340 ALA A CA 1
ATOM 2822 C C . ALA A 1 340 ? -7.324 -15.285 -24.908 1.00 92.50 340 ALA A C 1
ATOM 2824 O O . ALA A 1 340 ? -8.261 -15.852 -25.468 1.00 92.50 340 ALA A O 1
ATOM 2825 N N . GLU A 1 341 ? -6.293 -15.965 -24.402 1.00 95.62 341 GLU A N 1
ATOM 2826 C CA . GLU A 1 341 ? -6.122 -17.420 -24.521 1.00 95.62 341 GLU A CA 1
ATOM 2827 C C . GLU A 1 341 ? -7.199 -18.213 -23.770 1.00 95.62 341 GLU A C 1
ATOM 2829 O O . GLU A 1 341 ? -7.567 -19.310 -24.188 1.00 95.62 341 GLU A O 1
ATOM 2834 N N . ASN A 1 342 ? -7.733 -17.659 -22.677 1.00 96.19 342 ASN A N 1
ATOM 2835 C CA . ASN A 1 342 ? -8.774 -18.299 -21.871 1.00 96.19 342 ASN A CA 1
ATOM 2836 C C . ASN A 1 342 ? -10.199 -17.853 -22.239 1.00 96.19 342 ASN A C 1
ATOM 2838 O O . ASN A 1 342 ? -11.143 -18.291 -21.579 1.00 96.19 342 ASN A O 1
ATOM 2842 N N . GLY A 1 343 ? -10.373 -16.989 -23.246 1.00 94.56 343 GLY A N 1
ATOM 2843 C CA . GLY A 1 343 ? -11.686 -16.464 -23.634 1.00 94.56 343 GLY A CA 1
ATOM 2844 C C . GLY A 1 343 ? -12.369 -15.644 -22.535 1.00 94.56 343 GLY A C 1
ATOM 2845 O O . GLY A 1 343 ? -13.595 -15.634 -22.449 1.00 94.56 343 GLY A O 1
ATOM 2846 N N . VAL A 1 344 ? -11.588 -14.998 -21.665 1.00 96.19 344 VAL A N 1
ATOM 2847 C CA . VAL A 1 344 ? -12.110 -14.090 -20.639 1.00 96.19 344 VAL A CA 1
ATOM 2848 C C . VAL A 1 344 ? -12.355 -12.732 -21.296 1.00 96.19 344 VAL A C 1
ATOM 2850 O O . VAL A 1 344 ? -11.464 -12.174 -21.929 1.00 96.19 344 VAL A O 1
ATOM 2853 N N . GLU A 1 345 ? -13.555 -12.177 -21.155 1.00 93.56 345 GLU A N 1
ATOM 2854 C CA . GLU A 1 345 ? -13.860 -10.828 -21.639 1.00 93.56 345 GLU A CA 1
ATOM 2855 C C . GLU A 1 345 ? -13.545 -9.811 -20.543 1.00 93.56 345 GLU A C 1
ATOM 2857 O O . GLU A 1 345 ? -14.402 -9.466 -19.735 1.00 93.56 345 GLU A O 1
ATOM 2862 N N . CYS A 1 346 ? -12.293 -9.356 -20.501 1.00 96.81 346 CYS A N 1
ATOM 2863 C CA . CYS A 1 346 ? -11.861 -8.312 -19.582 1.00 96.81 346 CYS A CA 1
ATOM 2864 C C . CYS A 1 346 ? -10.975 -7.302 -20.301 1.00 96.81 346 CYS A C 1
ATOM 2866 O O . CYS A 1 346 ? -9.950 -7.660 -20.883 1.00 96.81 346 CYS A O 1
ATOM 2868 N N . ASP A 1 347 ? -11.310 -6.024 -20.191 1.00 94.56 347 ASP A N 1
ATOM 2869 C CA . ASP A 1 347 ? -10.469 -4.942 -20.685 1.00 94.56 347 ASP A CA 1
ATOM 2870 C C . ASP A 1 347 ? -9.990 -4.018 -19.563 1.00 94.56 347 ASP A C 1
ATOM 2872 O O . ASP A 1 347 ? -10.517 -3.982 -18.446 1.00 94.56 347 ASP A O 1
ATOM 2876 N N . VAL A 1 348 ? -8.902 -3.312 -19.861 1.00 95.94 348 VAL A N 1
ATOM 2877 C CA . VAL A 1 348 ? -8.127 -2.551 -18.884 1.00 95.94 348 VAL A CA 1
ATOM 2878 C C . VAL A 1 348 ? -8.026 -1.108 -19.343 1.00 95.94 348 VAL A C 1
ATOM 2880 O O . VAL A 1 348 ? -7.525 -0.824 -20.434 1.00 95.94 348 VAL A O 1
ATOM 2883 N N . LEU A 1 349 ? -8.450 -0.199 -18.471 1.00 96.62 349 LEU A N 1
ATOM 2884 C CA . LEU A 1 349 ? -8.247 1.232 -18.609 1.00 96.62 349 LEU A CA 1
ATOM 2885 C C . LEU A 1 349 ? -7.249 1.704 -17.553 1.00 96.62 349 LEU A C 1
ATOM 2887 O O . LEU A 1 349 ? -7.539 1.751 -16.357 1.00 96.62 349 LEU A O 1
ATOM 2891 N N . HIS A 1 350 ? -6.060 2.079 -18.010 1.00 94.12 350 HIS A N 1
ATOM 2892 C CA . HIS A 1 350 ? -5.057 2.730 -17.184 1.00 94.12 350 HIS A CA 1
ATOM 2893 C C . HIS A 1 350 ? -5.477 4.167 -16.920 1.00 94.12 350 HIS A C 1
ATOM 2895 O O . HIS A 1 350 ? -5.805 4.915 -17.846 1.00 94.12 350 HIS A O 1
ATOM 2901 N N . VAL A 1 351 ? -5.462 4.547 -15.646 1.00 93.81 351 VAL A N 1
ATOM 2902 C CA . VAL A 1 351 ? -5.903 5.867 -15.216 1.00 93.81 351 VAL A CA 1
ATOM 2903 C C . VAL A 1 351 ? -4.707 6.791 -15.053 1.00 93.81 351 VAL A C 1
ATOM 2905 O O . VAL A 1 351 ? -3.645 6.405 -14.547 1.00 93.81 351 VAL A O 1
ATOM 2908 N N . PHE A 1 352 ? -4.897 8.024 -15.506 1.00 89.31 352 PHE A N 1
ATOM 2909 C CA . PHE A 1 352 ? -3.920 9.097 -15.468 1.00 89.31 352 PHE A CA 1
ATOM 2910 C C . PHE A 1 352 ? -4.575 10.382 -14.977 1.00 89.31 352 PHE A C 1
ATOM 2912 O O . PHE A 1 352 ? -5.795 10.535 -15.013 1.00 89.31 352 PHE A O 1
ATOM 2919 N N . SER A 1 353 ? -3.751 11.308 -14.502 1.00 86.19 353 SER A N 1
ATOM 2920 C CA . SER A 1 353 ? -4.193 12.601 -13.997 1.00 86.19 353 SER A CA 1
ATOM 2921 C C . SER A 1 353 ? -3.581 13.723 -14.841 1.00 86.19 353 SER A C 1
ATOM 2923 O O . SER A 1 353 ? -2.390 13.661 -15.152 1.00 86.19 353 SER A O 1
ATOM 2925 N N . PRO A 1 354 ? -4.357 14.754 -15.225 1.00 75.06 354 PRO A N 1
ATOM 2926 C CA . PRO A 1 354 ? -3.827 15.918 -15.925 1.00 75.06 354 PRO A CA 1
ATOM 2927 C C . PRO A 1 354 ? -3.048 16.854 -14.987 1.00 75.06 354 PRO A C 1
ATOM 2929 O O . PRO A 1 354 ? -2.321 17.716 -15.467 1.00 75.06 354 PRO A O 1
ATOM 2932 N N . VAL A 1 355 ? -3.183 16.698 -13.662 1.00 70.25 355 VAL A N 1
ATOM 2933 C CA . VAL A 1 355 ? -2.527 17.565 -12.665 1.00 70.25 355 VAL A CA 1
ATOM 2934 C C . VAL A 1 355 ? -1.180 17.025 -12.171 1.00 70.25 355 VAL A C 1
ATOM 2936 O O . VAL A 1 355 ? -0.475 17.717 -11.442 1.00 70.25 355 VAL A O 1
ATOM 2939 N N . GLY A 1 356 ? -0.798 15.803 -12.554 1.00 66.12 356 GLY A N 1
ATOM 2940 C CA . GLY A 1 356 ? 0.498 15.223 -12.202 1.00 66.12 356 GLY A CA 1
ATOM 2941 C C . GLY A 1 356 ? 0.580 13.716 -12.439 1.00 66.12 356 GLY A C 1
ATOM 2942 O O . GLY A 1 356 ? -0.436 13.041 -12.580 1.00 66.12 356 GLY A O 1
ATOM 2943 N N . ALA A 1 357 ? 1.803 13.183 -12.452 1.00 76.31 357 ALA A N 1
ATOM 2944 C CA . ALA A 1 357 ? 2.090 11.759 -12.632 1.00 76.31 357 ALA A CA 1
ATOM 2945 C C . ALA A 1 357 ? 2.646 11.116 -11.351 1.00 76.31 357 ALA A C 1
ATOM 2947 O O . ALA A 1 357 ? 3.067 11.807 -10.417 1.00 76.31 357 ALA A O 1
ATOM 2948 N N . GLY A 1 358 ? 2.655 9.779 -11.311 1.00 81.44 358 GLY A N 1
ATOM 2949 C CA . GLY A 1 358 ? 3.211 9.027 -10.192 1.00 81.44 358 GLY A CA 1
ATOM 2950 C C . GLY A 1 358 ? 2.527 9.365 -8.874 1.00 81.44 358 GLY A C 1
ATOM 2951 O O . GLY A 1 358 ? 1.307 9.433 -8.745 1.00 81.44 358 GLY A O 1
ATOM 2952 N N . ASP A 1 359 ? 3.373 9.657 -7.910 1.00 79.19 359 ASP A N 1
ATOM 2953 C CA . ASP A 1 359 ? 3.062 10.162 -6.587 1.00 79.19 359 ASP A CA 1
ATOM 2954 C C . ASP A 1 359 ? 2.101 11.367 -6.554 1.00 79.19 359 ASP A C 1
ATOM 2956 O O . ASP A 1 359 ? 1.245 11.457 -5.667 1.00 79.19 359 ASP A O 1
ATOM 2960 N N . ASN A 1 360 ? 2.209 12.270 -7.532 1.00 82.50 360 ASN A N 1
ATOM 2961 C CA . ASN A 1 360 ? 1.380 13.475 -7.629 1.00 82.50 360 ASN A CA 1
ATOM 2962 C C . ASN A 1 360 ? -0.001 13.201 -8.247 1.00 82.50 360 ASN A C 1
ATOM 2964 O O . ASN A 1 360 ? -0.898 14.028 -8.111 1.00 82.50 360 ASN A O 1
ATOM 2968 N N . ALA A 1 361 ? -0.201 12.041 -8.881 1.00 87.81 361 ALA A N 1
ATOM 2969 C CA . ALA A 1 361 ? -1.506 11.631 -9.404 1.00 87.81 361 ALA A CA 1
ATOM 2970 C C . ALA A 1 361 ? -2.435 11.092 -8.299 1.00 87.81 361 ALA A C 1
ATOM 2972 O O . ALA A 1 361 ? -3.658 11.187 -8.408 1.00 87.81 361 ALA A O 1
ATOM 2973 N N . LEU A 1 362 ? -1.862 10.556 -7.214 1.00 92.38 362 LEU A N 1
ATOM 2974 C CA . LEU A 1 362 ? -2.599 9.872 -6.147 1.00 92.38 362 LEU A CA 1
ATOM 2975 C C . LEU A 1 362 ? -3.723 10.705 -5.500 1.00 92.38 362 LEU A C 1
ATOM 2977 O O . LEU A 1 362 ? -4.788 10.132 -5.260 1.00 92.38 362 LEU A O 1
ATOM 2981 N N . PRO A 1 363 ? -3.556 12.017 -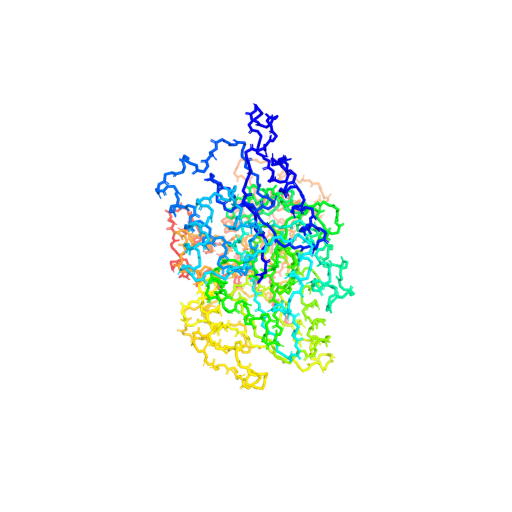5.219 1.00 92.69 363 PRO A N 1
ATOM 2982 C CA . PRO A 1 363 ? -4.657 12.849 -4.735 1.00 92.69 363 PRO A CA 1
ATOM 2983 C C . PRO A 1 363 ? -5.861 12.863 -5.684 1.00 92.69 363 PRO A C 1
ATOM 2985 O O . PRO A 1 363 ? -6.980 12.592 -5.251 1.00 92.69 363 PRO A O 1
ATOM 2988 N N . ALA A 1 364 ? -5.622 13.096 -6.979 1.00 91.12 364 ALA A N 1
ATOM 2989 C CA . ALA A 1 364 ? -6.669 13.159 -7.999 1.00 91.12 364 ALA A CA 1
ATOM 2990 C C . ALA A 1 364 ? -7.388 11.812 -8.167 1.00 91.12 364 ALA A C 1
ATOM 2992 O O . ALA A 1 364 ? -8.598 11.769 -8.384 1.00 91.12 364 ALA A O 1
ATOM 2993 N N . PHE A 1 365 ? -6.656 10.707 -8.018 1.00 96.38 365 PHE A N 1
ATOM 2994 C CA . PHE A 1 365 ? -7.207 9.353 -8.062 1.00 96.38 365 PHE A CA 1
ATOM 2995 C C . PHE A 1 365 ? -8.165 9.085 -6.900 1.00 96.38 365 PHE A C 1
ATOM 2997 O O . PHE A 1 365 ? -9.296 8.652 -7.120 1.00 96.38 365 PHE A O 1
ATOM 3004 N N . GLY A 1 366 ? -7.730 9.387 -5.672 1.00 95.81 366 GLY A N 1
ATOM 3005 C CA . GLY A 1 366 ? -8.563 9.228 -4.480 1.00 95.81 366 GLY A CA 1
ATOM 3006 C C . GLY A 1 366 ? -9.817 10.097 -4.543 1.00 95.81 366 GLY A C 1
ATOM 3007 O O . GLY A 1 366 ? -10.911 9.625 -4.240 1.00 95.81 366 GLY A O 1
ATOM 3008 N N . GLU A 1 367 ? -9.667 11.341 -5.003 1.00 94.38 367 GLU A N 1
ATOM 3009 C CA . GLU A 1 367 ? -10.776 12.278 -5.178 1.00 94.38 367 GLU A CA 1
ATOM 3010 C C . GLU A 1 367 ? -11.789 11.803 -6.231 1.00 94.38 367 GLU A C 1
ATOM 3012 O O . GLU A 1 367 ? -12.993 11.793 -5.967 1.00 94.38 367 GLU A O 1
ATOM 3017 N N . SER A 1 368 ? -11.315 11.363 -7.400 1.00 94.69 368 SER A N 1
ATOM 3018 C CA . SER A 1 368 ? -12.183 10.945 -8.511 1.00 94.69 368 SER A CA 1
ATOM 3019 C C . SER A 1 368 ? -12.991 9.693 -8.171 1.00 94.69 368 SER A C 1
ATOM 3021 O O . SER A 1 368 ? -14.169 9.602 -8.524 1.00 94.69 368 SER A O 1
ATOM 3023 N N . ILE A 1 369 ? -12.399 8.755 -7.423 1.00 95.62 369 ILE A N 1
ATOM 3024 C CA . ILE A 1 369 ? -13.137 7.614 -6.872 1.00 95.62 369 ILE A CA 1
ATOM 3025 C C . ILE A 1 369 ? -14.163 8.100 -5.851 1.00 95.62 369 ILE A C 1
ATOM 3027 O O . ILE A 1 369 ? -15.335 7.777 -5.996 1.00 95.62 369 ILE A O 1
ATOM 3031 N N . ALA A 1 370 ? -13.758 8.903 -4.860 1.00 93.06 370 ALA A N 1
ATOM 3032 C CA . ALA A 1 370 ? -14.633 9.329 -3.765 1.00 93.06 370 ALA A CA 1
ATOM 3033 C C . ALA A 1 370 ? -15.866 10.120 -4.209 1.00 93.06 370 ALA A C 1
ATOM 3035 O O . ALA A 1 370 ? -16.906 10.035 -3.560 1.00 93.06 370 ALA A O 1
ATOM 3036 N N . GLN A 1 371 ? -15.717 10.953 -5.239 1.00 88.81 371 GLN A N 1
ATOM 3037 C CA . GLN A 1 371 ? -16.742 11.915 -5.633 1.00 88.81 371 GLN A CA 1
ATOM 3038 C C . GLN A 1 371 ? -17.595 11.445 -6.812 1.00 88.81 371 GLN A C 1
ATOM 3040 O O . GLN A 1 371 ? -18.715 11.930 -6.958 1.00 88.81 371 GLN A O 1
ATOM 3045 N N . GLN A 1 372 ? -17.073 10.563 -7.671 1.00 90.06 372 GLN A N 1
ATOM 3046 C CA . GLN A 1 372 ? -17.697 10.267 -8.965 1.00 90.06 372 GLN A CA 1
ATOM 3047 C C . GLN A 1 372 ? -17.751 8.764 -9.243 1.00 90.06 372 GLN A C 1
ATOM 3049 O O . GLN A 1 372 ? -18.826 8.172 -9.188 1.00 90.06 372 GLN A O 1
ATOM 3054 N N . LEU A 1 373 ? -16.605 8.131 -9.502 1.00 94.31 373 LEU A N 1
ATOM 3055 C CA . LEU A 1 373 ? -16.573 6.802 -10.127 1.00 94.31 373 LEU A CA 1
ATOM 3056 C C . LEU A 1 373 ? -17.197 5.705 -9.268 1.00 94.31 373 LEU A C 1
ATOM 3058 O O . LEU A 1 373 ? -17.849 4.816 -9.799 1.00 94.31 373 LEU A O 1
ATOM 3062 N N . ILE A 1 374 ? -17.044 5.776 -7.945 1.00 92.38 374 ILE A N 1
ATOM 3063 C CA . ILE A 1 374 ? -17.588 4.751 -7.046 1.00 92.38 374 ILE A CA 1
ATOM 3064 C C . ILE A 1 374 ? -19.125 4.780 -6.954 1.00 92.38 374 ILE A C 1
ATOM 3066 O O . ILE A 1 374 ? -19.727 3.883 -6.371 1.00 92.38 374 ILE A O 1
ATOM 3070 N N . HIS A 1 375 ? -19.755 5.839 -7.469 1.00 91.94 375 HIS A N 1
ATOM 3071 C CA . HIS A 1 375 ? -21.206 6.017 -7.485 1.00 91.94 375 HIS A CA 1
ATOM 3072 C C . HIS A 1 375 ? -21.843 5.609 -8.816 1.00 91.94 375 HIS A C 1
ATOM 3074 O O . HIS A 1 375 ? -23.068 5.653 -8.937 1.00 91.94 375 HIS A O 1
ATOM 3080 N N . TYR A 1 376 ? -21.037 5.270 -9.821 1.00 96.31 376 TYR A N 1
ATOM 3081 C CA . TYR A 1 376 ? -21.539 4.834 -11.116 1.00 96.31 376 TYR A CA 1
ATOM 3082 C C . TYR A 1 376 ? -21.970 3.375 -11.047 1.00 96.31 376 TYR A C 1
ATOM 3084 O O . TYR A 1 376 ? -21.373 2.573 -10.348 1.00 96.31 376 TYR A O 1
ATOM 3092 N N . THR A 1 377 ? -23.008 3.031 -11.797 1.00 96.50 377 THR A N 1
ATOM 3093 C CA . THR A 1 377 ? -23.387 1.634 -12.031 1.00 96.50 377 THR A CA 1
ATOM 3094 C C . THR A 1 377 ? -22.319 0.909 -12.846 1.00 96.50 377 THR A C 1
ATOM 3096 O O . THR A 1 377 ? -21.485 1.527 -13.514 1.00 96.50 377 THR A O 1
ATOM 3099 N N . GLU A 1 378 ? -22.372 -0.420 -12.834 1.00 96.88 378 GLU A N 1
ATOM 3100 C CA . GLU A 1 378 ? -21.499 -1.246 -13.663 1.00 96.88 378 GLU A CA 1
ATOM 3101 C C . GLU A 1 378 ? -21.609 -0.887 -15.152 1.00 96.88 378 GLU A C 1
ATOM 3103 O O . 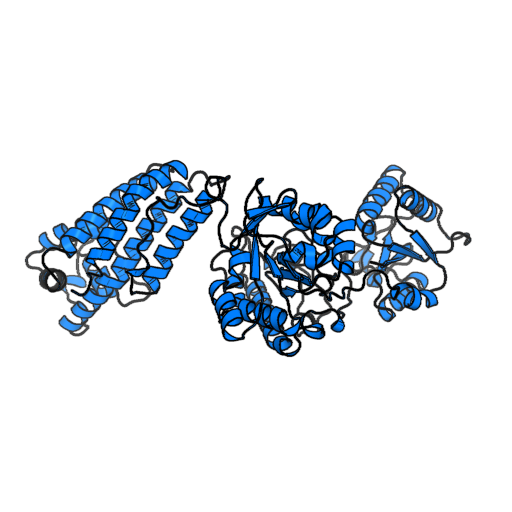GLU A 1 378 ? -20.590 -0.737 -15.821 1.00 96.88 378 GLU A O 1
ATOM 3108 N N . GLU A 1 379 ? -22.820 -0.667 -15.667 1.00 97.44 379 GLU A N 1
ATOM 3109 C CA . GLU A 1 379 ? -23.046 -0.285 -17.063 1.00 97.44 379 GLU A CA 1
ATOM 3110 C C . GLU A 1 379 ? -22.409 1.068 -17.394 1.00 97.44 379 GLU A C 1
ATOM 3112 O O . GLU A 1 379 ? -21.770 1.216 -18.436 1.00 97.44 379 GLU A O 1
ATOM 3117 N N . GLN A 1 380 ? -22.542 2.050 -16.497 1.00 97.06 380 GLN A N 1
ATOM 3118 C CA . GLN A 1 380 ? -21.924 3.366 -16.670 1.00 97.06 380 GLN A CA 1
ATOM 3119 C C . GLN A 1 380 ? -20.398 3.270 -16.685 1.00 97.06 380 GLN A C 1
ATOM 3121 O O . GLN A 1 380 ? -19.764 3.883 -17.541 1.00 97.06 380 GLN A O 1
ATOM 3126 N N . LEU A 1 381 ? -19.807 2.478 -15.789 1.00 97.69 381 LEU A N 1
ATOM 3127 C CA . LEU A 1 381 ? -18.359 2.265 -15.748 1.00 97.69 381 LEU A CA 1
ATOM 3128 C C . LEU A 1 381 ? -17.860 1.526 -16.997 1.00 97.69 381 LEU A C 1
ATOM 3130 O O . LEU A 1 381 ? -16.882 1.951 -17.609 1.00 97.69 381 LEU A O 1
ATOM 3134 N N . CYS A 1 382 ? -18.556 0.482 -17.442 1.00 96.50 382 CYS A N 1
ATOM 3135 C CA . CYS A 1 382 ? -18.204 -0.247 -18.663 1.00 96.50 382 CYS A CA 1
ATOM 3136 C C . CYS A 1 382 ? -18.371 0.593 -19.944 1.00 96.50 382 CYS A C 1
ATOM 3138 O O . CYS A 1 382 ? -17.726 0.298 -20.950 1.00 96.50 382 CYS A O 1
ATOM 3140 N N . SER A 1 383 ? -19.194 1.650 -19.914 1.00 96.31 383 SER A N 1
ATOM 3141 C CA . SER A 1 383 ? -19.387 2.573 -21.044 1.00 96.31 383 SER A CA 1
ATOM 3142 C C . SER A 1 383 ? -18.265 3.602 -21.229 1.00 96.31 383 SER A C 1
ATOM 3144 O O . SER A 1 383 ? -18.230 4.270 -22.262 1.00 96.31 383 SER A O 1
ATOM 3146 N N . ILE A 1 384 ? -17.349 3.725 -20.259 1.00 96.50 384 ILE A N 1
ATOM 3147 C CA . ILE A 1 384 ? -16.194 4.625 -20.344 1.00 96.50 384 ILE A CA 1
ATOM 3148 C C . ILE A 1 384 ? -15.261 4.121 -21.447 1.00 96.50 384 ILE A C 1
ATOM 3150 O O . ILE A 1 384 ? -14.778 2.985 -21.401 1.00 96.50 384 ILE A O 1
ATOM 3154 N N . ASN A 1 385 ? -14.989 4.983 -22.422 1.00 94.19 385 ASN A N 1
ATOM 3155 C CA . ASN A 1 385 ? -14.098 4.708 -23.537 1.00 94.19 385 ASN A CA 1
ATOM 3156 C C . ASN A 1 385 ? -12.666 5.160 -23.218 1.00 94.19 385 ASN A C 1
ATOM 3158 O O . ASN A 1 385 ? -12.444 6.055 -22.393 1.00 94.19 385 ASN A O 1
ATOM 3162 N N . PRO A 1 386 ? -11.658 4.581 -23.894 1.00 91.00 386 PRO A N 1
ATOM 3163 C CA . PRO A 1 386 ? -10.328 5.166 -23.912 1.00 91.00 386 PRO A CA 1
ATOM 3164 C C . PRO A 1 386 ? -10.398 6.636 -24.338 1.00 91.00 386 PRO A C 1
ATOM 3166 O O . PRO A 1 386 ? -11.114 6.986 -25.270 1.00 91.00 386 PRO A O 1
ATOM 3169 N N . GLU A 1 387 ? -9.609 7.469 -23.672 1.00 87.56 387 GLU A N 1
ATOM 3170 C CA . GLU A 1 387 ? -9.544 8.923 -23.816 1.00 87.56 387 GLU A CA 1
ATOM 3171 C C . GLU A 1 387 ? -10.721 9.717 -23.221 1.00 87.56 387 GLU A C 1
ATOM 3173 O O . GLU A 1 387 ? -10.704 10.952 -23.249 1.00 87.56 387 GLU A O 1
ATOM 3178 N N . ASP A 1 388 ? -11.684 9.069 -22.574 1.00 88.62 388 ASP A N 1
ATOM 3179 C CA . ASP A 1 388 ? -12.664 9.804 -21.779 1.00 88.62 388 ASP A CA 1
ATOM 3180 C C . ASP A 1 388 ? -11.994 10.472 -20.566 1.00 88.62 388 ASP A C 1
ATOM 3182 O O . ASP A 1 388 ? -10.930 10.066 -20.081 1.00 88.62 388 ASP A O 1
ATOM 3186 N N . SER A 1 389 ? -12.612 11.543 -20.073 1.00 89.75 389 SER A N 1
ATOM 3187 C CA . SER A 1 389 ? -12.174 12.278 -18.884 1.00 89.75 389 SER A CA 1
ATOM 3188 C C . SER A 1 389 ? -13.340 12.423 -17.918 1.00 89.75 389 SER A C 1
ATOM 3190 O O . SER A 1 389 ? -14.431 12.829 -18.311 1.00 89.75 389 SER A O 1
ATOM 3192 N N . ILE A 1 390 ? -13.109 12.081 -16.654 1.00 86.94 390 ILE A N 1
ATOM 3193 C CA . ILE A 1 390 ? -14.106 12.144 -15.584 1.00 86.94 390 ILE A CA 1
ATOM 3194 C C . ILE A 1 390 ? -13.437 12.813 -14.389 1.00 86.94 390 ILE A C 1
ATOM 3196 O O . ILE A 1 390 ? -12.468 12.295 -13.836 1.00 86.94 390 ILE A O 1
ATOM 3200 N N . GLY A 1 391 ? -13.923 13.997 -14.018 1.00 84.00 391 GLY A N 1
ATOM 3201 C CA . GLY A 1 391 ? -13.291 14.806 -12.981 1.00 84.00 391 GLY A CA 1
ATOM 3202 C C . GLY A 1 391 ? -11.828 15.113 -13.312 1.00 84.00 391 GLY A C 1
ATOM 3203 O O . GLY A 1 391 ? -11.518 15.610 -14.392 1.00 84.00 391 GLY A O 1
ATOM 3204 N N . ASN A 1 392 ? -10.934 14.800 -12.374 1.00 84.81 392 ASN A N 1
ATOM 3205 C CA . ASN A 1 392 ? -9.499 15.070 -12.477 1.00 84.81 392 ASN A CA 1
ATOM 3206 C C . ASN A 1 392 ? -8.708 13.862 -13.005 1.00 84.81 392 ASN A C 1
ATOM 3208 O O . ASN A 1 392 ? -7.517 13.737 -12.719 1.00 84.81 392 ASN A O 1
ATOM 3212 N N . VAL A 1 393 ? -9.348 12.953 -13.745 1.00 92.06 393 VAL A N 1
ATOM 3213 C CA . VAL A 1 393 ? -8.677 11.805 -14.363 1.00 92.06 393 VAL A CA 1
ATOM 3214 C C . VAL A 1 393 ? -9.119 11.574 -15.800 1.00 92.06 393 VAL A C 1
ATOM 3216 O O . VAL A 1 393 ? -10.209 11.968 -16.212 1.00 92.06 393 VAL A O 1
ATOM 3219 N N . TYR A 1 394 ? -8.258 10.902 -16.556 1.00 90.44 394 TYR A N 1
ATOM 3220 C CA . TYR A 1 394 ? -8.556 10.392 -17.887 1.00 90.44 394 TYR A CA 1
ATOM 3221 C C . TYR A 1 394 ? -8.083 8.945 -18.032 1.00 90.44 394 TYR A C 1
ATOM 3223 O O . TYR A 1 394 ? -7.202 8.481 -17.300 1.00 90.44 394 TYR A O 1
ATOM 3231 N N . PHE A 1 395 ? -8.692 8.231 -18.974 1.00 93.56 395 PHE A N 1
ATOM 3232 C CA . PHE A 1 395 ? -8.554 6.782 -19.127 1.00 93.56 395 PHE A CA 1
ATOM 3233 C C . PHE A 1 395 ? -7.849 6.435 -20.428 1.00 93.56 395 PHE A C 1
ATOM 3235 O O . PHE A 1 395 ? -8.088 7.084 -21.440 1.00 93.56 395 PHE A O 1
ATOM 3242 N N . ARG A 1 396 ? -7.008 5.398 -20.445 1.00 89.81 396 ARG A N 1
ATOM 3243 C CA . ARG A 1 396 ? -6.365 4.923 -21.680 1.00 89.81 396 ARG A CA 1
ATOM 3244 C C . ARG A 1 396 ? -6.235 3.407 -21.721 1.00 89.81 396 ARG A C 1
ATOM 3246 O O . ARG A 1 396 ? -5.960 2.778 -20.708 1.00 89.81 396 ARG A O 1
ATOM 3253 N N . ALA A 1 397 ? -6.331 2.831 -22.918 1.00 87.00 397 ALA A N 1
ATOM 3254 C CA . ALA A 1 397 ? -6.109 1.397 -23.151 1.00 87.00 397 ALA A CA 1
ATOM 3255 C C . ALA A 1 397 ? -4.616 1.004 -23.248 1.00 87.00 397 ALA A C 1
ATOM 3257 O O . ALA A 1 397 ? -4.272 -0.185 -23.297 1.00 87.00 397 ALA A O 1
ATOM 3258 N N . ILE A 1 398 ? -3.726 2.002 -23.313 1.00 77.88 398 ILE A N 1
ATOM 3259 C CA . ILE A 1 398 ? -2.278 1.820 -23.441 1.00 77.88 398 ILE A CA 1
ATOM 3260 C C . ILE A 1 398 ? -1.524 2.318 -22.213 1.00 77.88 398 ILE A C 1
ATOM 3262 O O . ILE A 1 398 ? -2.000 3.150 -21.439 1.00 77.88 398 ILE A O 1
ATOM 3266 N N . HIS A 1 399 ? -0.308 1.806 -22.072 1.00 64.44 399 HIS A N 1
ATOM 3267 C CA . HIS A 1 399 ? 0.569 2.063 -20.945 1.00 64.44 399 HIS A CA 1
ATOM 3268 C C . HIS A 1 399 ? 1.444 3.310 -21.195 1.00 64.44 399 HIS A C 1
ATOM 3270 O O . HIS A 1 399 ? 2.639 3.204 -21.459 1.00 64.44 399 HIS A O 1
ATOM 3276 N N . GLY A 1 400 ? 0.843 4.501 -21.131 1.00 60.44 400 GLY A N 1
ATOM 3277 C CA . GLY A 1 400 ? 1.524 5.800 -21.282 1.00 60.44 400 GLY A CA 1
ATOM 3278 C C . GLY A 1 400 ? 0.555 6.967 -21.089 1.00 60.44 400 GLY A C 1
ATOM 3279 O O . GLY A 1 400 ? -0.648 6.758 -21.232 1.00 60.44 400 GLY A O 1
ATOM 3280 N N . ALA A 1 401 ? 1.029 8.168 -20.751 1.00 55.78 401 ALA A N 1
ATOM 3281 C CA . ALA A 1 401 ? 0.173 9.354 -20.630 1.00 55.78 401 ALA A CA 1
ATOM 3282 C C . ALA A 1 401 ? -0.204 9.909 -22.027 1.00 55.78 401 ALA A C 1
ATOM 3284 O O . ALA A 1 401 ? 0.151 9.333 -23.055 1.00 55.78 401 ALA A O 1
ATOM 3285 N N . ARG A 1 402 ? -1.018 10.971 -22.112 1.00 55.44 402 ARG A N 1
ATOM 3286 C CA . ARG A 1 402 ? -1.250 11.637 -23.410 1.00 55.44 402 ARG A CA 1
ATOM 3287 C C . ARG A 1 402 ? 0.008 12.370 -23.872 1.00 55.44 402 ARG A C 1
ATOM 3289 O O . ARG A 1 402 ? 0.597 13.131 -23.102 1.00 55.44 402 ARG A O 1
ATOM 3296 N N . GLU A 1 403 ? 0.301 12.256 -25.166 1.00 46.53 403 GLU A N 1
ATOM 3297 C CA . GLU A 1 403 ? 1.296 13.096 -25.832 1.00 46.53 403 GLU A CA 1
ATOM 3298 C C . GLU A 1 403 ? 0.985 14.585 -25.594 1.00 46.53 403 GLU A C 1
ATOM 3300 O O . GLU A 1 403 ? -0.161 15.026 -25.698 1.00 46.53 403 GLU A O 1
ATOM 3305 N N . GLY A 1 404 ? 2.008 15.360 -25.220 1.00 47.38 404 GLY A N 1
ATOM 3306 C CA . GLY A 1 404 ? 1.883 16.794 -24.930 1.00 47.38 404 GLY A CA 1
ATOM 3307 C C . GLY A 1 404 ? 1.523 17.162 -23.482 1.00 47.38 404 GLY A C 1
ATOM 3308 O O . GLY A 1 404 ? 1.589 18.340 -23.139 1.00 47.38 404 GLY A O 1
ATOM 3309 N N . LEU A 1 405 ? 1.219 16.198 -22.601 1.00 47.66 405 LEU A N 1
ATOM 3310 C CA . LEU A 1 405 ? 1.050 16.423 -21.156 1.00 47.66 405 LEU A CA 1
ATOM 3311 C C . LEU A 1 405 ? 2.297 15.969 -20.370 1.00 47.66 405 LEU A C 1
ATOM 3313 O O . LEU A 1 405 ? 2.228 14.984 -19.652 1.00 47.66 405 LEU A O 1
ATOM 3317 N N . VAL A 1 406 ? 3.436 16.660 -20.537 1.00 45.59 406 VAL A N 1
ATOM 3318 C CA . VAL A 1 406 ? 4.680 16.713 -19.700 1.00 45.59 406 VAL A CA 1
ATOM 3319 C C . VAL A 1 406 ? 5.183 15.417 -18.995 1.00 45.59 406 VAL A C 1
ATOM 3321 O O . VAL A 1 406 ? 6.003 15.482 -18.089 1.00 45.59 406 VAL A O 1
ATOM 3324 N N . SER A 1 407 ? 4.742 14.213 -19.367 1.00 48.84 407 SER A N 1
ATOM 3325 C CA . SER A 1 407 ? 5.033 12.969 -18.624 1.00 48.84 407 SER A CA 1
ATOM 3326 C C . SER A 1 407 ? 5.417 11.784 -19.515 1.00 48.84 407 SER A C 1
ATOM 3328 O O . SER A 1 407 ? 5.795 10.727 -18.991 1.00 48.84 407 SER A O 1
ATOM 3330 N N . ASP A 1 408 ? 5.370 11.923 -20.834 1.00 55.22 408 ASP A N 1
ATOM 3331 C CA . ASP A 1 408 ? 5.904 10.900 -21.727 1.00 55.22 408 ASP A CA 1
ATOM 3332 C C . ASP A 1 408 ? 7.271 11.310 -22.228 1.00 55.22 408 ASP A C 1
ATOM 3334 O O . ASP A 1 408 ? 7.486 12.445 -22.649 1.00 55.22 408 ASP A O 1
ATOM 3338 N N . PHE A 1 409 ? 8.201 10.362 -22.130 1.00 63.06 409 PHE A N 1
ATOM 3339 C CA . PHE A 1 409 ? 9.503 10.519 -22.740 1.00 63.06 409 PHE A CA 1
ATOM 3340 C C . PHE A 1 409 ? 9.288 10.649 -24.256 1.00 63.06 409 PHE A C 1
ATOM 3342 O O . PHE A 1 409 ? 8.576 9.804 -24.810 1.00 63.06 409 PHE A O 1
ATOM 3349 N N . PRO A 1 410 ? 9.823 11.691 -24.913 1.00 71.94 410 PRO A N 1
ATOM 3350 C CA . PRO A 1 410 ? 9.508 11.958 -26.310 1.00 71.94 410 PRO A CA 1
ATOM 3351 C C . PRO A 1 410 ? 9.873 10.767 -27.207 1.00 71.94 410 PRO A C 1
ATOM 3353 O O . PRO A 1 410 ? 10.935 10.166 -27.056 1.00 71.94 410 PRO A O 1
ATOM 3356 N N . THR A 1 411 ? 8.984 10.400 -28.132 1.00 67.38 411 THR A N 1
ATOM 3357 C CA . THR A 1 411 ? 9.171 9.233 -29.017 1.00 67.38 411 THR A CA 1
ATOM 3358 C C . THR A 1 411 ? 10.291 9.422 -30.040 1.00 67.38 411 THR A C 1
ATOM 3360 O O . THR A 1 411 ? 10.747 8.453 -30.640 1.00 67.38 411 THR A O 1
ATOM 3363 N N . ASP A 1 412 ? 10.709 10.664 -30.268 1.00 78.81 412 ASP A N 1
ATOM 3364 C CA . ASP A 1 412 ? 11.812 11.064 -31.139 1.00 78.81 412 ASP A CA 1
ATOM 3365 C C . ASP A 1 412 ? 13.181 11.054 -30.434 1.00 78.81 412 ASP A C 1
ATOM 3367 O O . ASP A 1 412 ? 14.213 11.188 -31.095 1.00 78.81 412 ASP A O 1
ATOM 3371 N N . GLU A 1 413 ? 13.224 10.849 -29.113 1.00 83.25 413 GLU A N 1
ATOM 3372 C CA . GLU A 1 413 ? 14.483 10.712 -28.382 1.00 83.25 413 GLU A CA 1
ATOM 3373 C C . GLU A 1 413 ? 15.143 9.350 -28.676 1.00 83.25 413 GLU A C 1
ATOM 3375 O O . GLU A 1 413 ? 14.504 8.300 -28.556 1.00 83.25 413 GLU A O 1
ATOM 3380 N N . PRO A 1 414 ? 16.445 9.314 -29.023 1.00 86.94 414 PRO A N 1
ATOM 3381 C CA . PRO A 1 414 ? 17.124 8.070 -29.377 1.00 86.94 414 PRO A CA 1
ATOM 3382 C C . PRO A 1 414 ? 17.186 7.128 -28.169 1.00 86.94 414 PRO A C 1
ATOM 3384 O O . PRO A 1 414 ? 17.527 7.563 -27.076 1.00 86.94 414 PRO A O 1
ATOM 3387 N N . MET A 1 415 ? 16.911 5.837 -28.348 1.00 90.75 415 MET A N 1
ATOM 3388 C CA . MET A 1 415 ? 16.990 4.805 -27.296 1.00 90.75 415 MET A CA 1
ATOM 3389 C C . MET A 1 415 ? 18.061 3.769 -27.637 1.00 90.75 415 MET A C 1
ATOM 3391 O O . MET A 1 415 ? 18.464 3.663 -28.799 1.00 90.75 415 MET A O 1
ATOM 3395 N N . ILE A 1 416 ? 18.543 3.007 -26.653 1.00 93.56 416 ILE A N 1
ATOM 3396 C CA . ILE A 1 416 ? 19.460 1.903 -26.940 1.00 93.56 416 ILE A CA 1
ATOM 3397 C C . ILE A 1 416 ? 18.720 0.834 -27.754 1.0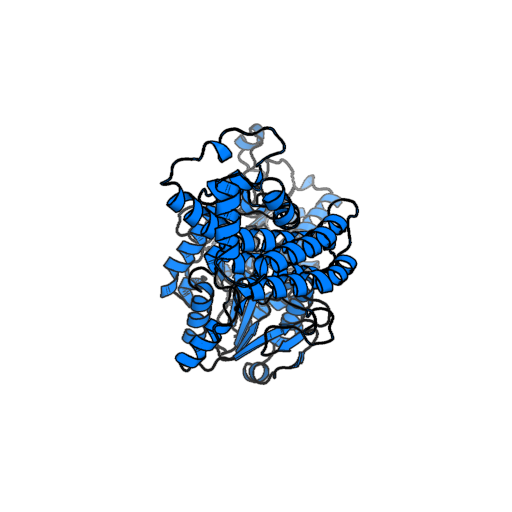0 93.56 416 ILE A C 1
ATOM 3399 O O . ILE A 1 416 ? 17.622 0.418 -27.393 1.00 93.56 416 ILE A O 1
ATOM 3403 N N . ALA A 1 417 ? 19.349 0.352 -28.826 1.00 91.31 417 ALA A N 1
ATOM 3404 C CA . ALA A 1 417 ? 18.853 -0.729 -29.679 1.00 91.31 417 ALA A CA 1
ATOM 3405 C C . ALA A 1 417 ? 18.970 -2.098 -28.972 1.00 91.31 417 ALA A C 1
ATOM 3407 O O . ALA A 1 417 ? 19.783 -2.956 -29.331 1.00 91.31 417 ALA A O 1
ATOM 3408 N N . LEU A 1 418 ? 18.208 -2.283 -27.890 1.00 87.94 418 LEU A N 1
ATOM 3409 C CA . LEU A 1 418 ? 18.257 -3.456 -27.009 1.00 87.94 418 LEU A CA 1
ATOM 3410 C C . LEU A 1 418 ? 17.904 -4.764 -27.733 1.00 87.94 418 LEU A C 1
ATOM 3412 O O . LEU A 1 418 ? 18.315 -5.845 -27.305 1.00 87.94 418 LEU A O 1
ATOM 3416 N N . GLU A 1 419 ? 17.131 -4.691 -28.811 1.00 88.50 419 GLU A N 1
ATOM 3417 C CA . GLU A 1 419 ? 16.765 -5.807 -29.681 1.00 88.50 419 GLU A CA 1
ATOM 3418 C C . GLU A 1 419 ? 17.971 -6.433 -30.389 1.00 88.50 419 GLU A C 1
ATOM 3420 O O . GLU A 1 419 ? 17.967 -7.639 -30.627 1.00 88.50 419 GLU A O 1
ATOM 3425 N N . LYS A 1 420 ? 19.033 -5.657 -30.636 1.00 88.50 420 LYS A N 1
ATOM 3426 C CA . LYS A 1 420 ? 20.262 -6.134 -31.290 1.00 88.50 420 LYS A CA 1
ATOM 3427 C C . LYS A 1 420 ? 21.232 -6.825 -30.329 1.00 88.50 420 LYS A C 1
ATOM 3429 O O . LYS A 1 420 ? 22.145 -7.526 -30.759 1.00 88.50 420 LYS A O 1
ATOM 3434 N N . ILE A 1 421 ? 21.057 -6.637 -29.020 1.00 88.62 421 ILE A N 1
ATOM 3435 C CA . ILE A 1 421 ? 21.963 -7.175 -28.002 1.00 88.62 421 ILE A CA 1
ATOM 3436 C C . ILE A 1 421 ? 21.543 -8.601 -27.640 1.00 88.62 421 ILE A C 1
ATOM 3438 O O . ILE A 1 421 ? 20.466 -8.819 -27.082 1.00 88.62 421 ILE A O 1
ATOM 3442 N N . THR A 1 422 ? 22.420 -9.567 -27.914 1.00 86.38 422 THR A N 1
ATOM 3443 C CA . THR A 1 422 ? 22.171 -10.985 -27.600 1.00 86.38 422 THR A CA 1
ATOM 3444 C C . THR A 1 422 ? 22.624 -11.383 -26.193 1.00 86.38 422 THR A C 1
ATOM 3446 O O . THR A 1 422 ? 22.018 -12.272 -25.597 1.00 86.38 422 THR A O 1
ATOM 3449 N N . ASP A 1 423 ? 23.640 -10.719 -25.626 1.00 84.00 423 ASP A N 1
ATOM 3450 C CA . ASP A 1 423 ? 24.088 -10.975 -24.251 1.00 84.00 423 ASP A CA 1
ATOM 3451 C C . ASP A 1 423 ? 23.086 -10.421 -23.215 1.00 84.00 423 ASP A C 1
ATOM 3453 O O . ASP A 1 423 ? 22.858 -9.205 -23.165 1.00 84.00 423 ASP A O 1
ATOM 3457 N N . PRO A 1 424 ? 22.488 -11.276 -22.363 1.00 77.19 424 PRO A N 1
ATOM 3458 C CA . PRO A 1 424 ? 21.426 -10.867 -21.445 1.00 77.19 424 PRO A CA 1
ATOM 3459 C C . PRO A 1 424 ? 21.922 -9.915 -20.347 1.00 77.19 424 PRO A C 1
ATOM 3461 O O . PRO A 1 424 ? 21.197 -8.996 -19.960 1.00 77.19 424 PRO A O 1
ATOM 3464 N N . ASP A 1 425 ? 23.165 -10.079 -19.881 1.00 75.75 425 ASP A N 1
ATOM 3465 C CA . ASP A 1 425 ? 23.755 -9.223 -18.847 1.00 75.75 425 ASP A CA 1
ATOM 3466 C C . ASP A 1 425 ? 23.985 -7.800 -19.371 1.00 75.75 425 ASP A C 1
ATOM 3468 O O . ASP A 1 425 ? 23.646 -6.816 -18.706 1.00 75.75 425 ASP A O 1
ATOM 3472 N N . ALA A 1 426 ? 24.559 -7.674 -20.571 1.00 79.88 426 ALA A N 1
ATOM 3473 C CA . ALA A 1 426 ? 24.778 -6.386 -21.214 1.00 79.88 426 ALA A CA 1
ATOM 3474 C C . ALA A 1 426 ? 23.453 -5.697 -21.572 1.00 79.88 426 ALA A C 1
ATOM 3476 O O . ALA A 1 426 ? 23.302 -4.498 -21.317 1.00 79.88 426 ALA A O 1
ATOM 3477 N N . LYS A 1 427 ? 22.475 -6.458 -22.085 1.00 84.94 427 LYS A N 1
ATOM 3478 C CA . LYS A 1 427 ? 21.126 -5.961 -22.391 1.00 84.94 427 LYS A CA 1
ATOM 3479 C C . LYS A 1 427 ? 20.434 -5.413 -21.145 1.00 84.94 427 LYS A C 1
ATOM 3481 O O . LYS A 1 427 ? 19.913 -4.302 -21.187 1.00 84.94 427 LYS A O 1
ATOM 3486 N N . LYS A 1 428 ? 20.490 -6.136 -20.018 1.00 79.38 428 LYS A N 1
ATOM 3487 C CA . LYS A 1 428 ? 19.897 -5.695 -18.744 1.00 79.38 428 LYS A CA 1
ATOM 3488 C C . LYS A 1 428 ? 20.461 -4.348 -18.284 1.00 79.38 428 LYS A C 1
ATOM 3490 O O . LYS A 1 428 ? 19.708 -3.481 -17.850 1.00 79.38 428 LYS A O 1
ATOM 3495 N N . ILE A 1 429 ? 21.776 -4.159 -18.372 1.00 76.25 429 ILE A N 1
ATOM 3496 C CA . ILE A 1 429 ? 22.435 -2.953 -17.851 1.00 76.25 429 ILE A CA 1
ATOM 3497 C C . ILE A 1 429 ? 22.131 -1.726 -18.710 1.00 76.25 429 ILE A C 1
ATOM 3499 O O . ILE A 1 429 ? 21.836 -0.664 -18.164 1.00 76.25 429 ILE A O 1
ATOM 3503 N N . LEU A 1 430 ? 22.165 -1.863 -20.037 1.00 84.81 430 LEU A N 1
ATOM 3504 C CA . LEU A 1 430 ? 21.812 -0.762 -20.935 1.00 84.81 430 LEU A CA 1
ATOM 3505 C C . LEU A 1 430 ? 20.315 -0.424 -20.860 1.00 84.81 430 LEU A C 1
ATOM 3507 O O . LEU A 1 430 ? 19.966 0.753 -20.844 1.00 84.81 430 LEU A O 1
ATOM 3511 N N . ALA A 1 431 ? 19.444 -1.424 -20.681 1.00 81.94 431 ALA A N 1
ATOM 3512 C CA . ALA A 1 431 ? 18.021 -1.195 -20.426 1.00 81.94 431 ALA A CA 1
ATOM 3513 C C . ALA A 1 431 ? 17.780 -0.413 -19.125 1.00 81.94 431 ALA A C 1
ATOM 3515 O O . ALA A 1 431 ? 16.887 0.429 -19.055 1.00 81.94 431 ALA A O 1
ATOM 3516 N N . SER A 1 432 ? 18.579 -0.654 -18.081 1.00 75.94 432 SER A N 1
ATOM 3517 C CA . SER A 1 432 ? 18.505 0.136 -16.847 1.00 75.94 432 SER A CA 1
ATOM 3518 C C . SER A 1 432 ? 18.899 1.603 -17.049 1.00 75.94 432 SER A C 1
ATOM 3520 O O . SER A 1 432 ? 18.300 2.461 -16.408 1.00 75.94 432 SER A O 1
ATOM 3522 N N . ALA A 1 433 ? 19.842 1.913 -17.946 1.00 81.44 433 ALA A N 1
ATOM 3523 C CA . ALA A 1 433 ? 20.221 3.299 -18.247 1.00 81.44 433 ALA A CA 1
ATOM 3524 C C . ALA A 1 433 ? 19.088 4.073 -18.954 1.00 81.44 433 ALA A C 1
ATOM 3526 O O . ALA A 1 433 ? 18.778 5.212 -18.585 1.00 81.44 433 ALA A O 1
ATOM 3527 N N . ASP A 1 434 ? 18.412 3.433 -19.913 1.00 84.50 434 ASP A N 1
ATOM 3528 C CA . ASP A 1 434 ? 17.225 3.992 -20.575 1.00 84.50 434 ASP A CA 1
ATOM 3529 C C . ASP A 1 434 ? 16.058 4.173 -19.587 1.00 84.50 434 ASP A C 1
ATOM 3531 O O . ASP A 1 434 ? 15.433 5.234 -19.542 1.00 84.50 434 ASP A O 1
ATOM 3535 N N . ARG A 1 435 ? 15.809 3.192 -18.708 1.00 75.25 435 ARG A N 1
ATOM 3536 C CA . ARG A 1 435 ? 14.783 3.305 -17.655 1.00 75.25 435 ARG A CA 1
ATOM 3537 C C . ARG A 1 435 ? 15.061 4.442 -16.676 1.00 75.25 435 ARG A C 1
ATOM 3539 O O . ARG A 1 435 ? 14.154 5.218 -16.379 1.00 75.25 435 ARG A O 1
ATOM 3546 N N . ALA A 1 436 ? 16.302 4.577 -16.210 1.00 73.62 436 ALA A N 1
ATOM 3547 C CA . ALA A 1 436 ? 16.703 5.670 -15.327 1.00 73.62 436 ALA A CA 1
ATOM 3548 C C . ALA A 1 436 ? 16.505 7.038 -15.995 1.00 73.62 436 ALA A C 1
ATOM 3550 O O . ALA A 1 436 ? 16.057 7.980 -15.348 1.00 73.62 436 ALA A O 1
ATOM 3551 N N . THR A 1 437 ? 16.759 7.129 -17.304 1.00 82.75 437 THR A N 1
ATOM 3552 C CA . THR A 1 437 ? 16.509 8.346 -18.086 1.00 82.75 437 THR A CA 1
ATOM 3553 C C . THR A 1 437 ? 15.027 8.708 -18.109 1.00 82.75 437 THR A C 1
ATOM 3555 O O . THR A 1 437 ? 14.668 9.836 -17.780 1.00 82.75 437 THR A O 1
ATOM 3558 N N . ILE A 1 438 ? 14.159 7.749 -18.442 1.00 76.06 438 ILE A N 1
ATOM 3559 C CA . ILE A 1 438 ? 12.704 7.953 -18.455 1.00 76.06 438 ILE A CA 1
ATOM 3560 C C . ILE A 1 438 ? 12.204 8.345 -17.058 1.00 76.06 438 ILE A C 1
ATOM 3562 O O . ILE A 1 438 ? 11.331 9.202 -16.921 1.00 76.06 438 ILE A O 1
ATOM 3566 N N . HIS A 1 439 ? 12.760 7.736 -16.010 1.00 68.06 439 HIS A N 1
ATOM 3567 C CA . HIS A 1 439 ? 12.420 8.063 -14.631 1.00 68.06 439 HIS A CA 1
ATOM 3568 C C . HIS A 1 439 ? 12.802 9.503 -14.267 1.00 68.06 439 HIS A C 1
ATOM 3570 O O . HIS A 1 439 ? 11.951 10.248 -13.786 1.00 68.06 439 HIS A O 1
ATOM 3576 N N . SER A 1 440 ? 14.044 9.912 -14.539 1.00 71.38 440 SER A N 1
ATOM 3577 C CA . SER A 1 440 ? 14.498 11.285 -14.305 1.00 71.38 440 SER A CA 1
ATOM 3578 C C . SER A 1 440 ? 13.726 12.297 -15.149 1.00 71.38 440 SER A C 1
ATOM 3580 O O . SER A 1 440 ? 13.359 13.346 -14.635 1.00 71.38 440 SER A O 1
ATOM 3582 N N . TYR A 1 441 ? 13.370 11.967 -16.392 1.00 75.88 441 TYR A N 1
ATOM 3583 C CA . TYR A 1 441 ? 12.528 12.828 -17.229 1.00 75.88 441 TYR A CA 1
ATOM 3584 C C . TYR A 1 441 ? 11.165 13.112 -16.589 1.00 75.88 441 TYR A C 1
ATOM 3586 O O . TYR A 1 441 ? 10.667 14.232 -16.622 1.00 75.88 441 TYR A O 1
ATOM 3594 N N . ARG A 1 442 ? 10.573 12.094 -15.961 1.00 63.53 442 ARG A N 1
ATOM 3595 C CA . ARG A 1 442 ? 9.275 12.188 -15.281 1.00 63.53 442 ARG A CA 1
ATOM 3596 C C . ARG A 1 442 ? 9.359 12.813 -13.888 1.00 63.53 442 ARG A C 1
ATOM 3598 O O . ARG A 1 442 ? 8.318 13.053 -13.277 1.00 63.53 442 ARG A O 1
ATOM 3605 N N . ASN A 1 443 ? 10.562 13.043 -13.365 1.00 60.62 443 ASN A N 1
ATOM 3606 C CA . ASN A 1 443 ? 10.767 13.612 -12.042 1.00 60.62 443 ASN A CA 1
ATOM 3607 C C . ASN A 1 443 ? 10.987 15.135 -12.138 1.00 60.62 443 ASN A C 1
ATOM 3609 O O . ASN A 1 443 ? 12.055 15.563 -12.573 1.00 60.62 443 ASN A O 1
ATOM 3613 N N . PRO A 1 444 ? 10.041 15.974 -11.673 1.00 56.56 444 PRO A N 1
ATOM 3614 C CA . PRO A 1 444 ? 10.213 17.429 -11.686 1.00 56.56 444 PRO A CA 1
ATOM 3615 C C . PRO A 1 444 ? 11.284 17.922 -10.697 1.00 56.56 444 PRO A C 1
ATOM 3617 O O . PRO A 1 444 ? 11.710 19.068 -10.780 1.00 56.56 444 PRO A O 1
ATOM 3620 N N . ASN A 1 445 ? 11.726 17.067 -9.767 1.00 66.25 445 ASN A N 1
ATOM 3621 C CA . ASN A 1 445 ? 12.697 17.381 -8.721 1.00 66.25 445 ASN A CA 1
ATOM 3622 C C . ASN A 1 445 ? 13.961 1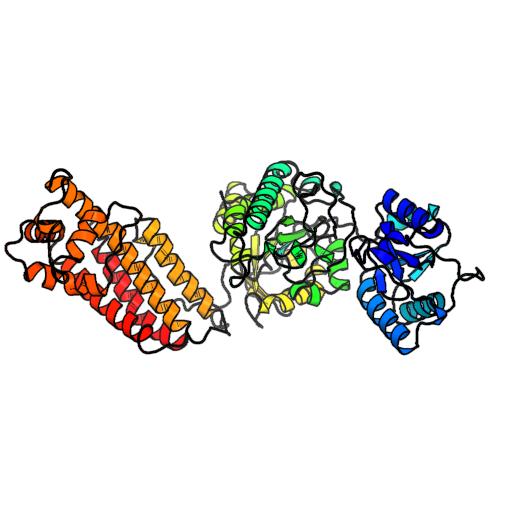6.529 -8.883 1.00 66.25 445 ASN A C 1
ATOM 3624 O O . ASN A 1 445 ? 14.349 15.780 -7.981 1.00 66.25 445 ASN A O 1
ATOM 3628 N N . ASN A 1 446 ? 14.590 16.602 -10.053 1.00 71.31 446 ASN A N 1
ATOM 3629 C CA . ASN A 1 446 ? 15.863 15.927 -10.262 1.00 71.31 446 ASN A CA 1
ATOM 3630 C C . ASN A 1 446 ? 16.949 16.499 -9.339 1.00 71.31 446 ASN A C 1
ATOM 3632 O O . ASN A 1 446 ? 17.022 17.719 -9.154 1.00 71.31 446 ASN A O 1
ATOM 3636 N N . PRO A 1 447 ? 17.819 15.646 -8.770 1.00 70.25 447 PRO A N 1
ATOM 3637 C CA . PRO A 1 447 ? 18.976 16.137 -8.044 1.00 70.25 447 PRO A CA 1
ATOM 3638 C C . PRO A 1 447 ? 19.896 16.937 -8.990 1.00 70.25 447 PRO A C 1
ATOM 3640 O O . PRO A 1 447 ? 19.905 16.683 -10.200 1.00 70.25 447 PRO A O 1
ATOM 3643 N N . PRO A 1 448 ? 20.697 17.888 -8.470 1.00 76.94 448 PRO A N 1
ATOM 3644 C CA . PRO A 1 448 ? 21.539 18.759 -9.297 1.00 76.94 448 PRO A CA 1
ATOM 3645 C C . PRO A 1 448 ? 22.533 18.025 -10.212 1.00 76.94 448 PRO A C 1
ATOM 3647 O O . PRO A 1 448 ? 23.002 18.604 -11.186 1.00 76.94 448 PRO A O 1
ATOM 3650 N N . ASP A 1 449 ? 22.855 16.767 -9.900 1.00 78.06 449 ASP A N 1
ATOM 3651 C CA . ASP A 1 449 ? 23.788 15.892 -10.614 1.00 78.06 449 ASP A CA 1
ATOM 3652 C C . ASP A 1 449 ? 23.102 14.806 -11.465 1.00 78.06 449 ASP A C 1
ATOM 3654 O O . ASP A 1 449 ? 23.760 13.875 -11.942 1.00 78.06 449 ASP A O 1
ATOM 3658 N N . ALA A 1 450 ? 21.784 14.898 -11.670 1.00 77.62 450 ALA A N 1
ATOM 3659 C CA . ALA A 1 450 ? 21.017 13.900 -12.412 1.00 77.62 450 ALA A CA 1
ATOM 3660 C C . ALA A 1 450 ? 21.549 13.674 -13.837 1.00 77.62 450 ALA A C 1
ATOM 3662 O O . ALA A 1 450 ? 21.626 12.531 -14.290 1.00 77.62 450 ALA A O 1
ATOM 3663 N N . GLY A 1 451 ? 21.978 14.736 -14.529 1.00 83.56 451 GLY A N 1
ATOM 3664 C CA . GLY A 1 451 ? 22.566 14.621 -15.865 1.00 83.56 451 GLY A CA 1
ATOM 3665 C C . GLY A 1 451 ? 23.919 13.913 -15.852 1.00 83.56 451 GLY A C 1
ATOM 3666 O O . GLY A 1 451 ? 24.164 13.030 -16.675 1.00 83.56 451 GLY A O 1
ATOM 3667 N N . SER A 1 452 ? 24.776 14.227 -14.874 1.00 82.62 452 SER A N 1
ATOM 3668 C CA . SER A 1 452 ? 26.060 13.539 -14.681 1.00 82.62 452 SER A CA 1
ATOM 3669 C C . SER A 1 452 ? 25.860 12.044 -14.422 1.00 82.62 452 SER A C 1
ATOM 3671 O O . SER A 1 452 ? 26.553 11.208 -15.008 1.00 82.62 452 SER A O 1
ATOM 3673 N N . SER A 1 453 ? 24.881 11.699 -13.582 1.00 82.12 453 SER A N 1
ATOM 3674 C CA . SER A 1 453 ? 24.525 10.310 -13.270 1.00 82.12 453 SER A CA 1
ATOM 3675 C C . SER A 1 453 ? 24.020 9.554 -14.500 1.00 82.12 453 SER A C 1
ATOM 3677 O O . SER A 1 453 ? 24.443 8.423 -14.742 1.00 82.12 453 SER A O 1
ATOM 3679 N N . LEU A 1 454 ? 23.172 10.194 -15.308 1.00 86.75 454 LEU A N 1
ATOM 3680 C CA . LEU A 1 454 ? 22.642 9.645 -16.555 1.00 86.75 454 LEU A CA 1
ATOM 3681 C C . LEU A 1 454 ? 23.763 9.311 -17.548 1.00 86.75 454 LEU A C 1
ATOM 3683 O O . LEU A 1 454 ? 23.879 8.172 -18.002 1.00 86.75 454 LEU A O 1
ATOM 3687 N N . ILE A 1 455 ? 24.646 10.271 -17.835 1.00 90.56 455 ILE A N 1
ATOM 3688 C CA . ILE A 1 455 ? 25.748 10.080 -18.789 1.00 90.56 455 ILE A CA 1
ATOM 3689 C C . ILE A 1 455 ? 26.742 9.021 -18.293 1.00 90.56 455 ILE A C 1
ATOM 3691 O O . ILE A 1 455 ? 27.237 8.195 -19.070 1.00 90.56 455 ILE A O 1
ATOM 3695 N N . TRP A 1 456 ? 26.997 8.986 -16.984 1.00 87.12 456 TRP A N 1
ATOM 3696 C CA . TRP A 1 456 ? 27.842 7.965 -16.375 1.00 87.12 456 TRP A CA 1
ATOM 3697 C C . TRP A 1 456 ? 27.295 6.546 -16.588 1.00 87.12 456 TRP A C 1
ATOM 3699 O O . TRP A 1 456 ? 28.071 5.644 -16.922 1.00 87.12 456 TRP A O 1
ATOM 3709 N N . GLN A 1 457 ? 25.980 6.345 -16.440 1.00 85.69 457 GLN A N 1
ATOM 3710 C CA . GLN A 1 457 ? 25.344 5.035 -16.612 1.00 85.69 457 GLN A CA 1
ATOM 3711 C C . GLN A 1 457 ? 25.492 4.498 -18.038 1.00 85.69 457 GLN A C 1
ATOM 3713 O O . GLN A 1 457 ? 25.880 3.340 -18.197 1.00 85.69 457 GLN A O 1
ATOM 3718 N N . TYR A 1 458 ? 25.282 5.325 -19.068 1.00 91.75 458 TYR A N 1
ATOM 3719 C CA . TYR A 1 458 ? 25.507 4.921 -20.463 1.00 91.75 458 TYR A CA 1
ATOM 3720 C C . TYR A 1 458 ? 26.961 4.517 -20.716 1.00 91.75 458 TYR A C 1
ATOM 3722 O O . TYR A 1 458 ? 27.229 3.453 -21.282 1.00 91.75 458 TYR A O 1
ATOM 3730 N N . GLY A 1 459 ? 27.914 5.311 -20.217 1.00 90.50 459 GLY A N 1
ATOM 3731 C CA . GLY A 1 459 ? 29.333 4.979 -20.316 1.00 90.50 459 GLY A CA 1
ATOM 3732 C C . GLY A 1 459 ? 29.675 3.649 -19.633 1.00 90.50 459 GLY A C 1
ATOM 3733 O O . GLY A 1 459 ? 30.427 2.843 -20.181 1.00 90.50 459 GLY A O 1
ATOM 3734 N N . LYS A 1 460 ? 29.097 3.377 -18.455 1.00 86.25 460 LYS A N 1
ATOM 3735 C CA . LYS A 1 460 ? 29.278 2.102 -17.743 1.00 86.25 460 LYS A CA 1
ATOM 3736 C C . LYS A 1 460 ? 28.608 0.920 -18.424 1.00 86.25 460 LYS A C 1
ATOM 3738 O O . LYS A 1 460 ? 29.198 -0.162 -18.450 1.00 86.25 460 LYS A O 1
ATOM 3743 N N . GLY A 1 461 ? 27.424 1.122 -18.992 1.00 88.69 461 GLY A N 1
ATOM 3744 C CA . GLY A 1 461 ? 26.744 0.117 -19.801 1.00 88.69 461 GLY A CA 1
ATOM 3745 C C . GLY A 1 461 ? 27.605 -0.320 -20.981 1.00 88.69 461 GLY A C 1
ATOM 3746 O O . GLY A 1 461 ? 27.800 -1.519 -21.183 1.00 88.69 461 GLY A O 1
ATOM 3747 N N . LEU A 1 462 ? 28.221 0.636 -21.682 1.00 93.25 462 LEU A N 1
ATOM 3748 C CA . LEU A 1 462 ? 29.130 0.339 -22.786 1.00 93.25 462 LEU A CA 1
ATOM 3749 C C . LEU A 1 462 ? 30.399 -0.408 -22.331 1.00 93.25 462 LEU A C 1
ATOM 3751 O O . LEU A 1 462 ? 30.755 -1.416 -22.939 1.00 93.25 462 LEU A O 1
ATOM 3755 N N . GLU A 1 463 ? 31.057 0.015 -21.240 1.00 91.50 463 GLU A N 1
ATOM 3756 C CA . GLU A 1 463 ? 32.227 -0.703 -20.683 1.00 91.50 463 GLU A CA 1
ATOM 3757 C C . GLU A 1 463 ? 31.903 -2.176 -20.393 1.00 91.50 463 GLU A C 1
ATOM 3759 O O . GLU A 1 463 ? 32.706 -3.073 -20.675 1.00 91.50 463 GLU A O 1
ATOM 3764 N N . LYS A 1 464 ? 30.705 -2.435 -19.860 1.00 88.62 464 LYS A N 1
ATOM 3765 C CA . LYS A 1 464 ? 30.247 -3.787 -19.556 1.00 88.62 464 LYS A CA 1
ATOM 3766 C C . LYS A 1 464 ? 29.959 -4.597 -20.817 1.00 88.62 464 LYS A C 1
ATOM 3768 O O . LYS A 1 464 ? 30.417 -5.737 -20.891 1.00 88.62 464 LYS A O 1
ATOM 3773 N N . LEU A 1 465 ? 29.247 -4.026 -21.789 1.00 91.00 465 LEU A N 1
ATOM 3774 C CA . LEU A 1 465 ? 28.965 -4.678 -23.070 1.00 91.00 465 LEU A CA 1
ATOM 3775 C C . LEU A 1 465 ? 30.270 -5.121 -23.744 1.00 91.00 465 LEU A C 1
ATOM 3777 O O . LEU A 1 465 ? 30.437 -6.298 -24.055 1.00 91.00 465 LEU A O 1
ATOM 3781 N N . LEU A 1 466 ? 31.242 -4.212 -23.868 1.00 91.56 466 LEU A N 1
ATOM 3782 C CA . LEU A 1 466 ? 32.558 -4.503 -24.450 1.00 91.56 466 LEU A CA 1
ATOM 3783 C C . LEU A 1 466 ? 33.306 -5.595 -23.680 1.00 91.56 466 LEU A C 1
ATOM 3785 O O . LEU A 1 466 ? 34.005 -6.425 -24.271 1.00 91.56 466 LEU A O 1
ATOM 3789 N N . HIS A 1 467 ? 33.169 -5.612 -22.353 1.00 89.81 467 HIS A N 1
ATOM 3790 C CA . HIS A 1 467 ? 33.781 -6.643 -21.533 1.00 89.81 467 HIS A CA 1
ATOM 3791 C C . HIS A 1 467 ? 33.199 -8.030 -21.828 1.00 89.81 467 HIS A C 1
ATOM 3793 O O . HIS A 1 467 ? 33.973 -8.967 -22.050 1.00 89.81 467 HIS A O 1
ATOM 3799 N N . GLN A 1 468 ? 31.869 -8.159 -21.840 1.00 86.88 468 GLN A N 1
ATOM 3800 C CA . GLN A 1 468 ? 31.189 -9.435 -22.084 1.00 86.88 468 GLN A CA 1
ATOM 3801 C C . GLN A 1 468 ? 31.431 -9.928 -23.511 1.00 86.88 468 GLN A C 1
ATOM 3803 O O . GLN A 1 468 ? 31.857 -11.067 -23.718 1.00 86.88 468 GLN A O 1
ATOM 3808 N N . GLU A 1 469 ? 31.265 -9.035 -24.483 1.00 87.62 469 GLU A N 1
ATOM 3809 C CA . GLU A 1 469 ? 31.250 -9.406 -25.892 1.00 87.62 469 GLU A CA 1
ATOM 3810 C C . GLU A 1 469 ? 32.631 -9.523 -26.515 1.00 87.62 469 GLU A C 1
ATOM 3812 O O . GLU A 1 469 ? 32.846 -10.368 -27.381 1.00 87.62 469 GLU A O 1
ATOM 3817 N N . ILE A 1 470 ? 33.600 -8.732 -26.057 1.00 89.00 470 ILE A N 1
ATOM 3818 C CA . ILE A 1 470 ? 34.924 -8.696 -26.678 1.00 89.00 470 ILE A CA 1
ATOM 3819 C C . ILE A 1 470 ? 35.980 -9.190 -25.701 1.00 89.00 470 ILE A C 1
ATOM 3821 O O . ILE A 1 470 ? 36.639 -10.202 -25.955 1.00 89.00 470 ILE A O 1
ATOM 3825 N N . THR A 1 471 ? 36.156 -8.513 -24.562 1.00 89.75 471 THR A N 1
ATOM 3826 C CA . THR A 1 471 ? 37.286 -8.790 -23.662 1.00 89.75 471 THR A CA 1
ATOM 3827 C C . THR A 1 471 ? 37.281 -10.231 -23.151 1.00 89.75 471 THR A C 1
ATOM 3829 O O . THR A 1 471 ? 38.333 -10.875 -23.145 1.00 89.75 471 THR A O 1
ATOM 3832 N N . ARG A 1 472 ? 36.121 -10.769 -22.748 1.00 88.12 472 ARG A N 1
ATOM 3833 C CA . ARG A 1 472 ? 35.999 -12.154 -22.264 1.00 88.12 472 ARG A CA 1
ATOM 3834 C C . ARG A 1 472 ? 36.224 -13.179 -23.368 1.00 88.12 472 ARG A C 1
ATOM 3836 O O . ARG A 1 472 ? 36.977 -14.134 -23.149 1.00 88.12 472 ARG A O 1
ATOM 3843 N N . LYS A 1 473 ? 35.624 -12.977 -24.547 1.00 87.62 473 LYS A N 1
ATOM 3844 C CA . LYS A 1 473 ? 35.742 -13.900 -25.691 1.00 87.62 473 LYS A CA 1
ATOM 3845 C C . LYS A 1 473 ? 37.188 -13.966 -26.192 1.00 87.62 473 LYS A C 1
ATOM 3847 O O . LYS A 1 473 ? 37.775 -15.052 -26.249 1.00 87.62 473 LYS A O 1
ATOM 3852 N N . VAL A 1 474 ? 37.811 -12.809 -26.425 1.00 89.06 474 VAL A N 1
ATOM 3853 C CA . VAL A 1 474 ? 39.221 -12.698 -26.836 1.00 89.06 474 VAL A CA 1
ATOM 3854 C C . VAL A 1 474 ? 40.159 -13.206 -25.738 1.00 89.06 474 VAL A C 1
ATOM 3856 O O . VAL A 1 474 ? 41.088 -13.964 -26.011 1.00 89.06 474 VAL A O 1
ATOM 3859 N N . GLY A 1 475 ? 39.895 -12.877 -24.470 1.00 88.69 475 GLY A N 1
ATOM 3860 C CA . GLY A 1 475 ? 40.662 -13.390 -23.333 1.00 88.69 475 GLY A CA 1
ATOM 3861 C C . GLY A 1 475 ? 40.623 -14.918 -23.216 1.00 88.69 475 GLY A C 1
ATOM 3862 O O . GLY A 1 475 ? 41.635 -15.547 -22.904 1.00 88.69 475 GLY A O 1
ATOM 3863 N N . GLY A 1 476 ? 39.478 -15.538 -23.515 1.00 87.62 476 GLY A N 1
ATOM 3864 C CA . GLY A 1 476 ? 39.339 -16.993 -23.602 1.00 87.62 476 GLY A CA 1
ATOM 3865 C C . GLY A 1 476 ? 40.159 -17.608 -24.737 1.00 87.62 476 GLY A C 1
ATOM 3866 O O . GLY A 1 476 ? 40.811 -18.634 -24.541 1.00 87.62 476 GLY A O 1
ATOM 3867 N N . GLN A 1 477 ? 40.179 -16.974 -25.910 1.00 89.38 477 GLN A N 1
ATOM 3868 C CA . GLN A 1 477 ? 41.020 -17.397 -27.036 1.00 89.38 477 GLN A CA 1
ATOM 3869 C C . GLN A 1 477 ? 42.517 -17.255 -26.722 1.00 89.38 477 GLN A C 1
ATOM 3871 O O . GLN A 1 477 ? 43.282 -18.180 -26.991 1.00 89.38 477 GLN A O 1
ATOM 3876 N N . LEU A 1 478 ? 42.926 -16.158 -26.079 1.00 88.94 478 LEU A N 1
ATOM 3877 C CA . LEU A 1 478 ? 44.303 -15.955 -25.624 1.00 88.94 478 LEU A CA 1
ATOM 3878 C C . LEU A 1 478 ? 44.742 -17.045 -24.643 1.00 88.94 478 LEU A C 1
ATOM 3880 O O . LEU A 1 478 ? 45.788 -17.655 -24.842 1.00 88.94 478 LEU A O 1
ATOM 3884 N N . ARG A 1 479 ? 43.941 -17.352 -23.616 1.00 87.81 479 ARG A N 1
ATOM 3885 C CA . ARG A 1 479 ? 44.290 -18.411 -22.651 1.00 87.81 479 ARG A CA 1
ATOM 3886 C C . ARG A 1 479 ? 44.447 -19.776 -23.318 1.00 87.81 479 ARG A C 1
ATOM 3888 O O . ARG A 1 479 ? 45.377 -20.500 -22.973 1.00 87.81 479 ARG A O 1
ATOM 3895 N N . ARG A 1 480 ? 43.590 -20.104 -24.294 1.00 88.06 480 ARG A N 1
ATOM 3896 C CA . ARG A 1 480 ? 43.722 -21.334 -25.095 1.00 88.06 480 ARG A CA 1
ATOM 3897 C C . ARG A 1 480 ? 45.019 -21.350 -25.905 1.00 88.06 480 ARG A C 1
ATOM 3899 O O . ARG A 1 480 ? 45.724 -22.350 -25.878 1.00 88.06 480 ARG A O 1
ATOM 3906 N N . ALA A 1 481 ? 45.369 -20.238 -26.554 1.00 86.38 481 ALA A N 1
ATOM 3907 C CA . ALA A 1 481 ? 46.596 -20.125 -27.347 1.00 86.38 481 ALA A CA 1
ATOM 3908 C C . ALA A 1 481 ? 47.887 -20.288 -26.520 1.00 86.38 481 ALA A C 1
ATOM 3910 O O . ALA A 1 481 ? 48.902 -20.708 -27.064 1.00 86.38 481 ALA A O 1
ATOM 3911 N N . TYR A 1 482 ? 47.848 -19.983 -25.219 1.00 86.25 482 TYR A N 1
ATOM 3912 C CA . TYR A 1 482 ? 48.985 -20.107 -24.296 1.00 86.25 482 TYR A CA 1
ATOM 3913 C C . TYR A 1 482 ? 48.878 -21.303 -23.328 1.00 86.25 482 TYR A C 1
ATOM 3915 O O . TYR A 1 482 ? 49.601 -21.359 -22.335 1.00 86.25 482 TYR A O 1
ATOM 3923 N N . GLY A 1 483 ? 47.972 -22.258 -23.576 1.00 81.88 483 GLY A N 1
ATOM 3924 C CA . GLY A 1 483 ? 47.849 -23.475 -22.760 1.00 81.88 483 GLY A CA 1
ATOM 3925 C C . GLY A 1 483 ? 47.464 -23.229 -21.293 1.00 81.88 483 GLY A C 1
ATOM 3926 O O . GLY A 1 483 ? 47.803 -24.026 -20.426 1.00 81.88 483 GLY A O 1
ATOM 3927 N N . GLY A 1 484 ? 46.803 -22.108 -20.987 1.00 76.25 484 GLY A N 1
ATOM 3928 C CA . GLY A 1 484 ? 46.369 -21.740 -19.632 1.00 76.25 484 GLY A CA 1
ATOM 3929 C C . GLY A 1 484 ? 47.457 -21.164 -18.714 1.00 76.25 484 GLY A C 1
ATOM 3930 O O . GLY A 1 484 ? 47.126 -20.554 -17.697 1.00 76.25 484 GLY A O 1
ATOM 3931 N N . GLY A 1 485 ? 48.738 -21.277 -19.075 1.00 79.75 485 GLY A N 1
ATOM 3932 C CA . GLY A 1 485 ? 49.848 -20.678 -18.332 1.00 79.75 485 GLY A CA 1
ATOM 3933 C C . GLY A 1 485 ? 50.002 -19.189 -18.640 1.00 79.75 485 GLY A C 1
ATOM 3934 O O . GLY A 1 485 ? 49.994 -18.791 -19.802 1.00 79.75 485 GLY A O 1
ATOM 3935 N N . ILE A 1 486 ? 50.160 -18.346 -17.610 1.00 81.81 486 ILE A N 1
ATOM 3936 C CA . ILE A 1 486 ? 50.373 -16.906 -17.817 1.00 81.81 486 ILE A CA 1
ATOM 3937 C C . ILE A 1 486 ? 51.719 -16.652 -18.517 1.00 81.81 486 ILE A C 1
ATOM 3939 O O . ILE A 1 486 ? 52.763 -17.015 -17.966 1.00 81.81 486 ILE A O 1
ATOM 3943 N N . PRO A 1 487 ? 51.738 -16.003 -19.697 1.00 80.69 487 PRO A N 1
ATOM 3944 C CA . PRO A 1 487 ? 52.985 -15.714 -20.389 1.00 80.69 487 PRO A CA 1
ATOM 3945 C C . PRO A 1 487 ? 53.867 -14.782 -19.560 1.00 80.69 487 PRO A C 1
ATOM 3947 O O . PRO A 1 487 ? 53.378 -13.854 -18.907 1.00 80.69 487 PRO A O 1
ATOM 3950 N N . GLN A 1 488 ? 55.186 -14.972 -19.623 1.00 75.12 488 GLN A N 1
ATOM 3951 C CA . GLN A 1 488 ? 56.138 -14.115 -18.908 1.00 75.12 488 GLN A CA 1
ATOM 3952 C C . GLN A 1 488 ? 55.998 -12.636 -19.314 1.00 75.12 488 GLN A C 1
ATOM 3954 O O . GLN A 1 488 ? 56.100 -11.756 -18.460 1.00 75.12 488 GLN A O 1
ATOM 3959 N N . SER A 1 489 ? 55.626 -12.379 -20.575 1.00 71.44 489 SER A N 1
ATOM 3960 C CA . SER A 1 489 ? 55.315 -11.050 -21.120 1.00 71.44 489 SER A CA 1
ATOM 3961 C C . SER A 1 489 ? 54.105 -10.356 -20.473 1.00 71.44 489 SER A C 1
ATOM 3963 O O . SER A 1 489 ? 53.995 -9.134 -20.583 1.00 71.44 489 SER A O 1
ATOM 3965 N N . VAL A 1 490 ? 53.228 -11.104 -19.789 1.00 73.81 490 VAL A N 1
ATOM 3966 C CA . VAL A 1 490 ? 52.069 -10.609 -19.016 1.00 73.81 490 VAL A CA 1
ATOM 3967 C C . VAL A 1 490 ? 52.374 -10.574 -17.505 1.00 73.81 490 VAL A C 1
ATOM 3969 O O . VAL A 1 490 ? 51.819 -9.749 -16.773 1.00 73.81 490 VAL A O 1
ATOM 3972 N N . ARG A 1 491 ? 53.265 -11.456 -17.022 1.00 69.38 491 ARG A N 1
ATOM 3973 C CA . ARG A 1 491 ? 53.597 -11.636 -15.595 1.00 69.38 491 ARG A CA 1
ATOM 3974 C C . ARG A 1 491 ? 54.543 -10.560 -15.042 1.00 69.38 491 ARG A C 1
ATOM 3976 O O . ARG A 1 491 ? 54.297 -10.073 -13.941 1.00 69.38 491 ARG A O 1
ATOM 3983 N N . TYR A 1 492 ? 55.580 -10.172 -15.790 1.00 60.25 492 TYR A N 1
ATOM 3984 C CA . TYR A 1 492 ? 56.621 -9.229 -15.350 1.00 60.25 492 TYR A CA 1
ATOM 3985 C C . TYR A 1 492 ? 56.664 -7.993 -16.256 1.00 60.25 492 TYR A C 1
ATOM 3987 O O . TYR A 1 492 ? 57.249 -8.065 -17.332 1.00 60.25 492 TYR A O 1
ATOM 3995 N N . ARG A 1 493 ? 56.076 -6.861 -15.830 1.00 61.06 493 ARG A N 1
ATOM 3996 C CA . ARG A 1 493 ? 56.295 -5.548 -16.474 1.00 61.06 493 ARG A CA 1
ATOM 3997 C C . ARG A 1 493 ? 56.204 -4.350 -15.501 1.00 61.06 493 ARG A C 1
ATOM 3999 O O . ARG A 1 493 ? 55.483 -4.460 -14.503 1.00 61.06 493 ARG A O 1
ATOM 4006 N N . PRO A 1 494 ? 56.917 -3.229 -15.775 1.00 51.47 494 PRO A N 1
ATOM 4007 C CA . PRO A 1 494 ? 56.859 -1.976 -15.004 1.00 51.47 494 PRO A CA 1
ATOM 4008 C C . PRO A 1 494 ? 55.470 -1.311 -15.039 1.00 51.47 494 PRO A C 1
ATOM 4010 O O . PRO A 1 494 ? 54.632 -1.659 -15.863 1.00 51.47 494 PRO A O 1
ATOM 4013 N N . ARG A 1 495 ? 55.226 -0.327 -14.156 1.00 53.88 495 ARG A N 1
ATOM 4014 C CA . ARG A 1 495 ? 53.905 0.290 -13.861 1.00 53.88 495 ARG A CA 1
ATOM 4015 C C . ARG A 1 495 ? 53.109 0.856 -15.058 1.00 53.88 495 ARG A C 1
ATOM 4017 O O . ARG A 1 495 ? 51.900 1.079 -14.896 1.00 53.88 495 ARG A O 1
ATOM 4024 N N . GLU A 1 496 ? 53.736 1.065 -16.213 1.00 52.22 496 GLU A N 1
ATOM 4025 C CA . GLU A 1 496 ? 53.124 1.680 -17.403 1.00 52.22 496 GLU A CA 1
ATOM 4026 C C . GLU A 1 496 ? 52.909 0.698 -18.565 1.00 52.22 496 GLU A C 1
ATOM 4028 O O . GLU A 1 496 ? 51.927 0.824 -19.291 1.00 52.22 496 GLU A O 1
ATOM 4033 N N . GLU A 1 497 ? 53.710 -0.364 -18.683 1.00 51.59 497 GLU A N 1
ATOM 4034 C CA . GLU A 1 497 ? 53.558 -1.337 -19.765 1.00 51.59 497 GLU A CA 1
ATOM 4035 C C . GLU A 1 497 ? 52.703 -2.529 -19.325 1.00 51.59 497 GLU A C 1
ATOM 4037 O O . GLU A 1 497 ? 53.095 -3.335 -18.482 1.00 51.59 497 GLU A O 1
ATOM 4042 N N . GLY A 1 498 ? 51.532 -2.709 -19.934 1.00 54.97 498 GLY A N 1
ATOM 4043 C CA . GLY A 1 498 ? 50.807 -3.976 -19.828 1.00 54.97 498 GLY A CA 1
ATOM 4044 C C . GLY A 1 498 ? 49.742 -4.098 -18.747 1.00 54.97 498 GLY A C 1
ATOM 4045 O O . GLY A 1 498 ? 49.302 -5.206 -18.425 1.00 54.97 498 GLY A O 1
ATOM 4046 N N . ARG A 1 499 ? 49.246 -2.962 -18.252 1.00 65.56 499 ARG A N 1
ATOM 4047 C CA . ARG A 1 499 ? 48.019 -2.917 -17.445 1.00 65.56 499 ARG A CA 1
ATOM 4048 C C . ARG A 1 499 ? 46.819 -3.503 -18.213 1.00 65.56 499 ARG A C 1
ATOM 4050 O O . ARG A 1 499 ? 46.012 -4.209 -17.617 1.00 65.56 499 ARG A O 1
ATOM 4057 N N . LEU A 1 500 ? 46.768 -3.295 -19.533 1.00 73.38 500 LEU A N 1
ATOM 4058 C CA . LEU A 1 500 ? 45.720 -3.807 -20.428 1.00 73.38 500 LEU A CA 1
ATOM 4059 C C . LEU A 1 500 ? 45.822 -5.317 -20.692 1.00 73.38 500 LEU A C 1
ATOM 4061 O O . LEU A 1 500 ? 44.798 -5.998 -20.722 1.00 73.38 500 LEU A O 1
ATOM 4065 N N . TRP A 1 501 ? 47.037 -5.874 -20.807 1.00 80.69 501 TRP A N 1
ATOM 4066 C CA . TRP A 1 501 ? 47.225 -7.316 -21.040 1.00 80.69 501 TRP A CA 1
ATOM 4067 C C . TRP A 1 501 ? 46.596 -8.154 -19.928 1.00 80.69 501 TRP A C 1
ATOM 4069 O O . TRP A 1 501 ? 45.946 -9.166 -20.190 1.00 80.69 501 TRP A O 1
ATOM 4079 N N . LYS A 1 502 ? 46.756 -7.701 -18.677 1.00 81.12 502 LYS A N 1
ATOM 4080 C CA . LYS A 1 502 ? 46.169 -8.350 -17.501 1.00 81.12 502 LYS A CA 1
ATOM 4081 C C . LYS A 1 502 ? 44.643 -8.327 -17.550 1.00 81.12 502 LYS A C 1
ATOM 4083 O O . LYS A 1 502 ? 44.035 -9.338 -17.216 1.00 81.12 502 LYS A O 1
ATOM 4088 N N . SER A 1 503 ? 44.027 -7.239 -18.011 1.00 85.44 503 SER A N 1
ATOM 4089 C CA . SER A 1 503 ? 42.567 -7.157 -18.142 1.00 85.44 503 SER A CA 1
ATOM 4090 C C . SER A 1 503 ? 42.010 -8.182 -19.137 1.00 85.44 503 SER A C 1
ATOM 4092 O O . SER A 1 503 ? 41.027 -8.853 -18.829 1.00 85.44 503 SER A O 1
ATOM 4094 N N . PHE A 1 504 ? 42.671 -8.395 -20.281 1.00 87.19 504 PHE A N 1
ATOM 4095 C CA . PHE A 1 504 ? 42.293 -9.473 -21.207 1.00 87.19 504 PHE A CA 1
ATOM 4096 C C . PHE A 1 504 ? 42.575 -10.863 -20.624 1.00 87.19 504 PHE A C 1
ATOM 4098 O O . PHE A 1 504 ? 41.729 -11.755 -20.719 1.00 87.19 504 PHE A O 1
ATOM 4105 N N . TRP A 1 505 ? 43.730 -11.057 -19.981 1.00 87.06 505 TRP A N 1
ATOM 4106 C CA . TRP A 1 505 ? 44.124 -12.350 -19.416 1.00 87.06 505 TRP A CA 1
ATOM 4107 C C . TRP A 1 505 ? 43.202 -12.818 -18.282 1.00 87.06 505 TRP A C 1
ATOM 4109 O O . TRP A 1 505 ? 42.774 -13.975 -18.264 1.00 87.06 505 TRP A O 1
ATOM 4119 N N . TYR A 1 506 ? 42.859 -11.927 -17.353 1.00 86.94 506 TYR A N 1
ATOM 4120 C CA . TYR A 1 506 ? 42.048 -12.246 -16.176 1.00 86.94 506 TYR A CA 1
ATOM 4121 C C . TYR A 1 506 ? 40.542 -12.114 -16.403 1.00 86.94 506 TYR A C 1
ATOM 4123 O O . TYR A 1 506 ? 39.782 -12.471 -15.518 1.00 86.94 506 TYR A O 1
ATOM 4131 N N . SER A 1 507 ? 40.094 -11.717 -17.595 1.00 87.12 507 SER A N 1
ATOM 4132 C CA . SER A 1 507 ? 38.677 -11.509 -17.953 1.00 87.12 507 SER A CA 1
ATOM 4133 C C . SER A 1 507 ? 37.698 -12.654 -17.632 1.00 87.12 507 SER A C 1
ATOM 4135 O O . SER A 1 507 ? 36.500 -12.422 -17.573 1.00 87.12 507 SER A O 1
ATOM 4137 N N . HIS A 1 508 ? 38.157 -13.894 -17.427 1.00 82.44 508 HIS A N 1
ATOM 4138 C CA . HIS A 1 508 ? 37.275 -14.987 -16.982 1.00 82.44 508 HIS A CA 1
ATOM 4139 C C . HIS A 1 508 ? 36.850 -14.882 -15.521 1.00 82.44 508 HIS A C 1
ATOM 4141 O O . HIS A 1 508 ? 35.855 -15.493 -15.143 1.00 82.44 508 HIS A O 1
ATOM 4147 N N . GLN A 1 509 ? 37.639 -14.201 -14.694 1.00 83.00 509 GLN A N 1
ATOM 4148 C CA . GLN A 1 509 ? 37.395 -14.120 -13.265 1.00 83.00 509 GLN A CA 1
ATOM 4149 C C . GLN A 1 509 ? 36.239 -13.164 -13.007 1.00 83.00 509 GLN A C 1
ATOM 4151 O O . GLN A 1 509 ? 36.197 -12.066 -13.555 1.00 83.00 509 GLN A O 1
ATOM 4156 N N . VAL A 1 510 ? 35.334 -13.558 -12.115 1.00 72.38 510 VAL A N 1
ATOM 4157 C CA . VAL A 1 510 ? 34.181 -12.734 -11.723 1.00 72.38 510 VAL A CA 1
ATOM 4158 C C . VAL A 1 510 ? 34.627 -11.388 -11.127 1.00 72.38 510 VAL A C 1
ATOM 4160 O O . VAL A 1 510 ? 33.966 -10.374 -11.320 1.00 72.38 510 VAL A O 1
ATOM 4163 N N . SER A 1 511 ? 35.789 -11.352 -10.465 1.00 72.25 511 SER A N 1
ATOM 4164 C CA . SER A 1 511 ? 36.392 -10.152 -9.868 1.00 72.25 511 SER A CA 1
ATOM 4165 C C . SER A 1 511 ? 37.287 -9.345 -10.821 1.00 72.25 511 SER A C 1
ATOM 4167 O O . SER A 1 511 ? 37.946 -8.394 -10.390 1.00 72.25 511 SER A O 1
ATOM 4169 N N . ALA A 1 512 ? 37.360 -9.707 -12.106 1.00 76.44 512 ALA A N 1
ATOM 4170 C CA . ALA A 1 512 ? 38.250 -9.043 -13.049 1.00 76.44 512 ALA A CA 1
ATOM 4171 C C . ALA A 1 512 ? 37.853 -7.578 -13.268 1.00 76.44 512 ALA A C 1
ATOM 4173 O O . ALA A 1 512 ? 36.702 -7.248 -13.560 1.00 76.44 512 ALA A O 1
ATOM 4174 N N . LYS A 1 513 ? 38.842 -6.681 -13.186 1.00 76.88 513 LYS A N 1
ATOM 4175 C CA . LYS A 1 513 ? 38.633 -5.265 -13.484 1.00 76.88 513 LYS A CA 1
ATOM 4176 C C . LYS A 1 513 ? 38.363 -5.082 -14.980 1.00 76.88 513 LYS A C 1
ATOM 4178 O O . LYS A 1 513 ? 39.192 -5.452 -15.813 1.00 76.88 513 LYS A O 1
ATOM 4183 N N . GLN A 1 514 ? 37.217 -4.485 -15.295 1.00 84.44 514 GLN A N 1
ATOM 4184 C CA . GLN A 1 514 ? 36.819 -4.151 -16.662 1.00 84.44 514 GLN A CA 1
ATOM 4185 C C . GLN A 1 514 ? 37.764 -3.108 -17.269 1.00 84.44 514 GLN A C 1
ATOM 4187 O O . GLN A 1 514 ? 38.350 -2.288 -16.556 1.00 84.44 514 GLN A O 1
ATOM 4192 N N . ILE A 1 515 ? 37.917 -3.170 -18.591 1.00 88.25 515 ILE A N 1
ATOM 4193 C CA . ILE A 1 515 ? 38.655 -2.170 -19.365 1.00 88.25 515 ILE A CA 1
ATOM 4194 C C . ILE A 1 515 ? 37.764 -0.933 -19.472 1.00 88.25 515 ILE A C 1
ATOM 4196 O O . ILE A 1 515 ? 36.608 -1.047 -19.873 1.00 88.25 515 ILE A O 1
ATOM 4200 N N . THR A 1 516 ? 38.282 0.231 -19.082 1.00 89.06 516 THR A N 1
ATOM 4201 C CA . THR A 1 516 ? 37.521 1.487 -19.153 1.00 89.06 516 THR A CA 1
ATOM 4202 C C . THR A 1 516 ? 37.426 2.011 -20.587 1.00 89.06 516 THR A C 1
ATOM 4204 O O . THR A 1 516 ? 38.237 1.640 -21.434 1.00 89.06 516 THR A O 1
ATOM 4207 N N . LEU A 1 517 ? 36.493 2.922 -20.876 1.00 90.25 517 LEU A N 1
ATOM 4208 C CA . LEU A 1 517 ? 36.374 3.511 -22.222 1.00 90.25 517 LEU A CA 1
ATOM 4209 C C . LEU A 1 517 ? 37.666 4.201 -22.684 1.00 90.25 517 LEU A C 1
ATOM 4211 O O . LEU A 1 517 ? 38.126 3.961 -23.793 1.00 90.25 517 LEU A O 1
ATOM 4215 N N . GLY A 1 518 ? 38.323 4.964 -21.806 1.00 86.56 518 GLY A N 1
ATOM 4216 C CA . GLY A 1 518 ? 39.594 5.620 -22.138 1.00 86.56 518 GLY A CA 1
ATOM 4217 C C . GLY A 1 518 ? 40.742 4.629 -22.362 1.00 86.56 518 GLY A C 1
ATOM 4218 O O . GLY A 1 518 ? 41.672 4.898 -23.116 1.00 86.56 518 GLY A O 1
ATOM 4219 N N . GLN A 1 519 ? 40.674 3.450 -21.737 1.00 87.75 519 GLN A N 1
ATOM 4220 C CA . GLN A 1 519 ? 41.597 2.352 -22.012 1.00 87.75 519 GLN A CA 1
ATOM 4221 C C . GLN A 1 519 ? 41.304 1.672 -23.354 1.00 87.75 519 GLN A C 1
ATOM 4223 O O . GLN A 1 519 ? 42.240 1.280 -24.043 1.00 87.75 519 GLN A O 1
ATOM 4228 N N . TRP A 1 520 ? 40.029 1.551 -23.731 1.00 89.12 520 TRP A N 1
ATOM 4229 C CA . TRP A 1 520 ? 39.615 1.085 -25.053 1.00 89.12 520 TRP A CA 1
ATOM 4230 C C . TRP A 1 520 ? 40.048 2.047 -26.161 1.00 89.12 520 TRP A C 1
ATOM 4232 O O . TRP A 1 520 ? 40.622 1.598 -27.146 1.00 89.12 520 TRP A O 1
ATOM 4242 N N . ALA A 1 521 ? 39.869 3.355 -25.968 1.00 88.12 521 ALA A N 1
ATOM 4243 C CA . ALA A 1 521 ? 40.252 4.380 -26.938 1.00 88.12 521 ALA A CA 1
ATOM 4244 C C . ALA A 1 521 ? 41.756 4.356 -27.271 1.00 88.12 521 ALA A C 1
ATOM 4246 O O . ALA A 1 521 ? 42.151 4.528 -28.418 1.00 88.12 521 ALA A O 1
ATOM 4247 N N . ARG A 1 522 ? 42.606 4.078 -26.274 1.00 85.81 522 ARG A N 1
ATOM 4248 C CA . ARG A 1 522 ? 44.074 4.026 -26.430 1.00 85.81 522 ARG A CA 1
ATOM 4249 C C . ARG A 1 522 ? 44.604 2.646 -26.811 1.00 85.81 522 ARG A C 1
ATOM 4251 O O . ARG A 1 522 ? 45.813 2.480 -26.975 1.00 85.81 522 ARG A O 1
ATOM 4258 N N . LEU A 1 523 ? 43.732 1.641 -26.920 1.00 84.56 523 LEU A N 1
ATOM 4259 C CA . LEU A 1 523 ? 44.152 0.254 -27.093 1.00 84.56 523 LEU A CA 1
ATOM 4260 C C . LEU A 1 523 ? 44.952 0.070 -28.388 1.00 84.56 523 LEU A C 1
ATOM 4262 O O . LEU A 1 523 ? 45.960 -0.627 -28.358 1.00 84.56 523 LEU A O 1
ATOM 4266 N N . SER A 1 524 ? 44.561 0.711 -29.492 1.00 79.44 524 SER A N 1
ATOM 4267 C CA . SER A 1 524 ? 45.292 0.624 -30.767 1.00 79.44 524 SER A CA 1
ATOM 4268 C C . SER A 1 524 ? 46.738 1.118 -30.632 1.00 79.44 524 SER A C 1
ATOM 4270 O O . SER A 1 524 ? 47.681 0.380 -30.932 1.00 79.44 524 SER A O 1
ATOM 4272 N N . ASP A 1 525 ? 46.926 2.314 -30.070 1.00 78.94 525 ASP A N 1
ATOM 4273 C CA . ASP A 1 525 ? 48.251 2.900 -29.846 1.00 78.94 525 ASP A CA 1
ATOM 4274 C C . ASP A 1 525 ? 49.096 2.038 -28.906 1.00 78.94 525 ASP A C 1
ATOM 4276 O O . ASP A 1 525 ? 50.277 1.790 -29.155 1.00 78.94 525 ASP A O 1
ATOM 4280 N N . ASP A 1 526 ? 48.487 1.525 -27.836 1.00 78.06 526 ASP A N 1
ATOM 4281 C CA . ASP A 1 526 ? 49.164 0.659 -26.873 1.00 78.06 526 ASP A CA 1
ATOM 4282 C C . ASP A 1 526 ? 49.546 -0.701 -27.477 1.00 78.06 526 ASP A C 1
ATOM 4284 O O . ASP A 1 526 ? 50.585 -1.265 -27.128 1.00 78.06 526 ASP A O 1
ATOM 4288 N N . LEU A 1 527 ? 48.759 -1.220 -28.423 1.00 76.75 527 LEU A N 1
ATOM 4289 C CA . LEU A 1 527 ? 49.102 -2.414 -29.193 1.00 76.75 527 LEU A CA 1
ATOM 4290 C C . LEU A 1 527 ? 50.254 -2.148 -30.174 1.00 76.75 527 LEU A C 1
ATOM 4292 O O . LEU A 1 527 ? 51.047 -3.060 -30.414 1.00 76.75 527 LEU A O 1
ATOM 4296 N N . ILE A 1 528 ? 50.370 -0.943 -30.743 1.00 77.69 528 ILE A N 1
ATOM 4297 C CA . ILE A 1 528 ? 51.430 -0.568 -31.699 1.00 77.69 528 ILE A CA 1
ATOM 4298 C C . ILE A 1 528 ? 52.767 -0.313 -30.999 1.00 77.69 528 ILE A C 1
ATOM 4300 O O . ILE A 1 528 ? 53.797 -0.739 -31.518 1.00 77.69 528 ILE A O 1
ATOM 4304 N N . LYS A 1 529 ? 52.763 0.284 -29.799 1.00 78.19 529 LYS A N 1
ATOM 4305 C CA . LYS A 1 529 ? 53.974 0.553 -28.990 1.00 78.19 529 LYS A CA 1
ATOM 4306 C C . LYS A 1 529 ? 54.834 -0.685 -28.709 1.00 78.19 529 LYS A C 1
ATOM 4308 O O . LYS A 1 529 ? 56.021 -0.551 -28.426 1.00 78.19 529 LYS A O 1
ATOM 4313 N N . TYR A 1 530 ? 54.262 -1.889 -28.801 1.00 76.56 530 TYR A N 1
ATOM 4314 C CA . TYR A 1 530 ? 54.948 -3.156 -28.527 1.00 76.56 530 TYR A CA 1
ATOM 4315 C C . TYR A 1 530 ? 54.907 -4.117 -29.722 1.00 76.56 530 TYR A C 1
ATOM 4317 O O . TYR A 1 530 ? 54.291 -5.184 -29.622 1.00 76.56 530 TYR A O 1
ATOM 4325 N N . PRO A 1 531 ? 55.564 -3.784 -30.850 1.00 73.75 531 PRO A N 1
ATOM 4326 C CA . PRO A 1 531 ? 55.456 -4.558 -32.083 1.00 73.75 531 PRO A CA 1
ATOM 4327 C C . PRO A 1 531 ? 55.989 -5.985 -31.940 1.00 73.75 531 PRO A C 1
ATOM 4329 O O . PRO A 1 531 ? 55.357 -6.897 -32.466 1.00 73.75 531 PRO A O 1
ATOM 4332 N N . GLU A 1 532 ? 57.047 -6.168 -31.149 1.00 80.38 532 GLU A N 1
ATOM 4333 C CA . GLU A 1 532 ? 57.746 -7.444 -30.941 1.00 80.38 532 GLU A CA 1
ATOM 4334 C C . GLU A 1 532 ? 57.192 -8.297 -29.784 1.00 80.38 532 GLU A C 1
ATOM 4336 O O . GLU A 1 532 ? 57.684 -9.394 -29.524 1.00 80.38 532 GLU A O 1
ATOM 4341 N N . ASN A 1 533 ? 56.188 -7.829 -29.027 1.00 80.25 533 ASN A N 1
ATOM 4342 C CA . ASN A 1 533 ? 55.661 -8.615 -27.906 1.00 80.25 533 ASN A CA 1
ATOM 4343 C C . ASN A 1 533 ? 54.755 -9.750 -28.429 1.00 80.25 533 ASN A C 1
ATOM 4345 O O . ASN A 1 533 ? 53.709 -9.454 -29.010 1.00 80.25 533 ASN A O 1
ATOM 4349 N N . PRO A 1 534 ? 55.046 -11.037 -28.138 1.00 82.12 534 PRO A N 1
ATOM 4350 C CA . PRO A 1 534 ? 54.239 -12.158 -28.628 1.00 82.12 534 PRO A CA 1
ATOM 4351 C C . PRO A 1 534 ? 52.759 -12.090 -28.221 1.00 82.12 534 PRO A C 1
ATOM 4353 O O . PRO A 1 534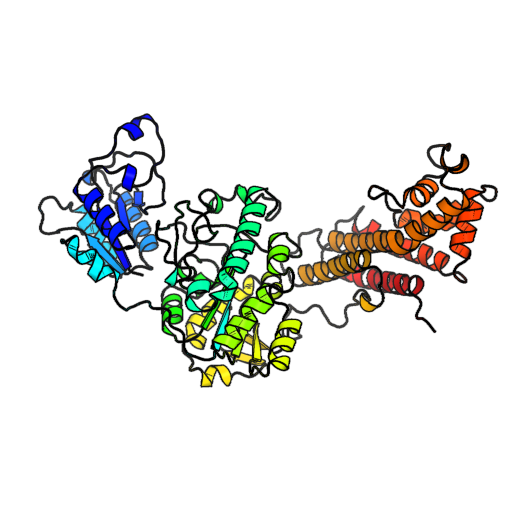 ? 51.880 -12.444 -29.004 1.00 82.12 534 PRO A O 1
ATOM 4356 N N . PHE A 1 535 ? 52.472 -11.597 -27.012 1.00 84.75 535 PHE A N 1
ATOM 4357 C CA . PHE A 1 535 ? 51.107 -11.411 -26.516 1.00 84.75 535 PHE A CA 1
ATOM 4358 C C . PHE A 1 535 ? 50.402 -10.249 -27.223 1.00 84.75 535 PHE A C 1
ATOM 4360 O O . PHE A 1 535 ? 49.222 -10.358 -27.542 1.00 84.75 535 PHE A O 1
ATOM 4367 N N . ALA A 1 536 ? 51.131 -9.168 -27.523 1.00 82.12 536 ALA A N 1
ATOM 4368 C CA . ALA A 1 536 ? 50.621 -8.038 -28.300 1.00 82.12 536 ALA A CA 1
ATOM 4369 C C . ALA A 1 536 ? 50.294 -8.441 -29.736 1.00 82.12 536 ALA A C 1
ATOM 4371 O O . ALA A 1 536 ? 49.208 -8.146 -30.225 1.00 82.12 536 ALA A O 1
ATOM 4372 N N . ILE A 1 537 ? 51.202 -9.174 -30.383 1.00 84.75 537 ILE A N 1
ATOM 4373 C CA . ILE A 1 537 ? 51.007 -9.735 -31.721 1.00 84.75 537 ILE A CA 1
ATOM 4374 C C . ILE A 1 537 ? 49.765 -10.624 -31.732 1.00 84.75 537 ILE A C 1
ATOM 4376 O O . ILE A 1 537 ? 48.906 -10.457 -32.595 1.00 84.75 537 ILE A O 1
ATOM 4380 N N . LYS A 1 538 ? 49.626 -11.526 -30.750 1.00 87.00 538 LYS A N 1
ATOM 4381 C CA . LYS A 1 538 ? 48.474 -12.428 -30.688 1.00 87.00 538 LYS A CA 1
ATOM 4382 C C . LYS A 1 538 ? 47.167 -11.697 -30.390 1.00 87.00 538 LYS A C 1
ATOM 4384 O O . LYS A 1 538 ? 46.163 -12.012 -31.018 1.00 87.00 538 LYS A O 1
ATOM 4389 N N . LEU A 1 539 ? 47.164 -10.721 -29.480 1.00 87.00 539 LEU A N 1
ATOM 4390 C CA . LEU A 1 539 ? 45.978 -9.909 -29.200 1.00 87.00 539 LEU A CA 1
ATOM 4391 C C . LEU A 1 539 ? 45.569 -9.086 -30.431 1.00 87.00 539 LEU A C 1
ATOM 4393 O O . LEU A 1 539 ? 44.396 -9.110 -30.790 1.00 87.00 539 LEU A O 1
ATOM 4397 N N . ARG A 1 540 ? 46.520 -8.454 -31.137 1.00 84.88 540 ARG A N 1
ATOM 4398 C CA . ARG A 1 540 ? 46.258 -7.790 -32.427 1.00 84.88 540 ARG A CA 1
ATOM 4399 C C . ARG A 1 540 ? 45.683 -8.758 -33.453 1.00 84.88 540 ARG A C 1
ATOM 4401 O O . ARG A 1 540 ? 44.718 -8.422 -34.123 1.00 84.88 540 ARG A O 1
ATOM 4408 N N . GLN A 1 541 ? 46.244 -9.962 -33.553 1.00 84.81 541 GLN A N 1
ATOM 4409 C CA . GLN A 1 541 ? 45.752 -10.981 -34.473 1.00 84.81 541 GLN A CA 1
ATOM 4410 C C . GLN A 1 541 ? 44.309 -11.378 -34.142 1.00 84.81 541 GLN A C 1
ATOM 4412 O O . GLN A 1 541 ? 43.490 -11.420 -35.045 1.00 84.81 541 GLN A O 1
ATOM 4417 N N . LEU A 1 542 ? 43.979 -11.640 -32.875 1.00 85.62 542 LEU A N 1
ATOM 4418 C CA . LEU A 1 542 ? 42.630 -12.057 -32.473 1.00 85.62 542 LEU A CA 1
ATOM 4419 C C . LEU A 1 542 ? 41.600 -10.935 -32.624 1.00 85.62 542 LEU A C 1
ATOM 4421 O O . LEU A 1 542 ? 40.486 -11.195 -33.066 1.00 85.62 542 LEU A O 1
ATOM 4425 N N . LEU A 1 543 ? 41.982 -9.692 -32.324 1.00 82.25 543 LEU A N 1
ATOM 4426 C CA . LEU A 1 543 ? 41.154 -8.523 -32.621 1.00 82.25 543 LEU A CA 1
ATOM 4427 C C . LEU A 1 543 ? 41.039 -8.290 -34.140 1.00 82.25 543 LEU A C 1
ATOM 4429 O O . LEU A 1 543 ? 40.022 -7.807 -34.608 1.00 82.25 543 LEU A O 1
ATOM 4433 N N . GLY A 1 544 ? 42.039 -8.670 -34.939 1.00 72.62 544 GLY A N 1
ATOM 4434 C CA . GLY A 1 544 ? 42.011 -8.548 -36.401 1.00 72.62 544 GLY A CA 1
ATOM 4435 C C . GLY A 1 544 ? 41.322 -9.704 -37.141 1.00 72.62 544 GLY A C 1
ATOM 4436 O O . GLY A 1 544 ? 40.891 -9.527 -38.275 1.00 72.62 544 GLY A O 1
ATOM 4437 N N . GLN A 1 545 ? 41.194 -10.883 -36.523 1.00 62.94 545 GLN A N 1
ATOM 4438 C CA . GLN A 1 545 ? 40.719 -12.125 -37.157 1.00 62.94 545 GLN A CA 1
ATOM 4439 C C . GLN A 1 545 ? 39.196 -12.195 -37.377 1.00 62.94 545 GLN A C 1
ATOM 4441 O O . GLN A 1 545 ? 38.718 -13.192 -37.910 1.00 62.94 545 GLN A O 1
ATOM 4446 N N . GLY A 1 546 ? 38.440 -11.159 -36.996 1.00 52.12 546 GLY A N 1
ATOM 4447 C CA . GLY A 1 546 ? 36.974 -11.148 -37.064 1.00 52.12 546 GLY A CA 1
ATOM 4448 C C . GLY A 1 546 ? 36.343 -10.299 -38.169 1.00 52.12 546 GLY A C 1
ATOM 4449 O O . GLY A 1 546 ? 35.228 -10.613 -38.566 1.00 52.12 546 GLY A O 1
ATOM 4450 N N . SER A 1 547 ? 36.999 -9.240 -38.666 1.00 47.22 547 SER A N 1
ATOM 4451 C CA . SER A 1 547 ? 36.477 -8.384 -39.754 1.00 47.22 547 SER A CA 1
ATOM 4452 C C . SER A 1 547 ? 37.335 -7.132 -39.956 1.00 47.22 547 SER A C 1
ATOM 4454 O O . SER A 1 547 ? 37.737 -6.490 -38.988 1.00 47.22 547 SER A O 1
ATOM 4456 N N . SER A 1 548 ? 37.542 -6.769 -41.220 1.00 55.19 548 SER A N 1
ATOM 4457 C CA . SER A 1 548 ? 37.956 -5.456 -41.737 1.00 55.19 548 SER A CA 1
ATOM 4458 C C . SER A 1 548 ? 37.616 -4.270 -40.816 1.00 55.19 548 SER A C 1
ATOM 4460 O O . SER A 1 548 ? 36.465 -3.851 -40.759 1.00 55.19 548 SER A O 1
ATOM 4462 N N . GLY A 1 549 ? 38.595 -3.728 -40.084 1.00 62.75 549 GLY A N 1
ATOM 4463 C CA . GLY A 1 549 ? 38.505 -2.421 -39.409 1.00 62.75 549 GLY A CA 1
ATOM 4464 C C . GLY A 1 549 ? 37.524 -2.267 -38.232 1.00 62.75 549 GLY A C 1
ATOM 4465 O O . GLY A 1 549 ? 37.665 -1.307 -37.482 1.00 62.75 549 GLY A O 1
ATOM 4466 N N . ARG A 1 550 ? 36.588 -3.200 -37.995 1.00 78.19 550 ARG A N 1
ATOM 4467 C CA . ARG A 1 550 ? 35.473 -3.004 -37.039 1.00 78.19 550 ARG A CA 1
ATOM 4468 C C . ARG A 1 550 ? 35.916 -2.663 -35.618 1.00 78.19 550 ARG A C 1
ATOM 4470 O O . ARG A 1 550 ? 35.361 -1.769 -34.997 1.00 78.19 550 ARG A O 1
ATOM 4477 N N . TYR A 1 551 ? 36.937 -3.340 -35.092 1.00 79.56 551 TYR A N 1
ATOM 4478 C CA . TYR A 1 551 ? 37.412 -3.062 -33.733 1.00 79.56 551 TYR A CA 1
ATOM 4479 C C . TYR A 1 551 ? 38.157 -1.732 -33.612 1.00 79.56 551 TYR A C 1
ATOM 4481 O O . TYR A 1 551 ? 38.163 -1.162 -32.528 1.00 79.56 551 TYR A O 1
ATOM 4489 N N . ILE A 1 552 ? 38.765 -1.234 -34.694 1.00 81.12 552 ILE A N 1
ATOM 4490 C CA . ILE A 1 552 ? 39.356 0.112 -34.715 1.00 81.12 552 ILE A CA 1
ATOM 4491 C C . ILE A 1 552 ? 38.230 1.137 -34.582 1.00 81.12 552 ILE A C 1
ATOM 4493 O O . ILE A 1 552 ? 38.294 2.003 -33.717 1.00 81.12 552 ILE A O 1
ATOM 4497 N N . GLU A 1 553 ? 37.145 0.950 -35.331 1.00 85.94 553 GLU A N 1
ATOM 4498 C CA . GLU A 1 553 ? 35.972 1.819 -35.245 1.00 85.94 553 GLU A CA 1
ATOM 4499 C C . GLU A 1 553 ? 35.291 1.748 -33.861 1.00 85.94 553 GLU A C 1
ATOM 4501 O O . GLU A 1 553 ? 34.883 2.771 -33.314 1.00 85.94 553 GLU A O 1
ATOM 4506 N N . VAL A 1 554 ? 35.241 0.569 -33.223 1.00 89.25 554 VAL A N 1
ATOM 4507 C CA . VAL A 1 554 ? 34.794 0.442 -31.820 1.00 89.25 554 VAL A CA 1
ATOM 4508 C C . VAL A 1 554 ? 35.684 1.261 -30.877 1.00 89.25 554 VAL A C 1
ATOM 4510 O O . VAL A 1 554 ? 35.163 1.938 -29.992 1.00 89.25 554 VAL A O 1
ATOM 4513 N N . MET A 1 555 ? 37.011 1.223 -31.044 1.00 88.69 555 MET A N 1
ATOM 4514 C CA . MET A 1 555 ? 37.943 1.996 -30.208 1.00 88.69 555 MET A CA 1
ATOM 4515 C C . MET A 1 555 ? 37.749 3.507 -30.391 1.00 88.69 555 MET A C 1
ATOM 4517 O O . MET A 1 555 ? 37.713 4.232 -29.397 1.00 88.69 555 MET A O 1
ATOM 4521 N N . GLU A 1 556 ? 37.558 3.975 -31.625 1.00 89.06 556 GLU A N 1
ATOM 4522 C CA . GLU A 1 556 ? 37.264 5.382 -31.927 1.00 89.06 556 GLU A CA 1
ATOM 4523 C C . GLU A 1 556 ? 35.958 5.836 -31.260 1.00 89.06 556 GLU A C 1
ATOM 4525 O O . GLU A 1 556 ? 35.942 6.839 -30.542 1.00 89.06 556 GLU A O 1
ATOM 4530 N N . LYS A 1 557 ? 34.878 5.052 -31.393 1.00 93.56 557 LYS A N 1
ATOM 4531 C CA . LYS A 1 557 ? 33.595 5.345 -30.734 1.00 93.56 557 LYS A CA 1
ATOM 4532 C C . LYS A 1 557 ? 33.703 5.314 -29.206 1.00 93.56 557 LYS A C 1
ATOM 4534 O O . LYS A 1 557 ? 33.078 6.135 -28.539 1.00 93.56 557 LYS A O 1
ATOM 4539 N N . CYS A 1 558 ? 34.535 4.438 -28.632 1.00 92.56 558 CYS A N 1
ATOM 4540 C CA . CYS A 1 558 ? 34.825 4.460 -27.194 1.00 92.56 558 CYS A CA 1
ATOM 4541 C C . CYS A 1 558 ? 35.484 5.773 -26.757 1.00 92.56 558 CYS A C 1
ATOM 4543 O O . CYS A 1 558 ? 35.186 6.245 -25.663 1.00 92.56 558 CYS A O 1
ATOM 4545 N N . GLY A 1 559 ? 36.351 6.357 -27.592 1.00 90.75 559 GLY A N 1
ATOM 4546 C CA . GLY A 1 559 ? 36.947 7.673 -27.353 1.00 90.75 559 GLY A CA 1
ATOM 4547 C C . GLY A 1 559 ? 35.897 8.781 -27.300 1.00 90.75 559 GLY A C 1
ATOM 4548 O O . GLY A 1 559 ? 35.866 9.536 -26.335 1.00 90.75 559 GLY A O 1
ATOM 4549 N N . LEU A 1 560 ? 34.973 8.802 -28.266 1.00 92.31 560 LEU A N 1
ATOM 4550 C CA . LEU A 1 560 ? 33.877 9.780 -28.309 1.00 92.31 560 LEU A CA 1
ATOM 4551 C C . LEU A 1 560 ? 32.974 9.697 -27.067 1.00 92.31 560 LEU A C 1
ATOM 4553 O O . LEU A 1 560 ? 32.654 10.709 -26.447 1.00 92.31 560 LEU A O 1
ATOM 4557 N N . VAL A 1 561 ? 32.587 8.482 -26.666 1.00 92.75 561 VAL A N 1
ATOM 4558 C CA . VAL A 1 561 ? 31.769 8.271 -25.459 1.00 92.75 561 VAL A CA 1
ATOM 4559 C C . VAL A 1 561 ? 32.553 8.641 -24.194 1.00 92.75 561 VAL A C 1
ATOM 4561 O O . VAL A 1 561 ? 31.976 9.172 -23.246 1.00 92.75 561 VAL A O 1
ATOM 4564 N N . GLU A 1 562 ? 33.860 8.370 -24.152 1.00 92.12 562 GLU A N 1
ATOM 4565 C CA . GLU A 1 562 ? 34.705 8.725 -23.012 1.00 92.12 562 GLU A CA 1
ATOM 4566 C C . GLU A 1 562 ? 34.858 10.234 -22.832 1.00 92.12 562 GLU A C 1
ATOM 4568 O O . GLU A 1 562 ? 34.774 10.699 -21.697 1.00 92.12 562 GLU A O 1
ATOM 4573 N N . GLU A 1 563 ? 35.037 10.982 -23.918 1.00 90.00 563 GLU A N 1
ATOM 4574 C CA . GLU A 1 563 ? 35.155 12.439 -23.899 1.00 90.00 563 GLU A CA 1
ATOM 4575 C C . GLU A 1 563 ? 33.890 13.079 -23.314 1.00 90.00 563 GLU A C 1
ATOM 4577 O O . GLU A 1 563 ? 33.967 13.777 -22.298 1.00 90.00 563 GLU A O 1
ATOM 4582 N N . ILE A 1 564 ? 32.720 12.720 -23.861 1.00 87.38 564 ILE A N 1
ATOM 4583 C CA . ILE A 1 564 ? 31.408 13.179 -23.375 1.00 87.38 564 ILE A CA 1
ATOM 4584 C C . ILE A 1 564 ? 31.226 12.808 -21.897 1.00 87.38 564 ILE A C 1
ATOM 4586 O O . ILE A 1 564 ? 30.847 13.638 -21.067 1.00 87.38 564 ILE A O 1
ATOM 4590 N N . ARG A 1 565 ? 31.536 11.557 -21.528 1.00 87.00 565 ARG A N 1
ATOM 4591 C CA . ARG A 1 565 ? 31.383 11.084 -20.146 1.00 87.00 565 ARG A CA 1
ATOM 4592 C C . ARG A 1 565 ? 32.310 11.813 -19.183 1.00 87.00 565 ARG A C 1
ATOM 4594 O O . ARG A 1 565 ? 31.898 12.151 -18.078 1.00 87.00 565 ARG A O 1
ATOM 4601 N N . ASN A 1 566 ? 33.572 12.003 -19.544 1.00 84.25 566 ASN A N 1
ATOM 4602 C CA . ASN A 1 566 ? 34.540 12.633 -18.661 1.00 84.25 566 ASN A CA 1
ATOM 4603 C C . ASN A 1 566 ? 34.229 14.115 -18.462 1.00 84.25 566 ASN A C 1
ATOM 4605 O O . ASN A 1 566 ? 34.356 14.586 -17.332 1.00 84.25 566 ASN A O 1
ATOM 4609 N N . GLU A 1 567 ? 33.779 14.825 -19.501 1.00 80.62 567 GLU A N 1
ATOM 4610 C CA . GLU A 1 567 ? 33.334 16.212 -19.353 1.00 80.62 567 GLU A CA 1
ATOM 4611 C C . GLU A 1 567 ? 32.112 16.322 -18.426 1.00 80.62 567 GLU A C 1
ATOM 4613 O O . GLU A 1 567 ? 32.070 17.210 -17.574 1.00 80.62 567 GLU A O 1
ATOM 4618 N N . ALA A 1 568 ? 31.172 15.378 -18.521 1.00 75.19 568 ALA A N 1
ATOM 4619 C CA . ALA A 1 568 ? 29.962 15.352 -17.700 1.00 75.19 568 ALA A CA 1
ATOM 4620 C C . ALA A 1 568 ? 30.172 14.892 -16.241 1.00 75.19 568 ALA A C 1
ATOM 4622 O O . ALA A 1 568 ? 29.264 15.054 -15.426 1.00 75.19 568 ALA A O 1
ATOM 4623 N N . VAL A 1 569 ? 31.309 14.263 -15.903 1.00 67.19 569 VAL A N 1
ATOM 4624 C CA . VAL A 1 569 ? 31.495 13.564 -14.608 1.00 67.19 569 VAL A CA 1
ATOM 4625 C C . VAL A 1 569 ? 32.710 14.041 -13.804 1.00 67.19 569 VAL A C 1
ATOM 4627 O O . VAL A 1 569 ? 32.696 13.937 -12.579 1.00 67.19 569 VAL A O 1
ATOM 4630 N N . HIS A 1 570 ? 33.776 14.547 -14.433 1.00 58.81 570 HIS A N 1
ATOM 4631 C CA . HIS A 1 570 ? 35.046 14.800 -13.735 1.00 58.81 570 HIS A CA 1
ATOM 4632 C C . HIS A 1 570 ? 35.398 16.281 -13.470 1.00 58.81 570 HIS A C 1
ATOM 4634 O O . HIS A 1 570 ? 36.108 16.521 -12.492 1.00 58.81 570 HIS A O 1
ATOM 4640 N N . PRO A 1 571 ? 34.905 17.273 -14.241 1.00 57.12 571 PRO A N 1
ATOM 4641 C CA . PRO A 1 571 ? 35.065 18.692 -13.892 1.00 57.12 571 PRO A CA 1
ATOM 4642 C C . PRO A 1 571 ? 33.758 19.478 -13.665 1.00 57.12 571 PRO A C 1
ATOM 4644 O O . PRO A 1 571 ? 33.801 20.517 -13.010 1.00 57.12 571 PRO A O 1
ATOM 4647 N N . LYS A 1 572 ? 32.612 19.030 -14.196 1.00 64.88 572 LYS A N 1
ATOM 4648 C CA . LYS A 1 572 ? 31.332 19.757 -14.145 1.00 64.88 572 LYS A CA 1
ATOM 4649 C C . LYS A 1 572 ? 30.226 18.800 -13.709 1.00 64.88 572 LYS A C 1
ATOM 4651 O O . LYS A 1 572 ? 29.976 17.808 -14.380 1.00 64.88 572 LYS A O 1
ATOM 4656 N N . VAL A 1 573 ? 29.570 19.096 -12.592 1.00 75.94 573 VAL A N 1
ATOM 4657 C CA . VAL A 1 573 ? 28.286 18.464 -12.268 1.00 75.94 573 VAL A CA 1
ATOM 4658 C C . VAL A 1 573 ? 27.235 19.111 -13.167 1.00 75.94 573 VAL A C 1
ATOM 4660 O O . VAL A 1 573 ? 27.137 20.339 -13.181 1.00 75.94 573 VAL A O 1
ATOM 4663 N N . ILE A 1 574 ? 26.504 18.311 -13.945 1.00 83.38 574 ILE A N 1
ATOM 4664 C CA . ILE A 1 574 ? 25.535 18.804 -14.930 1.00 83.38 574 ILE A CA 1
ATOM 4665 C C . ILE A 1 574 ? 24.102 18.413 -14.554 1.00 83.38 574 ILE A C 1
ATOM 4667 O O . ILE A 1 574 ? 23.846 17.300 -14.078 1.00 83.38 574 ILE A O 1
ATOM 4671 N N . SER A 1 575 ? 23.170 19.338 -14.805 1.00 86.88 575 SER A N 1
ATOM 4672 C CA . SER A 1 575 ? 21.740 19.134 -14.568 1.00 86.88 575 SER A CA 1
ATOM 4673 C C . SER A 1 575 ? 21.150 18.109 -15.535 1.00 86.88 575 SER A C 1
ATOM 4675 O O . SER A 1 575 ? 21.769 17.751 -16.541 1.00 86.88 575 SER A O 1
ATOM 4677 N N . PHE A 1 576 ? 19.936 17.642 -15.241 1.00 84.38 576 PHE A N 1
ATOM 4678 C CA . PHE A 1 576 ? 19.230 16.683 -16.088 1.00 84.38 576 PHE A CA 1
ATOM 4679 C C . PHE A 1 576 ? 19.061 17.183 -17.532 1.00 84.38 576 PHE A C 1
ATOM 4681 O O . PHE A 1 576 ? 19.317 16.434 -18.470 1.00 84.38 576 PHE A O 1
ATOM 4688 N N . GLU A 1 577 ? 18.719 18.457 -17.717 1.00 86.88 577 GLU A N 1
ATOM 4689 C CA . GLU A 1 577 ? 18.490 19.079 -19.026 1.00 86.88 577 GLU A CA 1
ATOM 4690 C C . GLU A 1 577 ? 19.766 19.079 -19.874 1.00 86.88 577 GLU A C 1
ATOM 4692 O O . GLU A 1 577 ? 19.738 18.718 -21.047 1.00 86.88 577 GLU A O 1
ATOM 4697 N N . ILE A 1 578 ? 20.911 19.411 -19.267 1.00 87.94 578 ILE A N 1
ATOM 4698 C CA . ILE A 1 578 ? 22.213 19.352 -19.945 1.00 87.94 578 ILE A CA 1
ATOM 4699 C C . ILE A 1 578 ? 22.577 17.893 -20.255 1.00 87.94 578 ILE A C 1
ATOM 4701 O O . ILE A 1 578 ? 23.073 17.588 -21.338 1.00 87.94 578 ILE A O 1
ATOM 4705 N N . GLY A 1 579 ? 22.290 16.972 -19.330 1.00 89.69 579 GLY A N 1
ATOM 4706 C CA . GLY A 1 579 ? 22.483 15.538 -19.542 1.00 89.69 579 GLY A CA 1
ATOM 4707 C C . GLY A 1 579 ? 21.670 14.989 -20.717 1.00 89.69 579 GLY A C 1
ATOM 4708 O O . GLY A 1 579 ? 22.181 14.160 -21.465 1.00 89.69 579 GLY A O 1
ATOM 4709 N N . MET A 1 580 ? 20.442 15.469 -20.923 1.00 90.06 580 MET A N 1
ATOM 4710 C CA . MET A 1 580 ? 19.599 15.089 -22.062 1.00 90.06 580 MET A CA 1
ATOM 4711 C C . MET A 1 580 ? 20.200 15.523 -23.404 1.00 90.06 580 MET A C 1
ATOM 4713 O O . MET A 1 580 ? 20.188 14.749 -24.360 1.00 90.06 580 MET A O 1
ATOM 4717 N N . GLU A 1 581 ? 20.808 16.707 -23.474 1.00 91.50 581 GLU A N 1
ATOM 4718 C CA . GLU A 1 581 ? 21.490 17.163 -24.692 1.00 91.50 581 GLU A CA 1
ATOM 4719 C C . GLU A 1 581 ? 22.751 16.343 -25.002 1.00 91.50 581 GLU A C 1
ATOM 4721 O O . GLU A 1 581 ? 22.992 15.968 -26.152 1.00 91.50 581 GLU A O 1
ATOM 4726 N N . GLU A 1 582 ? 23.533 15.974 -23.985 1.00 91.38 582 GLU A N 1
ATOM 4727 C CA . GLU A 1 582 ? 24.675 15.070 -24.178 1.00 91.38 582 GLU A CA 1
ATOM 4728 C C . GLU A 1 582 ? 24.232 13.642 -24.531 1.00 91.38 582 GLU A C 1
ATOM 4730 O O . GLU A 1 582 ? 24.881 12.945 -25.321 1.00 91.38 582 GLU A O 1
ATOM 4735 N N . ARG A 1 583 ? 23.075 13.209 -24.018 1.00 91.81 583 ARG A N 1
ATOM 4736 C CA . ARG A 1 583 ? 22.499 11.895 -24.312 1.00 91.81 583 ARG A CA 1
ATOM 4737 C C . ARG A 1 583 ? 22.196 11.721 -25.799 1.00 91.81 583 ARG A C 1
ATOM 4739 O O . ARG A 1 583 ? 22.480 10.658 -26.358 1.00 91.81 583 ARG A O 1
ATOM 4746 N N . LYS A 1 584 ? 21.692 12.768 -26.456 1.00 92.50 584 LYS A N 1
ATOM 4747 C CA . LYS A 1 584 ? 21.420 12.776 -27.904 1.00 92.50 584 LYS A CA 1
ATOM 4748 C C . LYS A 1 584 ? 22.664 12.484 -28.747 1.00 92.50 584 LYS A C 1
ATOM 4750 O O . LYS A 1 584 ? 22.536 12.017 -29.872 1.00 92.50 584 LYS A O 1
ATOM 4755 N N . LYS A 1 585 ? 23.866 12.695 -28.200 1.00 92.62 585 LYS A N 1
ATOM 4756 C CA . LYS A 1 585 ? 25.147 12.350 -28.839 1.00 92.62 585 LYS A CA 1
ATOM 4757 C C . LYS A 1 585 ? 25.630 10.951 -28.436 1.00 92.62 585 LYS A C 1
ATOM 4759 O O . LYS A 1 585 ? 26.128 10.191 -29.272 1.00 92.62 585 LYS A O 1
ATOM 4764 N N . ILE A 1 586 ? 25.476 10.591 -27.158 1.00 93.62 586 ILE A N 1
ATOM 4765 C CA . ILE A 1 586 ? 26.024 9.345 -26.602 1.00 93.62 586 ILE A CA 1
ATOM 4766 C C . ILE A 1 586 ? 25.267 8.100 -27.083 1.00 93.62 586 ILE A C 1
ATOM 4768 O O . ILE A 1 586 ? 25.900 7.113 -27.457 1.00 93.62 586 ILE A O 1
ATOM 4772 N N . VAL A 1 587 ? 23.930 8.140 -27.124 1.00 95.06 587 VAL A N 1
ATOM 4773 C CA . VAL A 1 587 ? 23.097 6.967 -27.437 1.00 95.06 587 VAL A CA 1
ATOM 4774 C C . VAL A 1 587 ? 23.285 6.510 -28.886 1.00 95.06 587 VAL A C 1
ATOM 4776 O O . VAL A 1 587 ? 23.566 5.326 -29.084 1.00 95.06 587 VAL A O 1
ATOM 4779 N N . PRO A 1 588 ? 23.256 7.395 -29.904 1.00 95.69 588 PRO A N 1
ATOM 4780 C CA . PRO A 1 588 ? 23.565 6.991 -31.276 1.00 95.69 588 PRO A CA 1
ATOM 4781 C C . PRO A 1 588 ? 24.968 6.391 -31.424 1.00 95.69 588 PRO A C 1
ATOM 4783 O O . PRO A 1 588 ? 25.151 5.416 -32.149 1.00 95.69 588 PRO A O 1
ATOM 4786 N N . THR A 1 589 ? 25.955 6.921 -30.695 1.00 95.56 589 THR A N 1
ATOM 4787 C CA . THR A 1 589 ? 27.331 6.398 -30.711 1.00 95.56 589 THR A CA 1
ATOM 4788 C C . THR A 1 589 ? 27.407 4.992 -30.105 1.00 95.56 589 THR A C 1
ATOM 4790 O O . THR A 1 589 ? 28.111 4.119 -30.625 1.00 95.56 589 THR A O 1
ATOM 4793 N N . ILE A 1 590 ? 26.649 4.740 -29.034 1.00 95.25 590 ILE A N 1
ATOM 4794 C CA . ILE A 1 590 ? 26.525 3.408 -28.432 1.00 95.25 590 ILE A CA 1
ATOM 4795 C C . ILE A 1 590 ? 25.811 2.448 -29.388 1.00 95.25 590 ILE A C 1
ATOM 4797 O O . ILE A 1 590 ? 26.310 1.345 -29.592 1.00 95.25 590 ILE A O 1
ATOM 4801 N N . ASN A 1 591 ? 24.720 2.859 -30.036 1.00 95.31 591 ASN A N 1
ATOM 4802 C CA . ASN A 1 591 ? 24.017 2.027 -31.020 1.00 95.31 591 ASN A CA 1
ATOM 4803 C C . ASN A 1 591 ? 24.904 1.672 -32.216 1.00 95.31 591 ASN A C 1
ATOM 4805 O O . ASN A 1 591 ? 24.995 0.506 -32.584 1.00 95.31 591 ASN A O 1
ATOM 4809 N N . ALA A 1 592 ? 25.666 2.634 -32.738 1.00 94.00 592 ALA A N 1
ATOM 4810 C CA . ALA A 1 592 ? 26.655 2.360 -33.777 1.00 94.00 592 ALA A CA 1
ATOM 4811 C C . ALA A 1 592 ? 27.758 1.396 -33.295 1.00 94.00 592 ALA A C 1
ATOM 4813 O O . ALA A 1 592 ? 28.315 0.640 -34.084 1.00 94.00 592 ALA A O 1
ATOM 4814 N N . THR A 1 593 ? 28.086 1.396 -31.999 1.00 93.19 593 THR A N 1
ATOM 4815 C CA . THR A 1 593 ? 29.008 0.409 -31.415 1.00 93.19 593 THR A CA 1
ATOM 4816 C C . THR A 1 593 ? 28.361 -0.975 -31.308 1.00 93.19 593 THR A C 1
ATOM 4818 O O . THR A 1 593 ? 29.016 -1.976 -31.588 1.00 93.19 593 THR A O 1
ATOM 4821 N N . ILE A 1 594 ? 27.079 -1.043 -30.941 1.00 92.44 594 ILE A N 1
ATOM 4822 C CA . ILE A 1 594 ? 26.289 -2.282 -30.911 1.00 92.44 594 ILE A CA 1
ATOM 4823 C C . ILE A 1 594 ? 26.246 -2.911 -32.309 1.00 92.44 594 ILE A C 1
ATOM 4825 O O . ILE A 1 594 ? 26.523 -4.101 -32.424 1.00 92.44 594 ILE A O 1
ATOM 4829 N N . ASP A 1 595 ? 26.019 -2.119 -33.360 1.00 90.88 595 ASP A N 1
ATOM 4830 C CA . ASP A 1 595 ? 25.998 -2.588 -34.756 1.00 90.88 595 ASP A CA 1
ATOM 4831 C C . ASP A 1 595 ? 27.338 -3.195 -35.205 1.00 90.88 595 ASP A C 1
ATOM 4833 O O . ASP A 1 595 ? 27.378 -4.150 -35.981 1.00 90.88 595 ASP A O 1
ATOM 4837 N N . LEU A 1 596 ? 28.458 -2.681 -34.688 1.00 89.19 596 LEU A N 1
ATOM 4838 C CA . LEU A 1 596 ? 29.787 -3.234 -34.965 1.00 89.19 596 LEU A CA 1
ATOM 4839 C C . LEU A 1 596 ? 30.052 -4.553 -34.229 1.00 89.19 596 LEU A C 1
ATOM 4841 O O . LEU A 1 596 ? 30.810 -5.388 -34.730 1.00 89.19 596 LEU A O 1
ATOM 4845 N N . ILE A 1 597 ? 29.466 -4.730 -33.042 1.00 88.31 597 ILE A N 1
ATOM 4846 C CA . ILE A 1 597 ? 29.609 -5.937 -32.215 1.00 88.31 597 ILE A CA 1
ATOM 4847 C C . ILE A 1 597 ? 28.681 -7.050 -32.714 1.00 88.31 597 ILE A C 1
ATOM 4849 O O . ILE A 1 597 ? 29.099 -8.207 -32.781 1.00 88.31 597 ILE A O 1
ATOM 4853 N N . TYR A 1 598 ? 27.454 -6.694 -33.090 1.00 86.31 598 TYR A N 1
ATOM 4854 C CA . TYR A 1 598 ? 26.413 -7.593 -33.580 1.00 86.31 598 TYR A CA 1
ATOM 4855 C C . TYR A 1 598 ? 26.017 -7.217 -35.015 1.00 86.31 598 TYR A C 1
ATOM 4857 O O . TYR A 1 598 ? 24.923 -6.697 -35.235 1.00 86.31 598 TYR A O 1
ATOM 4865 N N . PRO A 1 599 ? 26.893 -7.452 -36.008 1.00 75.06 599 PRO A N 1
ATOM 4866 C CA . PRO A 1 599 ? 26.545 -7.195 -37.398 1.00 75.06 599 PRO A CA 1
ATOM 4867 C C . PRO A 1 599 ? 25.362 -8.083 -37.799 1.00 75.06 599 PRO A C 1
ATOM 4869 O O . PRO A 1 599 ? 25.337 -9.269 -37.455 1.00 75.06 599 PRO A O 1
ATOM 4872 N N . GLU A 1 600 ? 24.398 -7.528 -38.536 1.00 68.00 600 GLU A N 1
ATOM 4873 C CA . GLU A 1 600 ? 23.294 -8.323 -39.074 1.00 68.00 600 GLU A CA 1
ATOM 4874 C C . GLU A 1 600 ? 23.855 -9.487 -39.898 1.00 68.00 600 GLU A C 1
ATOM 4876 O O . GLU A 1 600 ? 24.771 -9.323 -40.712 1.00 68.00 600 GLU A O 1
ATOM 4881 N N . SER A 1 601 ? 23.336 -10.688 -39.635 1.00 51.53 601 SER A N 1
ATOM 4882 C CA . SER A 1 601 ? 23.659 -11.863 -40.439 1.00 51.53 601 SER A CA 1
ATOM 4883 C C . SER A 1 601 ? 23.090 -11.615 -41.831 1.00 51.53 601 SER A C 1
ATOM 4885 O O . SER A 1 601 ? 21.873 -11.623 -41.996 1.00 51.53 601 SER A O 1
ATOM 4887 N N . SER A 1 602 ? 23.966 -11.297 -42.783 1.00 34.19 602 SER A N 1
ATOM 4888 C CA . SER A 1 602 ? 23.614 -11.107 -44.195 1.00 34.19 602 SER A CA 1
ATOM 4889 C C . SER A 1 602 ? 23.160 -12.413 -44.828 1.00 34.19 602 SER A C 1
ATOM 4891 O O . SER A 1 602 ? 23.805 -13.447 -44.525 1.00 34.19 602 SER A O 1
#

Foldseek 3Di:
DAEEEEEADPAFDCVQVVVQWWDFPCNTHDDPVVVLLVVLCVVLVHFYFYQYCQPATGGRPDTDGDDDDDNVNQDPVNLVVSLVVNLVVPVLHQYEYADDPPDPPPDVSVVVSVVSSVVVVHHYHYDHDSVCSNVVRPDDQQAQAAQFLEEEEAAFAQDWDQHFDLDADPCLKCCNPFNVVCQVVLLCLLLQLVVCLVVQQADDVNHRQCPPPQNVQPDCPVLNPDPDRATWDQRLRGGDDLQSVLLPSQNSSLNRVLSHHYWYAYLNRGIIGRRHIDGGGRGDFDPPGSSLCSLPPVQNSQVVVLSRSVRSLRQEYEYHHQAPRSVVSHPVVVSVVSCVVVVRNHAYWYKDFLQATHSRRSNVNSNQSNPPDSNDDSVRNSPQDQQDDGGGMGIHRDDFDDPPSQQFDDPPQFAAPLVLDPDPVLSVQSVVLRVLLSVQSRDPDDDLQSLLVSLQSLQVSLLVSCLVQPLAVLLVVLCVVVVNDDDPLQVDDDPPQHPPVQLSVCSVDPPRDTQGLVNLLCVVVSLVVCVPRPSSVSSVCSCVVPDDCLSVLLSNLSVVSCVLSCVCHPPDRHGSVVSSVSSSVNNVSSNSNSCSSRPPPD

Organism: Methanoculleus bourgensis (strain ATCC 43281 / DSM 3045 / OCM 15 / MS2) (NCBI:txid1201294)

Radius of gyration: 31.47 Å; chains: 1; bounding box: 84×47×85 Å